Protein AF-A0A5N5QWX3-F1 (afdb_monomer_lite)

Organism: NCBI:txid1582974

Radius of gyration: 35.8 Å; chains: 1; bounding box: 84×80×119 Å

pLDDT: mean 72.08, std 24.98, range [20.62, 97.69]

Structure (mmCIF, N/CA/C/O backbone):
data_AF-A0A5N5QWX3-F1
#
_entry.id   AF-A0A5N5QWX3-F1
#
loop_
_atom_site.group_PDB
_atom_site.id
_atom_site.type_symbol
_atom_site.label_atom_id
_atom_site.label_alt_id
_atom_site.label_comp_id
_atom_site.label_asym_id
_atom_site.label_entity_id
_atom_site.label_seq_id
_atom_site.pdbx_PDB_ins_code
_atom_site.Cartn_x
_atom_site.Cartn_y
_atom_site.Cartn_z
_atom_site.occupancy
_atom_site.B_iso_or_equiv
_atom_site.auth_seq_id
_atom_site.auth_comp_id
_atom_site.auth_asym_id
_atom_site.auth_atom_id
_atom_site.pdbx_PDB_model_num
ATOM 1 N N . MET A 1 1 ? 25.249 -11.566 52.579 1.00 38.94 1 MET A N 1
ATOM 2 C CA . MET A 1 1 ? 25.791 -10.463 51.759 1.00 38.94 1 MET A CA 1
ATOM 3 C C . MET A 1 1 ? 24.764 -9.350 51.766 1.00 38.94 1 MET A C 1
ATOM 5 O O . MET A 1 1 ? 23.645 -9.576 51.330 1.00 38.94 1 MET A O 1
ATOM 9 N N . HIS A 1 2 ? 25.101 -8.220 52.378 1.00 37.81 2 HIS A N 1
ATOM 10 C CA . HIS A 1 2 ? 24.251 -7.034 52.426 1.00 37.81 2 HIS A CA 1
ATOM 11 C C . HIS A 1 2 ? 24.388 -6.347 51.060 1.00 37.81 2 HIS A C 1
ATOM 13 O O . HIS A 1 2 ? 25.479 -5.887 50.729 1.00 37.81 2 HIS A O 1
ATOM 19 N N . PHE A 1 3 ? 23.345 -6.367 50.229 1.00 43.00 3 PHE A N 1
ATOM 20 C CA . PHE A 1 3 ? 23.333 -5.530 49.032 1.00 43.00 3 PHE A CA 1
ATOM 21 C C . PHE A 1 3 ? 23.155 -4.084 49.508 1.00 43.00 3 PHE A C 1
ATOM 23 O O . PHE A 1 3 ? 22.203 -3.829 50.249 1.00 43.00 3 PHE A O 1
ATOM 30 N N . PRO A 1 4 ? 24.071 -3.159 49.174 1.00 54.59 4 PRO A N 1
ATOM 31 C CA . PRO A 1 4 ? 23.905 -1.766 49.557 1.00 54.59 4 PRO A CA 1
ATOM 32 C C . PRO A 1 4 ? 22.603 -1.243 48.943 1.00 54.59 4 PRO A C 1
ATOM 34 O O . PRO A 1 4 ? 22.285 -1.560 47.795 1.00 54.59 4 PRO A O 1
ATOM 37 N N . ALA A 1 5 ? 21.836 -0.488 49.731 1.00 53.78 5 ALA A N 1
ATOM 38 C CA . ALA A 1 5 ? 20.621 0.162 49.265 1.00 53.78 5 ALA A CA 1
ATOM 39 C C . ALA A 1 5 ? 20.978 1.061 48.073 1.00 53.78 5 ALA A C 1
ATOM 41 O O . ALA A 1 5 ? 21.768 1.994 48.212 1.00 53.78 5 ALA A O 1
ATOM 42 N N . VAL A 1 6 ? 20.454 0.727 46.893 1.00 61.69 6 VAL A N 1
ATOM 43 C CA . VAL A 1 6 ? 20.613 1.547 45.691 1.00 61.69 6 VAL A CA 1
ATOM 44 C C . VAL A 1 6 ? 19.745 2.781 45.891 1.00 61.69 6 VAL A C 1
ATOM 46 O O . VAL A 1 6 ? 18.519 2.691 45.858 1.00 61.69 6 VAL A O 1
ATOM 49 N N . ASP A 1 7 ? 20.392 3.909 46.155 1.00 65.06 7 ASP A N 1
ATOM 50 C CA . ASP A 1 7 ? 19.753 5.217 46.196 1.00 65.06 7 ASP A CA 1
ATOM 51 C C . ASP A 1 7 ? 19.325 5.605 44.773 1.00 65.06 7 ASP A C 1
ATOM 53 O O . ASP A 1 7 ? 20.169 5.878 43.913 1.00 65.06 7 ASP A O 1
ATOM 57 N N . LEU A 1 8 ? 18.014 5.567 44.514 1.00 64.56 8 LEU A N 1
ATOM 58 C CA . LEU A 1 8 ? 17.412 5.880 43.212 1.00 64.56 8 LEU A CA 1
ATOM 59 C C . LEU A 1 8 ? 17.582 7.357 42.823 1.00 64.56 8 LEU A C 1
ATOM 61 O O . LEU A 1 8 ? 17.431 7.679 41.645 1.00 64.56 8 LEU A O 1
ATOM 65 N N . ASP A 1 9 ? 17.931 8.217 43.784 1.00 66.06 9 ASP A N 1
ATOM 66 C CA . ASP A 1 9 ? 18.134 9.652 43.576 1.00 66.06 9 ASP A CA 1
ATOM 67 C C . ASP A 1 9 ? 19.612 10.014 43.326 1.00 66.06 9 ASP A C 1
ATOM 69 O O . ASP A 1 9 ? 19.944 11.170 43.047 1.00 66.06 9 ASP A O 1
ATOM 73 N N . SER A 1 10 ? 20.518 9.030 43.372 1.00 67.12 10 SER A N 1
ATOM 74 C CA . SER A 1 10 ? 21.937 9.233 43.078 1.00 67.12 10 SER A CA 1
ATOM 75 C C . SER A 1 10 ? 22.218 9.194 41.569 1.00 67.12 10 SER A C 1
ATOM 77 O O . SER A 1 10 ? 21.842 8.264 40.854 1.00 67.12 10 SER A O 1
ATOM 79 N N . GLU A 1 11 ? 22.898 10.223 41.051 1.00 61.19 11 GLU A N 1
ATOM 80 C CA . GLU A 1 11 ? 23.249 10.307 39.630 1.00 61.19 11 GLU A CA 1
ATOM 81 C C . GLU A 1 11 ? 24.239 9.189 39.256 1.00 61.19 11 GLU A C 1
ATOM 83 O O . GLU A 1 11 ? 25.400 9.180 39.679 1.00 61.19 11 GLU A O 1
ATOM 88 N N . ALA A 1 12 ? 23.789 8.236 38.436 1.00 66.44 12 ALA A N 1
ATOM 89 C CA . ALA A 1 12 ? 24.622 7.148 37.943 1.00 66.44 12 ALA A CA 1
ATOM 90 C C . ALA A 1 12 ? 25.689 7.679 36.968 1.00 66.44 12 ALA A C 1
ATOM 92 O O . ALA A 1 12 ? 25.439 7.881 35.778 1.00 66.44 12 ALA A O 1
ATOM 93 N N . ARG A 1 13 ? 26.911 7.894 37.464 1.00 64.69 13 ARG A N 1
ATOM 94 C CA . ARG A 1 13 ? 28.051 8.298 36.629 1.00 64.69 13 ARG A CA 1
ATOM 95 C C . ARG A 1 13 ? 28.596 7.100 35.851 1.00 64.69 13 ARG A C 1
ATOM 97 O O . ARG A 1 13 ? 29.170 6.185 36.430 1.00 64.69 13 ARG A O 1
ATOM 104 N N . LEU A 1 14 ? 28.436 7.132 34.527 1.00 67.06 14 LEU A N 1
ATOM 105 C CA . LEU A 1 14 ? 28.868 6.067 33.608 1.00 67.06 14 LEU A CA 1
ATOM 106 C C . LEU A 1 14 ? 30.391 6.007 33.385 1.00 67.06 14 LEU A C 1
ATOM 108 O O . LEU A 1 14 ? 30.894 5.012 32.871 1.00 67.06 14 LEU A O 1
ATOM 112 N N . TYR A 1 15 ? 31.121 7.067 33.732 1.00 78.31 15 TYR A N 1
ATOM 113 C CA . TYR A 1 15 ? 32.575 7.161 33.598 1.00 78.31 15 TYR A CA 1
ATOM 114 C C . TYR A 1 15 ? 33.148 8.101 34.661 1.00 78.31 15 TYR A C 1
ATOM 116 O O . TYR A 1 15 ? 32.463 9.000 35.157 1.00 78.31 15 TYR A O 1
ATOM 124 N N . THR A 1 16 ? 34.424 7.913 34.986 1.00 80.06 16 THR A N 1
ATOM 125 C CA . THR A 1 16 ? 35.146 8.715 35.988 1.00 80.06 16 THR A CA 1
ATOM 126 C C . THR A 1 16 ? 36.178 9.661 35.372 1.00 80.06 16 THR A C 1
ATOM 128 O O . THR A 1 16 ? 36.553 10.652 35.995 1.00 80.06 16 THR A O 1
ATOM 131 N N . SER A 1 17 ? 36.600 9.408 34.128 1.00 86.88 17 SER A N 1
ATOM 132 C CA . SER A 1 17 ? 37.571 10.229 33.395 1.00 86.88 17 SER A CA 1
ATOM 133 C C . SER A 1 17 ? 37.190 10.412 31.922 1.00 86.88 17 SER A C 1
ATOM 135 O O . SER A 1 17 ? 36.453 9.607 31.351 1.00 86.88 17 SER A O 1
ATOM 137 N N . ASN A 1 18 ? 37.731 11.452 31.279 1.00 83.69 18 ASN A N 1
ATOM 138 C CA . ASN A 1 18 ? 37.504 11.709 29.850 1.00 83.69 18 ASN A CA 1
ATOM 139 C C . ASN A 1 18 ? 38.056 10.587 28.953 1.00 83.69 18 ASN A C 1
ATOM 141 O O . ASN A 1 18 ? 37.417 10.228 27.969 1.00 83.69 18 ASN A O 1
ATOM 145 N N . ALA A 1 19 ? 39.193 9.988 29.321 1.00 82.06 19 ALA A N 1
ATOM 146 C CA . ALA A 1 19 ? 39.767 8.856 28.590 1.00 82.06 19 ALA A CA 1
ATOM 147 C C . ALA A 1 19 ? 38.876 7.604 28.679 1.00 82.06 19 ALA A C 1
ATOM 149 O O . ALA A 1 19 ? 38.705 6.871 27.706 1.00 82.06 19 ALA A O 1
ATOM 150 N N . GLU A 1 20 ? 38.264 7.367 29.842 1.00 81.25 20 GLU A N 1
ATOM 151 C CA . GLU A 1 20 ? 37.310 6.273 30.029 1.00 81.25 20 GLU A CA 1
ATOM 152 C C . GLU A 1 20 ? 36.024 6.502 29.218 1.00 81.25 20 GLU A C 1
ATOM 154 O O . GLU A 1 20 ? 35.514 5.573 28.590 1.00 81.25 20 GLU A O 1
ATOM 159 N N . ARG A 1 21 ? 35.542 7.748 29.154 1.00 83.44 21 ARG A N 1
ATOM 160 C CA . ARG A 1 21 ? 34.409 8.127 28.303 1.00 83.44 21 ARG A CA 1
ATOM 161 C C . ARG A 1 21 ? 34.681 7.837 26.825 1.00 83.44 21 ARG A C 1
ATOM 163 O O . ARG A 1 21 ? 33.867 7.180 26.183 1.00 83.44 21 ARG A O 1
ATOM 170 N N . GLU A 1 22 ? 35.820 8.280 26.298 1.00 84.31 22 GLU A N 1
ATOM 171 C CA . GLU A 1 22 ? 36.196 8.080 24.889 1.00 84.31 22 GLU A CA 1
ATOM 172 C C . GLU A 1 22 ? 36.347 6.589 24.539 1.00 84.31 22 GLU A C 1
ATOM 174 O O . GLU A 1 22 ? 35.936 6.129 23.467 1.00 84.31 22 GLU A O 1
ATOM 179 N N . LYS A 1 23 ? 36.856 5.797 25.489 1.00 84.38 23 LYS A N 1
ATOM 180 C CA . LYS A 1 23 ? 36.914 4.338 25.379 1.00 84.38 23 LYS A CA 1
ATOM 181 C C . LYS A 1 23 ? 35.520 3.717 25.269 1.00 84.38 23 LYS A C 1
ATOM 183 O O . LYS A 1 23 ? 35.302 2.885 24.385 1.00 84.38 23 LYS A O 1
ATOM 188 N N . TYR A 1 24 ? 34.571 4.116 26.119 1.00 85.44 24 TYR A N 1
ATOM 189 C CA . TYR A 1 24 ? 33.191 3.624 26.036 1.00 85.44 24 TYR A CA 1
ATOM 190 C C . TYR A 1 24 ? 32.478 4.089 24.763 1.00 85.44 24 TYR A C 1
ATOM 192 O O . TYR A 1 24 ? 31.756 3.299 24.159 1.00 85.44 24 TYR A O 1
ATOM 200 N N . GLU A 1 25 ? 32.714 5.317 24.298 1.00 87.38 25 GLU A N 1
ATOM 201 C CA . GLU A 1 25 ? 32.182 5.812 23.020 1.00 87.38 25 GLU A CA 1
ATOM 202 C C . GLU A 1 25 ? 32.726 4.998 21.828 1.00 87.38 25 GLU A C 1
ATOM 204 O O . GLU A 1 25 ? 31.975 4.604 20.927 1.00 87.38 25 GLU A O 1
ATOM 209 N N . SER A 1 26 ? 34.013 4.642 21.858 1.00 88.12 26 SER A N 1
ATOM 210 C CA . SER A 1 26 ? 34.646 3.784 20.849 1.00 88.12 26 SER A CA 1
ATOM 211 C C . SER A 1 26 ? 34.080 2.358 20.862 1.00 88.12 26 SER A C 1
ATOM 213 O O . SER A 1 26 ? 33.753 1.802 19.810 1.00 88.12 26 SER A O 1
ATOM 215 N N . GLN A 1 27 ? 33.883 1.770 22.046 1.00 89.06 27 GLN A N 1
ATOM 216 C CA . GLN A 1 27 ? 33.246 0.455 22.195 1.00 89.06 27 GLN A CA 1
ATOM 217 C C . GLN A 1 27 ? 31.772 0.476 21.762 1.00 89.06 27 GLN A C 1
ATOM 219 O O . GLN A 1 27 ? 31.323 -0.442 21.074 1.00 89.06 27 GLN A O 1
ATOM 224 N N . ALA A 1 28 ? 31.026 1.537 22.080 1.00 87.88 28 ALA A N 1
ATOM 225 C CA . ALA A 1 28 ? 29.648 1.723 21.628 1.00 87.88 28 ALA A CA 1
ATOM 226 C C . ALA A 1 28 ? 29.561 1.831 20.097 1.00 87.88 28 ALA A C 1
ATOM 228 O O . ALA A 1 28 ? 28.638 1.291 19.479 1.00 87.88 28 ALA A O 1
ATOM 229 N N . THR A 1 29 ? 30.555 2.463 19.471 1.00 91.31 29 THR A N 1
ATOM 230 C CA . THR A 1 29 ? 30.668 2.539 18.011 1.00 91.31 29 THR A CA 1
ATOM 231 C C . THR A 1 29 ? 30.940 1.162 17.403 1.00 91.31 29 THR A C 1
ATOM 233 O O . THR A 1 29 ? 30.239 0.768 16.467 1.00 91.31 29 THR A O 1
ATOM 236 N N . LEU A 1 30 ? 31.878 0.382 17.961 1.00 90.38 30 LEU A N 1
ATOM 237 C CA . LEU A 1 30 ? 32.124 -1.002 17.529 1.00 90.38 30 LEU A CA 1
ATOM 238 C C . LEU A 1 30 ? 30.855 -1.863 17.656 1.00 90.38 30 LEU A C 1
ATOM 240 O O . LEU A 1 30 ? 30.476 -2.555 16.710 1.00 90.38 30 LEU A O 1
ATOM 244 N N . PHE A 1 31 ? 30.152 -1.758 18.787 1.00 91.62 31 PHE A N 1
ATOM 245 C CA . PHE A 1 31 ? 28.872 -2.426 19.026 1.00 91.62 31 PHE A CA 1
ATOM 246 C C . PHE A 1 31 ? 27.821 -2.039 17.976 1.00 91.62 31 PHE A C 1
ATOM 248 O O . PHE A 1 31 ? 27.126 -2.896 17.430 1.00 91.62 31 PHE A O 1
ATOM 255 N N . GLY A 1 32 ? 27.726 -0.751 17.637 1.00 91.81 32 GLY A N 1
ATOM 256 C CA . GLY A 1 32 ? 26.853 -0.250 16.578 1.00 91.81 32 GLY A CA 1
ATOM 257 C C . GLY A 1 32 ? 27.170 -0.830 15.198 1.00 91.81 32 GLY A C 1
ATOM 258 O O . GLY A 1 32 ? 26.243 -1.197 14.475 1.00 91.81 32 GLY A O 1
ATOM 259 N N . ILE A 1 33 ? 28.454 -0.956 14.849 1.00 92.62 33 ILE A N 1
ATOM 260 C CA . ILE A 1 33 ? 28.898 -1.504 13.559 1.00 92.62 33 ILE A CA 1
ATOM 261 C C . ILE A 1 33 ? 28.549 -2.991 13.439 1.00 92.62 33 ILE A C 1
ATOM 263 O O . ILE A 1 33 ? 27.995 -3.387 12.415 1.00 92.62 33 ILE A O 1
ATOM 267 N N . ILE A 1 34 ? 28.813 -3.800 14.474 1.00 92.25 34 ILE A N 1
ATOM 268 C CA . ILE A 1 34 ? 28.500 -5.243 14.467 1.00 92.25 34 ILE A CA 1
ATOM 269 C C . ILE A 1 34 ? 26.989 -5.459 14.299 1.00 92.25 34 ILE A C 1
ATOM 271 O O . ILE A 1 34 ? 26.562 -6.233 13.445 1.00 92.25 34 ILE A O 1
ATOM 275 N N . VAL A 1 35 ? 26.170 -4.710 15.046 1.00 91.94 35 VAL A N 1
ATOM 276 C CA . VAL A 1 35 ? 24.703 -4.767 14.934 1.00 91.94 35 VAL A CA 1
ATOM 277 C C . VAL A 1 35 ? 24.233 -4.347 13.537 1.00 91.94 35 VAL A C 1
ATOM 279 O O . VAL A 1 35 ? 23.368 -4.995 12.951 1.00 91.94 35 VAL A O 1
ATOM 282 N N . ALA A 1 36 ? 24.799 -3.277 12.974 1.00 92.31 36 ALA A N 1
ATOM 283 C CA . ALA A 1 36 ? 24.447 -2.822 11.631 1.00 92.31 36 ALA A CA 1
ATOM 284 C C . ALA A 1 36 ? 24.815 -3.855 10.553 1.00 92.31 36 ALA A C 1
ATOM 286 O O . ALA A 1 36 ? 24.054 -4.036 9.602 1.00 92.31 36 ALA A O 1
ATOM 287 N N . LEU A 1 37 ? 25.953 -4.538 10.708 1.00 92.56 37 LEU A N 1
ATOM 288 C CA . LEU A 1 37 ? 26.393 -5.586 9.793 1.00 92.56 37 LEU A CA 1
ATOM 289 C C . LEU A 1 37 ? 25.467 -6.810 9.854 1.00 92.56 37 LEU A C 1
ATOM 291 O O . LEU A 1 37 ? 25.075 -7.306 8.804 1.00 92.56 37 LEU A O 1
ATOM 295 N N . GLU A 1 38 ? 25.026 -7.228 11.046 1.00 93.75 38 GLU A N 1
ATOM 296 C CA . GLU A 1 38 ? 24.055 -8.324 11.225 1.00 93.75 38 GLU A CA 1
ATOM 297 C C . GLU A 1 38 ? 22.754 -8.046 10.466 1.00 93.75 38 GLU A C 1
ATOM 299 O O . GLU A 1 38 ? 22.263 -8.879 9.701 1.00 93.75 38 GLU A O 1
ATOM 304 N N . TYR A 1 39 ? 22.184 -6.853 10.661 1.00 92.31 39 TYR A N 1
ATOM 305 C CA . TYR A 1 39 ? 20.947 -6.475 9.984 1.00 92.31 39 TYR A CA 1
ATOM 306 C C . TYR A 1 39 ? 21.133 -6.361 8.472 1.00 92.31 39 TYR A C 1
ATOM 308 O O . TYR A 1 39 ? 20.225 -6.738 7.731 1.00 92.31 39 TYR A O 1
ATOM 316 N N . LEU A 1 40 ? 22.292 -5.880 8.014 1.00 90.25 40 LEU A N 1
ATOM 317 C CA . LEU A 1 40 ? 22.608 -5.792 6.593 1.00 90.25 40 LEU A CA 1
ATOM 318 C C . LEU A 1 40 ? 22.685 -7.184 5.946 1.00 90.25 40 LEU A C 1
ATOM 320 O O . LEU A 1 40 ? 22.062 -7.396 4.906 1.00 90.25 40 LEU A O 1
ATOM 324 N N . GLU A 1 41 ? 23.378 -8.138 6.575 1.00 89.81 41 GLU A N 1
ATOM 325 C CA . GLU A 1 41 ? 23.448 -9.529 6.105 1.00 89.81 41 GLU A CA 1
ATOM 326 C C . GLU A 1 41 ? 22.057 -10.165 6.046 1.00 89.81 41 GLU A C 1
ATOM 328 O O . GLU A 1 41 ? 21.655 -10.710 5.019 1.00 89.81 41 GLU A O 1
ATOM 333 N N . ARG A 1 42 ? 21.265 -10.043 7.119 1.00 88.12 42 ARG A N 1
ATOM 334 C CA . ARG A 1 42 ? 19.914 -10.625 7.166 1.00 88.12 42 ARG A CA 1
ATOM 335 C C . ARG A 1 42 ? 18.959 -9.975 6.170 1.00 88.12 42 ARG A C 1
ATOM 337 O O . ARG A 1 42 ? 18.073 -10.659 5.662 1.00 88.12 42 ARG A O 1
ATOM 344 N N . ALA A 1 43 ? 19.101 -8.676 5.906 1.00 83.94 43 ALA A N 1
ATOM 345 C CA . ALA A 1 43 ? 18.307 -7.981 4.897 1.00 83.94 43 ALA A CA 1
ATOM 346 C C . ALA A 1 43 ? 18.641 -8.479 3.486 1.00 83.94 43 ALA A C 1
ATOM 348 O O . ALA A 1 43 ? 17.725 -8.713 2.701 1.00 83.94 43 ALA A O 1
ATOM 349 N N . TYR A 1 44 ? 19.925 -8.697 3.189 1.00 86.50 44 TYR A N 1
ATOM 350 C CA . TYR A 1 44 ? 20.358 -9.235 1.901 1.00 86.50 44 TYR A CA 1
ATOM 351 C C . TYR A 1 44 ? 19.893 -10.682 1.694 1.00 86.50 44 TYR A C 1
ATOM 353 O O . TYR A 1 44 ? 19.297 -10.993 0.669 1.00 86.50 44 TYR A O 1
ATOM 361 N N . VAL A 1 45 ? 20.043 -11.547 2.705 1.00 84.00 45 VAL A N 1
ATOM 362 C CA . VAL A 1 45 ? 19.567 -12.947 2.654 1.00 84.00 45 VAL A CA 1
ATOM 363 C C . VAL A 1 45 ? 18.048 -13.042 2.447 1.00 84.00 45 VAL A C 1
ATOM 365 O O . VAL A 1 45 ? 17.556 -14.005 1.865 1.00 84.00 45 VAL A O 1
ATOM 368 N N . ARG A 1 46 ? 17.288 -12.041 2.907 1.00 82.06 46 ARG A N 1
ATOM 369 C CA . ARG A 1 46 ? 15.826 -11.958 2.743 1.00 82.06 46 ARG A CA 1
ATOM 370 C C . ARG A 1 46 ? 15.389 -11.243 1.462 1.00 82.06 46 ARG A C 1
ATOM 372 O O . ARG A 1 46 ? 14.199 -10.975 1.325 1.00 82.06 46 ARG A O 1
ATOM 379 N N . ASP A 1 47 ? 16.328 -10.909 0.577 1.00 80.06 47 ASP A N 1
ATOM 380 C CA . ASP A 1 47 ? 16.090 -10.165 -0.668 1.00 80.06 47 ASP A CA 1
ATOM 381 C C . ASP A 1 47 ? 15.390 -8.806 -0.442 1.00 80.06 47 ASP A C 1
ATOM 383 O O . ASP A 1 47 ? 14.671 -8.284 -1.291 1.00 80.06 47 ASP A O 1
ATOM 387 N N . ALA A 1 48 ? 15.580 -8.217 0.746 1.00 78.12 48 ALA A N 1
ATOM 388 C CA . ALA A 1 48 ? 15.020 -6.911 1.096 1.00 78.12 48 ALA A CA 1
ATOM 389 C C . ALA A 1 48 ? 15.865 -5.748 0.547 1.00 78.12 48 ALA A C 1
ATOM 391 O O . ALA A 1 48 ? 15.370 -4.628 0.435 1.00 78.12 48 ALA A O 1
ATOM 392 N N . ILE A 1 49 ? 17.135 -6.014 0.228 1.00 82.69 49 ILE A N 1
ATOM 393 C CA . ILE A 1 49 ? 18.070 -5.086 -0.413 1.00 82.69 49 ILE A CA 1
ATOM 394 C C . ILE A 1 49 ? 18.756 -5.799 -1.575 1.00 82.69 49 ILE A C 1
ATOM 396 O O . ILE A 1 49 ? 19.132 -6.965 -1.464 1.00 82.69 49 ILE A O 1
ATOM 400 N N . ASN A 1 50 ? 18.937 -5.094 -2.689 1.00 80.06 50 ASN A N 1
ATOM 401 C CA . ASN A 1 50 ? 19.577 -5.666 -3.869 1.00 80.06 50 ASN A CA 1
ATOM 402 C C . ASN A 1 50 ? 21.115 -5.695 -3.722 1.00 80.06 50 ASN A C 1
ATOM 404 O O . ASN A 1 50 ? 21.707 -5.002 -2.890 1.00 80.06 50 ASN A O 1
ATOM 408 N N . ALA A 1 51 ? 21.788 -6.484 -4.565 1.00 79.31 51 ALA A N 1
ATOM 409 C CA . ALA A 1 51 ? 23.248 -6.632 -4.542 1.00 79.31 51 ALA A CA 1
ATOM 410 C C . ALA A 1 51 ? 24.011 -5.306 -4.754 1.00 79.31 51 ALA A C 1
ATOM 412 O O . ALA A 1 51 ? 25.096 -5.123 -4.191 1.00 79.31 51 ALA A O 1
ATOM 413 N N . ALA A 1 52 ? 23.450 -4.383 -5.541 1.00 78.06 52 ALA A N 1
ATOM 414 C CA . ALA A 1 52 ? 24.065 -3.093 -5.851 1.00 78.06 52 ALA A CA 1
ATOM 415 C C . ALA A 1 52 ? 24.087 -2.149 -4.636 1.00 78.06 52 ALA A C 1
ATOM 417 O O . ALA A 1 52 ? 25.026 -1.373 -4.481 1.00 78.06 52 ALA A O 1
ATOM 418 N N . GLU A 1 53 ? 23.101 -2.253 -3.746 1.00 82.31 53 GLU A N 1
ATOM 419 C CA . GLU A 1 53 ? 23.027 -1.493 -2.493 1.00 82.31 53 GLU A CA 1
ATOM 420 C C . GLU A 1 53 ? 23.782 -2.183 -1.351 1.00 82.31 53 GLU A C 1
ATOM 422 O O . GLU A 1 53 ? 24.456 -1.526 -0.551 1.00 82.31 53 GLU A O 1
ATOM 427 N N . TYR A 1 54 ? 23.707 -3.515 -1.286 1.00 91.25 54 TYR A N 1
ATOM 428 C CA . TYR A 1 54 ? 24.351 -4.316 -0.248 1.00 91.25 54 TYR A CA 1
ATOM 429 C C . TYR A 1 54 ? 25.883 -4.230 -0.308 1.00 91.25 54 TYR A C 1
ATOM 431 O O . TYR A 1 54 ? 26.526 -3.953 0.706 1.00 91.25 54 TYR A O 1
ATOM 439 N N . THR A 1 55 ? 26.476 -4.420 -1.491 1.00 87.62 55 THR A N 1
ATOM 440 C CA . THR A 1 55 ? 27.937 -4.495 -1.669 1.00 87.62 55 THR A CA 1
ATOM 441 C C . THR A 1 55 ? 28.678 -3.256 -1.141 1.00 87.62 55 THR A C 1
ATOM 443 O O . THR A 1 55 ? 29.555 -3.414 -0.288 1.00 87.62 55 THR A O 1
ATOM 446 N N . PRO A 1 56 ? 28.346 -2.015 -1.559 1.00 89.00 56 PRO A N 1
ATOM 447 C CA . PRO A 1 56 ? 29.034 -0.827 -1.053 1.00 89.00 56 PRO A CA 1
ATOM 448 C C . PRO A 1 56 ? 28.767 -0.586 0.439 1.00 89.00 56 PRO A C 1
ATOM 450 O O . PRO A 1 56 ? 29.650 -0.110 1.157 1.00 89.00 56 PRO A O 1
ATOM 453 N N . ALA A 1 57 ? 27.575 -0.935 0.940 1.00 90.81 57 ALA A N 1
ATOM 454 C CA . ALA A 1 57 ? 27.243 -0.793 2.354 1.00 90.81 57 ALA A CA 1
ATOM 455 C C . ALA A 1 57 ? 28.046 -1.762 3.237 1.00 90.81 57 ALA A C 1
ATOM 457 O O . ALA A 1 57 ? 28.587 -1.334 4.259 1.00 90.81 57 ALA A O 1
ATOM 458 N N . CYS A 1 58 ? 28.167 -3.026 2.824 1.00 93.62 58 CYS A N 1
ATOM 459 C CA . CYS A 1 58 ? 28.902 -4.063 3.543 1.00 93.62 58 CYS A CA 1
ATOM 460 C C . CYS A 1 58 ? 30.405 -3.761 3.548 1.00 93.62 58 CYS A C 1
ATOM 462 O O . CYS A 1 58 ? 31.022 -3.732 4.611 1.00 93.62 58 CYS A O 1
ATOM 464 N N . THR A 1 59 ? 30.978 -3.387 2.398 1.00 92.31 59 THR A N 1
ATOM 465 C CA . THR A 1 59 ? 32.388 -2.972 2.297 1.00 92.31 59 THR A CA 1
ATOM 466 C C . THR A 1 59 ? 32.707 -1.794 3.216 1.00 92.31 59 THR A C 1
ATOM 468 O O . THR A 1 59 ? 33.728 -1.797 3.905 1.00 92.31 59 THR A O 1
ATOM 471 N N . ARG A 1 60 ? 31.826 -0.787 3.282 1.00 94.06 60 ARG A N 1
ATOM 472 C CA . ARG A 1 60 ? 32.017 0.361 4.177 1.00 94.06 60 ARG A CA 1
ATOM 473 C C . ARG A 1 60 ? 31.982 -0.051 5.651 1.00 94.06 60 ARG A C 1
ATOM 475 O O . ARG A 1 60 ? 32.841 0.396 6.406 1.00 94.06 60 ARG A O 1
ATOM 482 N N . LEU A 1 61 ? 31.030 -0.895 6.054 1.00 94.12 61 LEU A N 1
ATOM 483 C CA . LEU A 1 61 ? 30.926 -1.376 7.438 1.00 94.12 61 LEU A CA 1
ATOM 484 C C . LEU A 1 61 ? 32.121 -2.249 7.834 1.00 94.12 61 LEU A C 1
ATOM 486 O O . LEU A 1 61 ? 32.648 -2.078 8.926 1.00 94.12 61 LEU A O 1
ATOM 490 N N . LEU A 1 62 ? 32.600 -3.118 6.942 1.00 92.62 62 LEU A N 1
ATOM 491 C CA . LEU A 1 62 ? 33.794 -3.936 7.169 1.00 92.62 62 LEU A CA 1
ATOM 492 C C . LEU A 1 62 ? 35.060 -3.083 7.333 1.00 92.62 62 LEU A C 1
ATOM 494 O O . LEU A 1 62 ? 35.886 -3.361 8.203 1.00 92.62 62 LEU A O 1
ATOM 498 N N . SER A 1 63 ? 35.204 -2.016 6.545 1.00 92.00 63 SER A N 1
ATOM 499 C CA . SER A 1 63 ? 36.304 -1.058 6.705 1.00 92.00 63 SER A CA 1
ATOM 500 C C . SER A 1 63 ? 36.213 -0.301 8.031 1.00 92.00 63 SER A C 1
ATOM 502 O O . SER A 1 63 ? 37.206 -0.200 8.748 1.00 92.00 63 SER A O 1
ATOM 504 N N . GLN A 1 64 ? 35.020 0.181 8.397 1.00 92.75 64 GLN A N 1
ATOM 505 C CA . GLN A 1 64 ? 34.784 0.853 9.680 1.00 92.75 64 GLN A CA 1
ATOM 506 C C . GLN A 1 64 ? 35.059 -0.080 10.864 1.00 92.75 64 GLN A C 1
ATOM 508 O O . GLN A 1 64 ? 35.713 0.326 11.821 1.00 92.75 64 GLN A O 1
ATOM 513 N N . TYR A 1 65 ? 34.628 -1.339 10.772 1.00 93.94 65 TYR A N 1
ATOM 514 C CA . TYR A 1 65 ? 34.900 -2.375 11.762 1.00 93.94 65 TYR A CA 1
ATOM 515 C C . TYR A 1 65 ? 36.407 -2.574 11.967 1.00 93.94 65 TYR A C 1
ATOM 517 O O . TYR A 1 65 ? 36.880 -2.515 13.098 1.00 93.94 65 TYR A O 1
ATOM 525 N N . LYS A 1 66 ? 37.182 -2.733 10.883 1.00 91.38 66 LYS A N 1
ATOM 526 C CA . LYS A 1 66 ? 38.644 -2.911 10.958 1.00 91.38 66 LYS A CA 1
ATOM 527 C C . LYS A 1 66 ? 39.338 -1.719 11.618 1.00 91.38 66 LYS A C 1
ATOM 529 O O . LYS A 1 66 ? 40.266 -1.917 12.397 1.00 91.38 66 LYS A O 1
ATOM 534 N N . THR A 1 67 ? 38.901 -0.496 11.320 1.00 91.31 67 THR A N 1
ATOM 535 C CA . THR A 1 67 ? 39.433 0.714 11.964 1.00 91.31 67 THR A CA 1
ATOM 536 C C . THR A 1 67 ? 39.076 0.752 13.446 1.00 91.31 67 THR A C 1
ATOM 538 O O . THR A 1 67 ? 39.955 0.969 14.275 1.00 91.31 67 THR A O 1
ATOM 541 N N . MET A 1 68 ? 37.817 0.480 13.796 1.00 90.19 68 MET A N 1
ATOM 542 C CA . MET A 1 68 ? 37.377 0.518 15.190 1.00 90.19 68 MET A CA 1
ATOM 543 C C . MET A 1 68 ? 38.017 -0.568 16.044 1.00 90.19 68 MET A C 1
ATOM 545 O O . MET A 1 68 ? 38.390 -0.286 17.177 1.00 90.19 68 MET A O 1
ATOM 549 N N . LEU A 1 69 ? 38.210 -1.773 15.503 1.00 88.31 69 LEU A N 1
ATOM 550 C CA . LEU A 1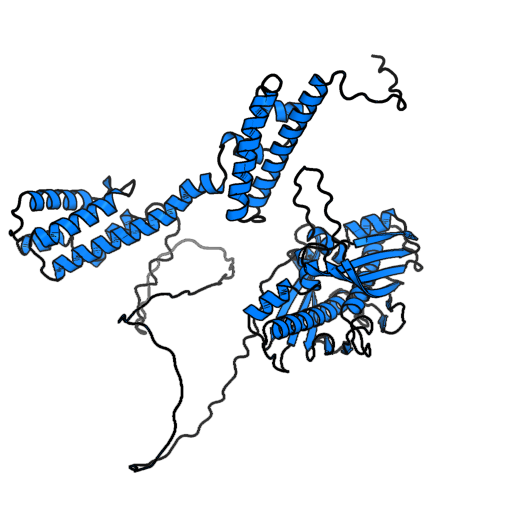 69 ? 38.874 -2.867 16.210 1.00 88.31 69 LEU A CA 1
ATOM 551 C C . LEU A 1 69 ? 40.318 -2.504 16.591 1.00 88.31 69 LEU A C 1
ATOM 553 O O . LEU A 1 69 ? 40.768 -2.862 17.673 1.00 88.31 69 LEU A O 1
ATOM 557 N N . LYS A 1 70 ? 41.025 -1.738 15.747 1.00 88.00 70 LYS A N 1
ATOM 558 C CA . LYS A 1 70 ? 42.367 -1.225 16.070 1.00 88.00 70 LYS A CA 1
ATOM 559 C C . LYS A 1 70 ? 42.343 -0.191 17.195 1.00 88.00 70 LYS A C 1
ATOM 561 O O . LYS A 1 70 ? 43.239 -0.198 18.025 1.00 88.00 70 LYS A O 1
ATOM 566 N N . LEU A 1 71 ? 41.327 0.673 17.225 1.00 85.44 71 LEU A N 1
ATOM 567 C CA . LEU A 1 71 ? 41.191 1.721 18.244 1.00 85.44 71 LEU A CA 1
ATOM 568 C C . LEU A 1 71 ? 40.835 1.161 19.628 1.00 85.44 71 LEU A C 1
ATOM 570 O O . LEU A 1 71 ? 41.224 1.733 20.638 1.00 85.44 71 LEU A O 1
ATOM 574 N N . VAL A 1 72 ? 40.112 0.040 19.685 1.00 85.50 72 VAL A N 1
ATOM 575 C CA . VAL A 1 72 ? 39.689 -0.594 20.950 1.00 85.50 72 VAL A CA 1
ATOM 576 C C . VAL A 1 72 ? 40.521 -1.819 21.340 1.00 85.50 72 VAL A C 1
ATOM 578 O O . VAL A 1 72 ? 40.222 -2.432 22.369 1.00 85.50 72 VAL A O 1
ATOM 581 N N . GLY A 1 73 ? 41.547 -2.163 20.553 1.00 73.62 73 GLY A N 1
ATOM 582 C CA . GLY A 1 73 ? 42.304 -3.420 20.638 1.00 73.62 73 GLY A CA 1
ATOM 583 C C . GLY A 1 73 ? 42.882 -3.730 22.021 1.00 73.62 73 GLY A C 1
ATOM 584 O O . GLY A 1 73 ? 42.828 -4.877 22.454 1.00 73.62 73 GLY A O 1
ATOM 585 N N . ASP A 1 74 ? 43.299 -2.710 22.777 1.00 75.38 74 ASP A N 1
ATOM 586 C CA . ASP A 1 74 ? 43.815 -2.869 24.150 1.00 75.38 74 ASP A CA 1
ATOM 587 C C . ASP A 1 74 ? 42.755 -3.371 25.147 1.00 75.38 74 ASP A C 1
ATOM 589 O O . ASP A 1 74 ? 43.067 -3.867 26.228 1.00 75.38 74 ASP A O 1
ATOM 593 N N . SER A 1 75 ? 41.473 -3.224 24.810 1.00 72.50 75 SER A N 1
ATOM 594 C CA . SER A 1 75 ? 40.333 -3.575 25.665 1.00 72.50 75 SER A CA 1
ATOM 595 C C . SER A 1 75 ? 39.468 -4.711 25.131 1.00 72.50 75 SER A C 1
ATOM 597 O O . SER A 1 75 ? 38.610 -5.218 25.859 1.00 72.50 75 SER A O 1
ATOM 599 N N . VAL A 1 76 ? 39.679 -5.086 23.868 1.00 78.69 76 VAL A N 1
ATOM 600 C CA . VAL A 1 76 ? 38.882 -6.059 23.125 1.00 78.69 76 VAL A CA 1
ATOM 601 C C . VAL A 1 76 ? 39.827 -6.904 22.262 1.00 78.69 76 VAL A C 1
ATOM 603 O O . VAL A 1 76 ? 40.120 -6.528 21.128 1.00 78.69 76 VAL A O 1
ATOM 606 N N . PRO A 1 77 ? 40.319 -8.042 22.781 1.00 75.75 77 PRO A N 1
ATOM 607 C CA . PRO A 1 77 ? 41.302 -8.864 22.074 1.00 75.75 77 PRO A CA 1
ATOM 608 C C . PRO A 1 77 ? 40.715 -9.607 20.863 1.00 75.75 77 PRO A C 1
ATOM 610 O O . PRO A 1 77 ? 41.432 -9.873 19.902 1.00 75.75 77 PRO A O 1
ATOM 613 N N . SER A 1 78 ? 39.419 -9.931 20.881 1.00 83.75 78 SER A N 1
ATOM 614 C CA . SER A 1 78 ? 38.714 -10.536 19.747 1.00 83.75 78 SER A CA 1
ATOM 615 C C . SER A 1 78 ? 37.253 -10.095 19.686 1.00 83.75 78 SER A C 1
ATOM 617 O O . SER A 1 78 ? 36.681 -9.615 20.671 1.00 83.75 78 SER A O 1
ATOM 619 N N . VAL A 1 79 ? 36.636 -10.269 18.517 1.00 86.56 79 VAL A N 1
ATOM 620 C CA . VAL A 1 79 ? 35.221 -9.938 18.314 1.00 86.56 79 VAL A CA 1
ATOM 621 C C . VAL A 1 79 ? 34.306 -10.912 19.044 1.00 86.56 79 VAL A C 1
ATOM 623 O O . VAL A 1 79 ? 33.281 -10.503 19.578 1.00 86.56 79 VAL A O 1
ATOM 626 N N . GLU A 1 80 ? 34.702 -12.178 19.148 1.00 88.38 80 GLU A N 1
ATOM 627 C CA . GLU A 1 80 ? 33.972 -13.211 19.875 1.00 88.38 80 GLU A CA 1
ATOM 628 C C . GLU A 1 80 ? 33.897 -12.875 21.370 1.00 88.38 80 GLU A C 1
ATOM 630 O O . GLU A 1 80 ? 32.829 -12.960 21.977 1.00 88.38 80 GLU A O 1
ATOM 635 N N . GLU A 1 81 ? 35.006 -12.415 21.955 1.00 86.69 81 GLU A N 1
ATOM 636 C CA . GLU A 1 81 ? 35.052 -12.011 23.361 1.00 86.69 81 GLU A CA 1
ATOM 637 C C . GLU A 1 81 ? 34.251 -10.725 23.605 1.00 86.69 81 GLU A C 1
ATOM 639 O O . GLU A 1 81 ? 33.551 -10.606 24.612 1.00 86.69 81 GLU A O 1
ATOM 644 N N . PHE A 1 82 ? 34.279 -9.787 22.653 1.00 88.81 82 PHE A N 1
ATOM 645 C CA . PHE A 1 82 ? 33.418 -8.604 22.683 1.00 88.81 82 PHE A CA 1
ATOM 646 C C . PHE A 1 82 ? 31.936 -8.984 22.700 1.00 88.81 82 PHE A C 1
ATOM 648 O O . PHE A 1 82 ? 31.176 -8.523 23.552 1.00 88.81 82 PHE A O 1
ATOM 655 N N . MET A 1 83 ? 31.529 -9.857 21.777 1.00 89.31 83 MET A N 1
ATOM 656 C CA . MET A 1 83 ? 30.147 -10.305 21.656 1.00 89.31 83 MET A CA 1
ATOM 657 C C . MET A 1 83 ? 29.692 -11.053 22.909 1.00 89.31 83 MET A C 1
ATOM 659 O O . MET A 1 83 ? 28.588 -10.808 23.391 1.00 89.31 83 MET A O 1
ATOM 663 N N . ARG A 1 84 ? 30.560 -11.880 23.503 1.00 88.19 84 ARG A N 1
ATOM 664 C CA . ARG A 1 84 ? 30.289 -12.556 24.777 1.00 88.19 84 ARG A CA 1
ATOM 665 C C . ARG A 1 84 ? 30.120 -11.563 25.929 1.00 88.19 84 ARG A C 1
ATOM 667 O O . ARG A 1 84 ? 29.171 -11.680 26.700 1.00 88.19 84 ARG A O 1
ATOM 674 N N . ARG A 1 85 ? 31.008 -10.568 26.038 1.00 86.62 85 ARG A N 1
ATOM 675 C CA . ARG A 1 85 ? 30.989 -9.555 27.108 1.00 86.62 85 ARG A CA 1
ATOM 676 C C . ARG A 1 85 ? 29.715 -8.708 27.104 1.00 86.62 85 ARG A C 1
ATOM 678 O O . ARG A 1 85 ? 29.228 -8.361 28.176 1.00 86.62 85 ARG A O 1
ATOM 685 N N . TYR A 1 86 ? 29.182 -8.393 25.925 1.00 86.50 86 TYR A N 1
ATOM 686 C CA . TYR A 1 86 ? 27.965 -7.587 25.764 1.00 86.50 86 TYR A CA 1
ATOM 687 C C . TYR A 1 86 ? 26.713 -8.413 25.430 1.00 86.50 86 TYR A C 1
ATOM 689 O O . TYR A 1 86 ? 25.692 -7.836 25.061 1.00 86.50 86 TYR A O 1
ATOM 697 N N . ASN A 1 87 ? 26.776 -9.743 25.570 1.00 87.69 87 ASN A N 1
ATOM 698 C CA . ASN A 1 87 ? 25.665 -10.666 25.323 1.00 87.69 87 ASN A CA 1
ATOM 699 C C . ASN A 1 87 ? 25.000 -10.473 23.939 1.00 87.69 87 ASN A C 1
ATOM 701 O O . ASN A 1 87 ? 23.781 -10.344 23.819 1.00 87.69 87 ASN A O 1
ATOM 705 N N . MET A 1 88 ? 25.824 -10.392 22.892 1.00 88.06 88 MET A N 1
ATOM 706 C CA . MET A 1 88 ? 25.404 -10.170 21.507 1.00 88.06 88 MET A CA 1
ATOM 707 C C . MET A 1 88 ? 25.176 -11.498 20.778 1.00 88.06 88 MET A C 1
ATOM 709 O O . MET A 1 88 ? 26.107 -12.287 20.634 1.00 88.06 88 MET A O 1
ATOM 713 N N . ASP A 1 89 ? 23.976 -11.695 20.229 1.00 88.69 89 ASP A N 1
ATOM 714 C CA . ASP A 1 89 ? 23.635 -12.842 19.373 1.00 88.69 89 ASP A CA 1
ATOM 715 C C . ASP A 1 89 ? 23.551 -12.416 17.896 1.00 88.69 89 ASP A C 1
ATOM 717 O O . ASP A 1 89 ? 22.481 -12.085 17.370 1.00 88.69 89 ASP A O 1
ATOM 721 N N . HIS A 1 90 ? 24.715 -12.328 17.242 1.00 91.69 90 HIS A N 1
ATOM 722 C CA . HIS A 1 90 ? 24.860 -11.835 15.861 1.00 91.69 90 HIS A CA 1
ATOM 723 C C . HIS A 1 90 ? 25.746 -12.752 14.993 1.00 91.69 90 HIS A C 1
ATOM 725 O O . HIS A 1 90 ? 26.864 -12.377 14.618 1.00 91.69 90 HIS A O 1
ATOM 731 N N . PRO A 1 91 ? 25.284 -13.979 14.686 1.00 91.06 91 PRO A N 1
ATOM 732 C CA . PRO A 1 91 ? 26.079 -14.972 13.964 1.00 91.06 91 PRO A CA 1
ATOM 733 C C . PRO A 1 91 ? 26.378 -14.582 12.507 1.00 91.06 91 PRO A C 1
ATOM 735 O O . PRO A 1 91 ? 27.426 -14.962 11.984 1.00 91.06 91 PRO A O 1
ATOM 738 N N . ALA A 1 92 ? 25.510 -13.808 11.844 1.00 87.12 92 ALA A N 1
ATOM 739 C CA . ALA A 1 92 ? 25.735 -13.397 10.458 1.00 87.12 92 ALA A CA 1
ATOM 740 C C . ALA A 1 92 ? 26.811 -12.302 10.360 1.00 87.12 92 ALA A C 1
ATOM 742 O O . ALA A 1 92 ? 27.667 -12.353 9.476 1.00 87.12 92 ALA A O 1
ATOM 743 N N . ALA A 1 93 ? 26.822 -11.354 11.300 1.00 90.88 93 ALA A N 1
ATOM 744 C CA . ALA A 1 93 ? 27.884 -10.363 11.432 1.00 90.88 93 ALA A CA 1
ATOM 745 C C . ALA A 1 93 ? 29.227 -11.022 11.746 1.00 90.88 93 ALA A C 1
ATOM 747 O O . ALA A 1 93 ? 30.227 -10.669 11.124 1.00 90.88 93 ALA A O 1
ATOM 748 N N . LEU A 1 94 ? 29.243 -11.991 12.669 1.00 90.88 94 LEU A N 1
ATOM 749 C CA . LEU A 1 94 ? 30.450 -12.733 13.024 1.00 90.88 94 LEU A CA 1
ATOM 750 C C . LEU A 1 94 ? 31.042 -13.440 11.798 1.00 90.88 94 LEU A C 1
ATOM 752 O O . LEU A 1 94 ? 32.208 -13.225 11.472 1.00 90.88 94 LEU A O 1
ATOM 756 N N . HIS A 1 95 ? 30.215 -14.193 11.065 1.00 89.88 95 HIS A N 1
ATOM 757 C CA . HIS A 1 95 ? 30.623 -14.843 9.820 1.00 89.88 95 HIS A CA 1
ATOM 758 C C . HIS A 1 95 ? 31.166 -13.829 8.803 1.00 89.88 95 HIS A C 1
ATOM 760 O O . HIS A 1 95 ? 32.259 -13.998 8.265 1.00 89.88 95 HIS A O 1
ATOM 766 N N . ARG A 1 96 ? 30.447 -12.722 8.572 1.00 91.88 96 ARG A N 1
ATOM 767 C CA . ARG A 1 96 ? 30.860 -11.705 7.595 1.00 91.88 96 ARG A CA 1
ATOM 768 C C . ARG A 1 96 ? 32.172 -11.020 7.973 1.00 91.88 96 ARG A C 1
ATOM 770 O O . ARG A 1 96 ? 32.980 -10.728 7.093 1.00 91.88 96 ARG A O 1
ATOM 777 N N . VAL A 1 97 ? 32.398 -10.761 9.257 1.00 91.12 97 VAL A N 1
ATOM 778 C CA . VAL A 1 97 ? 33.654 -10.198 9.768 1.00 91.12 97 VAL A CA 1
ATOM 779 C C . VAL A 1 97 ? 34.818 -11.165 9.564 1.00 91.12 97 VAL A C 1
ATOM 781 O O . VAL A 1 97 ? 35.887 -10.725 9.141 1.00 91.12 97 VAL A O 1
ATOM 784 N N . GLN A 1 98 ? 34.607 -12.459 9.823 1.00 88.44 98 GLN A N 1
ATOM 785 C CA . GLN A 1 98 ? 35.615 -13.502 9.621 1.00 88.44 98 GLN A CA 1
ATOM 786 C C . GLN A 1 98 ? 35.968 -13.672 8.135 1.00 88.44 98 GLN A C 1
ATOM 788 O O . GLN A 1 98 ? 37.145 -13.754 7.792 1.00 88.44 98 GLN A O 1
ATOM 793 N N . VAL A 1 99 ? 34.966 -13.647 7.247 1.00 87.00 99 VAL A N 1
ATOM 794 C CA . VAL A 1 99 ? 35.158 -13.708 5.785 1.00 87.00 99 VAL A CA 1
ATOM 795 C C . VAL A 1 99 ? 35.816 -12.432 5.244 1.00 87.00 99 VAL A C 1
ATOM 797 O O . VAL A 1 99 ? 36.648 -12.479 4.341 1.00 87.00 99 VAL A O 1
ATOM 800 N N . GLY A 1 100 ? 35.465 -11.264 5.787 1.00 84.81 100 GLY A N 1
ATOM 801 C CA . GLY A 1 100 ? 36.133 -9.992 5.497 1.00 84.81 100 GLY A CA 1
ATOM 802 C C . GLY A 1 100 ? 35.810 -9.355 4.138 1.00 84.81 100 GLY A C 1
ATOM 803 O O . GLY A 1 100 ? 36.354 -8.286 3.842 1.00 84.81 100 GLY A O 1
ATOM 804 N N . VAL A 1 101 ? 34.919 -9.960 3.345 1.00 84.19 101 VAL A N 1
ATOM 805 C CA . VAL A 1 101 ? 34.368 -9.442 2.078 1.00 84.19 101 VAL A CA 1
ATOM 806 C C . VAL A 1 101 ? 32.843 -9.634 2.036 1.00 84.19 101 VAL A C 1
ATOM 808 O O . VAL A 1 101 ? 32.359 -10.531 2.718 1.00 84.19 101 VAL A O 1
ATOM 811 N N . PRO A 1 102 ? 32.060 -8.835 1.282 1.00 86.31 102 PRO A N 1
ATOM 812 C CA . PRO A 1 102 ? 30.603 -9.001 1.146 1.00 86.31 102 PRO A CA 1
ATOM 813 C C . PRO A 1 102 ? 30.172 -10.334 0.511 1.00 86.31 102 PRO A C 1
ATOM 815 O O . PRO A 1 102 ? 30.897 -10.878 -0.319 1.00 86.31 102 PRO A O 1
ATOM 818 N N . ALA A 1 103 ? 28.951 -10.796 0.807 1.00 80.19 103 ALA A N 1
ATOM 819 C CA . ALA A 1 103 ? 28.360 -12.038 0.283 1.00 80.19 103 ALA A CA 1
ATOM 820 C C . ALA A 1 103 ? 28.289 -12.043 -1.243 1.00 80.19 103 ALA A C 1
ATOM 822 O O . ALA A 1 103 ? 28.496 -13.055 -1.896 1.00 80.19 103 ALA A O 1
ATOM 823 N N . THR A 1 104 ? 28.018 -10.880 -1.827 1.00 79.12 104 THR A N 1
ATOM 824 C CA . THR A 1 104 ? 28.023 -10.687 -3.270 1.00 79.12 104 THR A CA 1
ATOM 825 C C . THR A 1 104 ? 29.392 -10.928 -3.858 1.00 79.12 104 THR A C 1
ATOM 827 O O . THR A 1 104 ? 29.432 -11.387 -4.976 1.00 79.12 104 THR A O 1
ATOM 830 N N . ILE A 1 105 ? 30.495 -10.655 -3.160 1.00 73.25 105 ILE A N 1
ATOM 831 C CA . ILE A 1 105 ? 31.863 -10.882 -3.653 1.00 73.25 105 ILE A CA 1
ATOM 832 C C . ILE A 1 105 ? 32.303 -12.319 -3.355 1.00 73.25 105 ILE A C 1
ATOM 834 O O . ILE A 1 105 ? 32.884 -12.970 -4.219 1.00 73.25 105 ILE A O 1
ATOM 838 N N . GLU A 1 106 ? 31.937 -12.833 -2.181 1.00 63.53 106 GLU A N 1
ATOM 839 C CA . GLU A 1 106 ? 32.079 -14.241 -1.798 1.00 63.53 106 GLU A CA 1
ATOM 840 C C . GLU A 1 106 ? 31.408 -15.159 -2.833 1.00 63.53 106 GLU A C 1
ATOM 842 O O . GLU A 1 106 ? 32.073 -16.007 -3.417 1.00 63.53 106 GLU A O 1
ATOM 847 N N . HIS A 1 107 ? 30.146 -14.900 -3.186 1.00 55.69 107 HIS A N 1
ATOM 848 C CA . HIS A 1 107 ? 29.405 -15.637 -4.213 1.00 55.69 107 HIS A CA 1
ATOM 849 C C . HIS A 1 107 ? 29.603 -15.099 -5.635 1.00 55.69 107 HIS A C 1
ATOM 851 O O . HIS A 1 107 ? 29.300 -15.817 -6.579 1.00 55.69 107 HIS A O 1
ATOM 857 N N . SER A 1 108 ? 30.140 -13.890 -5.856 1.00 41.19 108 SER A N 1
ATOM 858 C CA . SER A 1 108 ? 30.626 -13.482 -7.193 1.00 41.19 108 SER A CA 1
ATOM 859 C C . SER A 1 108 ? 31.889 -14.226 -7.560 1.00 41.19 108 SER A C 1
ATOM 861 O O . SER A 1 108 ? 32.100 -14.451 -8.739 1.00 41.19 108 SER A O 1
ATOM 863 N N . SER A 1 109 ? 32.684 -14.702 -6.603 1.00 41.38 109 SER A N 1
ATOM 864 C CA . SER A 1 109 ? 33.743 -15.654 -6.935 1.00 41.38 109 SER A CA 1
ATOM 865 C C . SER A 1 109 ? 33.179 -16.964 -7.531 1.00 41.38 109 SER A C 1
ATOM 867 O O . SER A 1 109 ? 33.851 -17.619 -8.328 1.00 41.38 109 SER A O 1
ATOM 869 N N . GLU A 1 110 ? 31.899 -17.277 -7.275 1.00 39.88 110 GLU A N 1
ATOM 870 C CA . GLU A 1 110 ? 31.151 -18.389 -7.883 1.00 39.88 110 GLU A CA 1
ATOM 871 C C . GLU A 1 110 ? 30.303 -17.951 -9.110 1.00 39.88 110 GLU A C 1
ATOM 873 O O . GLU A 1 110 ? 30.228 -18.671 -10.109 1.00 39.88 110 GLU A O 1
ATOM 878 N N . GLN A 1 111 ? 29.714 -16.745 -9.109 1.00 35.94 111 GLN A N 1
ATOM 879 C CA . GLN A 1 111 ? 28.859 -16.205 -10.184 1.00 35.94 111 GLN A CA 1
ATOM 880 C C . GLN A 1 111 ? 29.619 -15.496 -11.319 1.00 35.94 111 GLN A C 1
ATOM 882 O O . GLN A 1 111 ? 29.187 -15.626 -12.468 1.00 35.94 111 GLN A O 1
ATOM 887 N N . GLN A 1 112 ? 30.749 -14.819 -11.067 1.00 37.00 112 GLN A N 1
ATOM 888 C CA . GLN A 1 112 ? 31.715 -14.448 -12.119 1.00 37.00 112 GLN A CA 1
ATOM 889 C C . GLN A 1 112 ? 32.261 -15.707 -12.773 1.00 37.00 112 GLN A C 1
ATOM 891 O O . GLN A 1 112 ? 32.368 -15.736 -13.992 1.00 37.00 112 GLN A O 1
ATOM 896 N N . GLY A 1 113 ? 32.449 -16.778 -11.991 1.00 39.94 113 GLY A N 1
ATOM 897 C CA . GLY A 1 113 ? 32.625 -18.123 -12.516 1.00 39.94 113 GLY A CA 1
ATOM 898 C C . GLY A 1 113 ? 31.562 -18.440 -13.565 1.00 39.94 113 GLY A C 1
ATOM 899 O O . GLY A 1 113 ? 31.918 -18.730 -14.692 1.00 39.94 113 GLY A O 1
ATOM 900 N N . SER A 1 114 ? 30.268 -18.296 -13.277 1.00 42.78 114 SER A N 1
ATOM 901 C CA . SER A 1 114 ? 29.212 -18.637 -14.249 1.00 42.78 114 SER A CA 1
ATOM 902 C C . SER A 1 114 ? 29.102 -17.698 -15.467 1.00 42.78 114 SER A C 1
ATOM 904 O O . SER A 1 114 ? 28.879 -18.185 -16.573 1.00 42.78 114 SER A O 1
ATOM 906 N N . SER A 1 115 ? 29.285 -16.381 -15.301 1.00 48.94 115 SER A N 1
ATOM 907 C CA . SER A 1 115 ? 29.129 -15.389 -16.382 1.00 48.94 115 SER A CA 1
ATOM 908 C C . SER A 1 115 ? 30.369 -15.306 -17.283 1.00 48.94 115 SER A C 1
ATOM 910 O O . SER A 1 115 ? 30.242 -15.318 -18.509 1.00 48.94 115 SER A O 1
ATOM 912 N N . GLU A 1 116 ? 31.580 -15.325 -16.707 1.00 55.38 116 GLU A N 1
ATOM 913 C CA . GLU A 1 116 ? 32.815 -15.460 -17.492 1.00 55.38 116 GLU A CA 1
ATOM 914 C C . GLU A 1 116 ? 32.947 -16.857 -18.088 1.00 55.38 116 GLU A C 1
ATOM 916 O O . GLU A 1 116 ? 33.337 -16.957 -19.244 1.00 55.38 116 GLU A O 1
ATOM 921 N N . THR A 1 117 ? 32.549 -17.927 -17.387 1.00 60.41 117 THR A N 1
ATOM 922 C CA . THR A 1 117 ? 32.521 -19.269 -17.995 1.00 60.41 117 THR A CA 1
ATOM 923 C C . THR A 1 117 ? 31.526 -19.307 -19.146 1.00 60.41 117 THR A C 1
ATOM 925 O O . THR A 1 117 ? 31.883 -19.806 -20.202 1.00 60.41 117 THR A O 1
ATOM 928 N N . ALA A 1 118 ? 30.323 -18.732 -19.027 1.00 60.50 118 ALA A N 1
ATOM 929 C CA . ALA A 1 118 ? 29.381 -18.657 -20.148 1.00 60.50 118 ALA A CA 1
ATOM 930 C C . ALA A 1 118 ? 29.965 -17.886 -21.346 1.00 60.50 118 ALA A C 1
ATOM 932 O O . ALA A 1 118 ? 29.829 -18.329 -22.489 1.00 60.50 118 ALA A O 1
ATOM 933 N N . LYS A 1 119 ? 30.682 -16.784 -21.089 1.00 71.31 119 LYS A N 1
ATOM 934 C CA . LYS A 1 119 ? 31.413 -16.031 -22.117 1.00 71.31 119 LYS A CA 1
ATOM 935 C C . LYS A 1 119 ? 32.546 -16.853 -22.742 1.00 71.31 119 LYS A C 1
ATOM 937 O O . LYS A 1 119 ? 32.627 -16.934 -23.962 1.00 71.31 119 LYS A O 1
ATOM 942 N N . TRP A 1 120 ? 33.389 -17.505 -21.942 1.00 74.69 120 TRP A N 1
ATOM 943 C CA . TRP A 1 120 ? 34.478 -18.359 -22.426 1.00 74.69 120 TRP A CA 1
ATOM 944 C C . TRP A 1 120 ? 33.949 -19.573 -23.189 1.00 74.69 120 TRP A C 1
ATOM 946 O O . TRP A 1 120 ? 34.561 -19.982 -24.173 1.00 74.69 120 TRP A O 1
ATOM 956 N N . VAL A 1 121 ? 32.810 -20.139 -22.776 1.00 72.81 121 VAL A N 1
ATOM 957 C CA . VAL A 1 121 ? 32.125 -21.231 -23.479 1.00 72.81 121 VAL A CA 1
ATOM 958 C C . VAL A 1 121 ? 31.635 -20.748 -24.837 1.00 72.81 121 VAL A C 1
ATOM 960 O O . VAL A 1 121 ? 31.869 -21.433 -25.831 1.00 72.81 121 VAL A O 1
ATOM 963 N N . ALA A 1 122 ? 31.015 -19.568 -24.909 1.00 72.81 122 ALA A N 1
ATOM 964 C CA . ALA A 1 122 ? 30.568 -18.980 -26.169 1.00 72.81 122 ALA A CA 1
ATOM 965 C C . ALA A 1 122 ? 31.746 -18.681 -27.115 1.00 72.81 122 ALA A C 1
ATOM 967 O O . ALA A 1 122 ? 31.726 -19.132 -28.259 1.00 72.81 122 ALA A O 1
ATOM 968 N N . GLU A 1 123 ? 32.799 -18.014 -26.627 1.00 78.31 123 GLU A N 1
ATOM 969 C CA . GLU A 1 123 ? 34.014 -17.707 -27.401 1.00 78.31 123 GLU A CA 1
ATOM 970 C C . GLU A 1 123 ? 34.691 -18.988 -27.913 1.00 78.31 123 GLU A C 1
ATOM 972 O O . GLU A 1 123 ? 34.956 -19.120 -29.105 1.00 78.31 123 GLU A O 1
ATOM 977 N N . THR A 1 124 ? 34.892 -19.985 -27.046 1.00 82.19 124 THR A N 1
ATOM 978 C CA . THR A 1 124 ? 35.543 -21.254 -27.422 1.00 82.19 124 THR A CA 1
ATOM 979 C C . THR A 1 124 ? 34.696 -22.054 -28.415 1.00 82.19 124 THR A C 1
ATOM 981 O O . THR A 1 124 ? 35.231 -22.643 -29.355 1.00 82.19 124 THR A O 1
ATOM 984 N N . THR A 1 125 ? 33.368 -22.049 -28.253 1.00 80.38 125 THR A N 1
ATOM 985 C CA . THR A 1 125 ? 32.441 -22.692 -29.199 1.00 80.38 125 THR A CA 1
ATOM 986 C C . THR A 1 125 ? 32.478 -21.993 -30.559 1.00 80.38 125 THR A C 1
ATOM 988 O O . THR A 1 125 ? 32.507 -22.659 -31.593 1.00 80.38 125 THR A O 1
ATOM 991 N N . GLN A 1 126 ? 32.547 -20.661 -30.580 1.00 79.56 126 GLN A N 1
ATOM 992 C CA . GLN A 1 126 ? 32.668 -19.880 -31.808 1.00 79.56 126 GLN A CA 1
ATOM 993 C C . GLN A 1 126 ? 33.999 -20.138 -32.527 1.00 79.56 126 GLN A C 1
ATOM 995 O O . GLN A 1 126 ? 33.989 -20.378 -33.737 1.00 79.56 126 GLN A O 1
ATOM 1000 N N . SER A 1 127 ? 35.133 -20.148 -31.817 1.00 82.06 127 SER A N 1
ATOM 1001 C CA . SER A 1 127 ? 36.441 -20.476 -32.406 1.00 82.06 127 SER A CA 1
ATOM 1002 C C . SER A 1 127 ? 36.465 -21.906 -32.958 1.00 82.06 127 SER A C 1
ATOM 1004 O O . SER A 1 127 ? 37.023 -22.144 -34.029 1.00 82.06 127 SER A O 1
ATOM 1006 N N . PHE A 1 128 ? 35.790 -22.851 -32.291 1.00 83.50 128 PHE A N 1
ATOM 1007 C CA . PHE A 1 128 ? 35.641 -24.225 -32.776 1.00 83.50 128 PHE A CA 1
ATOM 1008 C C . PHE A 1 128 ? 34.844 -24.287 -34.084 1.00 83.50 128 PHE A C 1
ATOM 1010 O O . PHE A 1 128 ? 35.308 -24.882 -35.056 1.00 83.50 128 PHE A O 1
ATOM 1017 N N . ILE A 1 129 ? 33.670 -23.647 -34.134 1.00 79.50 129 ILE A N 1
ATOM 1018 C CA . ILE A 1 129 ? 32.839 -23.576 -35.349 1.00 79.50 129 ILE A CA 1
ATOM 1019 C C . ILE A 1 129 ? 33.639 -22.948 -36.491 1.00 79.50 129 ILE A C 1
ATOM 1021 O O . ILE A 1 129 ? 33.707 -23.507 -37.581 1.00 79.50 129 ILE A O 1
ATOM 1025 N N . THR A 1 130 ? 34.325 -21.843 -36.207 1.00 85.62 130 THR A N 1
ATOM 1026 C CA . THR A 1 130 ? 35.136 -21.107 -37.180 1.00 85.62 130 THR A CA 1
ATOM 1027 C C . THR A 1 130 ? 36.277 -21.960 -37.749 1.00 85.62 130 THR A C 1
ATOM 1029 O O . THR A 1 130 ? 36.524 -21.942 -38.955 1.00 85.62 130 THR A O 1
ATOM 1032 N N . PHE A 1 131 ? 36.973 -22.732 -36.908 1.00 86.12 131 PHE A N 1
ATOM 1033 C CA . PHE A 1 131 ? 38.015 -23.661 -37.356 1.00 86.12 131 PHE A CA 1
ATOM 1034 C C . PHE A 1 131 ? 37.437 -24.799 -38.210 1.00 86.12 131 PHE A C 1
ATOM 1036 O O . PHE A 1 131 ? 37.975 -25.128 -39.268 1.00 86.12 131 PHE A O 1
ATOM 1043 N N . MET A 1 132 ? 36.304 -25.366 -37.793 1.00 81.62 132 MET A N 1
ATOM 1044 C CA . MET A 1 132 ? 35.637 -26.424 -38.549 1.00 81.62 132 MET A CA 1
ATOM 1045 C C . MET A 1 132 ? 35.147 -25.924 -39.907 1.00 81.62 132 MET A C 1
ATOM 1047 O O . MET A 1 132 ? 35.275 -26.642 -40.897 1.00 81.62 132 MET A O 1
ATOM 1051 N N . ASP A 1 133 ? 34.615 -24.706 -39.983 1.00 80.12 133 ASP A N 1
ATOM 1052 C CA . ASP A 1 133 ? 34.173 -24.090 -41.232 1.00 80.12 133 ASP A CA 1
ATOM 1053 C C . ASP A 1 133 ? 35.332 -23.777 -42.172 1.00 80.12 133 ASP A C 1
ATOM 1055 O O . ASP A 1 133 ? 35.215 -24.058 -43.363 1.00 80.12 133 ASP A O 1
ATOM 1059 N N . ALA A 1 134 ? 36.484 -23.347 -41.652 1.00 83.94 134 ALA A N 1
ATOM 1060 C CA . ALA A 1 134 ? 37.708 -23.225 -42.443 1.00 83.94 134 ALA A CA 1
ATOM 1061 C C . ALA A 1 134 ? 38.084 -24.555 -43.126 1.00 83.94 134 ALA A C 1
ATOM 1063 O O . ALA A 1 134 ? 38.338 -24.587 -44.332 1.00 83.94 134 ALA A O 1
ATOM 1064 N N . LEU A 1 135 ? 38.027 -25.675 -42.397 1.00 83.56 135 LEU A N 1
ATOM 1065 C CA . LEU A 1 135 ? 38.300 -26.998 -42.969 1.00 83.56 135 LEU A CA 1
ATOM 1066 C C . LEU A 1 135 ? 37.257 -27.428 -44.013 1.00 83.56 135 LEU A C 1
ATOM 1068 O O . LEU A 1 135 ? 37.626 -28.088 -44.990 1.00 83.56 135 LEU A O 1
ATOM 1072 N N . ASN A 1 136 ? 35.983 -27.047 -43.838 1.00 80.00 136 ASN A N 1
ATOM 1073 C CA . ASN A 1 136 ? 34.902 -27.336 -44.794 1.00 80.00 136 ASN A CA 1
ATOM 1074 C C . ASN A 1 136 ? 35.014 -26.515 -46.076 1.00 80.00 136 ASN A C 1
ATOM 1076 O O . ASN A 1 136 ? 34.714 -27.017 -47.156 1.00 80.00 136 ASN A O 1
ATOM 1080 N N . LEU A 1 137 ? 35.462 -25.267 -45.951 1.00 84.44 137 LEU A N 1
ATOM 1081 C CA . LEU A 1 137 ? 35.728 -24.360 -47.065 1.00 84.44 137 LEU A CA 1
ATOM 1082 C C . LEU A 1 137 ? 37.049 -24.684 -47.780 1.00 84.44 137 LEU A C 1
ATOM 1084 O O . LEU A 1 137 ? 37.470 -23.928 -48.649 1.00 84.44 137 LEU A O 1
ATOM 1088 N N . ARG A 1 138 ? 37.683 -25.818 -47.444 1.00 83.44 138 ARG A N 1
ATOM 1089 C CA . ARG A 1 138 ? 38.960 -26.282 -48.004 1.00 83.44 138 ARG A CA 1
ATOM 1090 C C . ARG A 1 138 ? 40.100 -25.280 -47.814 1.00 83.44 138 ARG A C 1
ATOM 1092 O O . ARG A 1 138 ? 41.004 -25.217 -48.638 1.00 83.44 138 ARG A O 1
ATOM 1099 N N . LEU A 1 139 ? 40.095 -24.543 -46.704 1.00 85.25 139 LEU A N 1
ATOM 1100 C CA . LEU A 1 139 ? 41.290 -23.833 -46.261 1.00 85.25 139 LEU A CA 1
ATOM 1101 C C . LEU A 1 139 ? 42.293 -24.886 -45.768 1.00 85.25 139 LEU A C 1
ATOM 1103 O O . LEU A 1 139 ? 41.973 -25.696 -44.890 1.00 85.25 139 LEU A O 1
ATOM 1107 N N . ARG A 1 140 ? 43.463 -24.945 -46.409 1.00 83.94 140 ARG A N 1
ATOM 1108 C CA . ARG A 1 140 ? 44.479 -25.996 -46.199 1.00 83.94 140 ARG A CA 1
ATOM 1109 C C . ARG A 1 140 ? 45.859 -25.441 -45.848 1.00 83.94 140 ARG A C 1
ATOM 1111 O O . ARG A 1 140 ? 46.675 -26.185 -45.312 1.00 83.94 140 ARG A O 1
ATOM 1118 N N . ALA A 1 141 ? 46.112 -24.160 -46.101 1.00 85.19 141 ALA A N 1
ATOM 1119 C CA . ALA A 1 141 ? 47.403 -23.537 -45.842 1.00 85.19 141 ALA A CA 1
ATOM 1120 C C . ALA A 1 141 ? 47.644 -23.297 -44.339 1.00 85.19 141 ALA A C 1
ATOM 1122 O O . ALA A 1 141 ? 46.715 -23.005 -43.571 1.00 85.19 141 ALA A O 1
ATOM 1123 N N . LYS A 1 142 ? 48.907 -23.430 -43.907 1.00 85.06 142 LYS A N 1
ATOM 1124 C CA . LYS A 1 142 ? 49.320 -23.228 -42.509 1.00 85.06 142 LYS A CA 1
ATOM 1125 C C . LYS A 1 142 ? 48.902 -21.858 -41.979 1.00 85.06 142 LYS A C 1
ATOM 1127 O O . LYS A 1 142 ? 48.371 -21.779 -40.873 1.00 85.06 142 LYS A O 1
ATOM 1132 N N . ASP A 1 143 ? 49.163 -20.793 -42.727 1.00 86.50 143 ASP A N 1
ATOM 1133 C CA . ASP A 1 143 ? 48.857 -19.406 -42.353 1.00 86.50 143 ASP A CA 1
ATOM 1134 C C . ASP A 1 143 ? 47.364 -19.173 -42.051 1.00 86.50 143 ASP A C 1
ATOM 1136 O O . ASP A 1 143 ? 47.022 -18.353 -41.201 1.00 86.50 143 ASP A O 1
ATOM 1140 N N . GLN A 1 144 ? 46.475 -19.948 -42.674 1.00 85.00 144 GLN A N 1
ATOM 1141 C CA . GLN A 1 144 ? 45.028 -19.882 -42.471 1.00 85.00 144 GLN A CA 1
ATOM 1142 C C . GLN A 1 144 ? 44.540 -20.743 -41.298 1.00 85.00 144 GLN A C 1
ATOM 1144 O O . GLN A 1 144 ? 43.594 -20.362 -40.600 1.00 85.00 144 GLN A O 1
ATOM 1149 N N . LEU A 1 145 ? 45.150 -21.914 -41.091 1.00 87.06 145 LEU A N 1
ATOM 1150 C CA . LEU A 1 145 ? 44.712 -22.892 -40.088 1.00 87.06 145 LEU A CA 1
ATOM 1151 C C . LEU A 1 145 ? 45.372 -22.689 -38.723 1.00 87.06 145 LEU A C 1
ATOM 1153 O O . LEU A 1 145 ? 44.712 -22.849 -37.695 1.00 87.06 145 LEU A O 1
ATOM 1157 N N . HIS A 1 146 ? 46.650 -22.312 -38.700 1.00 87.12 146 HIS A N 1
ATOM 1158 C CA . HIS A 1 146 ? 47.427 -22.175 -37.472 1.00 87.12 146 HIS A CA 1
ATOM 1159 C C . HIS A 1 146 ? 46.843 -21.122 -36.509 1.00 87.12 146 HIS A C 1
ATOM 1161 O O . HIS A 1 146 ? 46.617 -21.472 -35.348 1.00 87.12 146 HIS A O 1
ATOM 1167 N N . PRO A 1 147 ? 46.499 -19.885 -36.936 1.00 88.38 147 PRO A N 1
ATOM 1168 C CA . PRO A 1 147 ? 45.929 -18.885 -36.028 1.00 88.38 147 PRO A CA 1
ATOM 1169 C C . PRO A 1 147 ? 44.585 -19.319 -35.430 1.00 88.38 147 PRO A C 1
ATOM 1171 O O . PRO A 1 147 ? 44.336 -19.112 -34.246 1.00 88.38 147 PRO A O 1
ATOM 1174 N N . ARG A 1 148 ? 43.741 -19.993 -36.224 1.00 87.81 148 ARG A N 1
ATOM 1175 C CA . ARG A 1 148 ? 42.411 -20.464 -35.798 1.00 87.81 148 ARG A CA 1
ATOM 1176 C C . ARG A 1 148 ? 42.503 -21.615 -34.796 1.00 87.81 148 ARG A C 1
ATOM 1178 O O . ARG A 1 148 ? 41.756 -21.653 -33.821 1.00 87.81 148 ARG A O 1
ATOM 1185 N N . LEU A 1 149 ? 43.438 -22.544 -35.011 1.00 86.31 149 LEU A N 1
ATOM 1186 C CA . LEU A 1 149 ? 43.685 -23.648 -34.082 1.00 86.31 149 LEU A CA 1
ATOM 1187 C C . LEU A 1 149 ? 44.318 -23.152 -32.769 1.00 86.31 149 LEU A C 1
ATOM 1189 O O . LEU A 1 149 ? 43.987 -23.651 -31.692 1.00 86.31 149 LEU A O 1
ATOM 1193 N N . GLN A 1 150 ? 45.189 -22.143 -32.846 1.00 87.25 150 GLN A N 1
ATOM 1194 C CA . GLN A 1 150 ? 45.798 -21.500 -31.681 1.00 87.25 150 GLN A CA 1
ATOM 1195 C C . GLN A 1 150 ? 44.761 -20.736 -30.845 1.00 87.25 150 GLN A C 1
ATOM 1197 O O . GLN A 1 150 ? 44.780 -20.822 -29.616 1.00 87.25 150 GLN A O 1
ATOM 1202 N N . GLU A 1 151 ? 43.830 -20.035 -31.491 1.00 85.50 151 GLU A N 1
ATOM 1203 C CA . GLU A 1 151 ? 42.718 -19.343 -30.834 1.00 85.50 151 GLU A CA 1
ATOM 1204 C C . GLU A 1 151 ? 41.792 -20.331 -30.108 1.00 85.50 151 GLU A C 1
ATOM 1206 O O . GLU A 1 151 ? 41.502 -20.150 -28.924 1.00 85.50 151 GLU A O 1
ATOM 1211 N N . LEU A 1 152 ? 41.429 -21.440 -30.766 1.00 85.88 152 LEU A N 1
ATOM 1212 C CA . LEU A 1 152 ? 40.654 -22.527 -30.160 1.00 85.88 152 LEU A CA 1
ATOM 1213 C C . LEU A 1 152 ? 41.350 -23.109 -28.918 1.00 85.88 152 LEU A C 1
ATOM 1215 O O . LEU A 1 152 ? 40.715 -23.287 -27.877 1.00 85.88 152 LEU A O 1
ATOM 1219 N N . MET A 1 153 ? 42.656 -23.380 -29.000 1.00 84.38 153 MET A N 1
ATOM 1220 C CA . MET A 1 153 ? 43.424 -23.911 -27.870 1.00 84.38 153 MET A CA 1
ATOM 1221 C C . MET A 1 153 ? 43.532 -22.900 -26.722 1.00 84.38 153 MET A C 1
ATOM 1223 O O . MET A 1 153 ? 43.433 -23.275 -25.555 1.00 84.38 153 MET A O 1
ATOM 1227 N N . THR A 1 154 ? 43.696 -21.617 -27.046 1.00 85.19 154 THR A N 1
ATOM 1228 C CA . THR A 1 154 ? 43.776 -20.533 -26.058 1.00 85.19 154 THR A CA 1
ATOM 1229 C C . THR A 1 154 ? 42.446 -20.343 -25.332 1.00 85.19 154 THR A C 1
ATOM 1231 O O . THR A 1 154 ? 42.445 -20.163 -24.116 1.00 85.19 154 THR A O 1
ATOM 1234 N N . GLY A 1 155 ? 41.316 -20.427 -26.043 1.00 81.88 155 GLY A N 1
ATOM 1235 C CA . GLY A 1 155 ? 39.980 -20.412 -25.439 1.00 81.88 155 GLY A CA 1
ATOM 1236 C C . GLY A 1 155 ? 39.748 -21.625 -24.537 1.00 81.88 155 GLY A C 1
ATOM 1237 O O . GLY A 1 155 ? 39.344 -21.483 -23.384 1.00 81.88 155 GLY A O 1
ATOM 1238 N N . TYR A 1 156 ? 40.113 -22.815 -25.017 1.00 79.62 156 TYR A N 1
ATOM 1239 C CA . TYR A 1 156 ? 39.931 -24.062 -24.279 1.00 79.62 156 TYR A CA 1
ATOM 1240 C C . TYR A 1 156 ? 40.832 -24.191 -23.037 1.00 79.62 156 TYR A C 1
ATOM 1242 O O . TYR A 1 156 ? 40.433 -24.770 -22.028 1.00 79.62 156 TYR A O 1
ATOM 1250 N N . ALA A 1 157 ? 42.041 -23.626 -23.058 1.00 81.56 157 ALA A N 1
ATOM 1251 C CA . ALA A 1 157 ? 42.962 -23.663 -21.921 1.00 81.56 157 ALA A CA 1
ATOM 1252 C C . ALA A 1 157 ? 42.441 -22.916 -20.676 1.00 81.56 157 ALA A C 1
ATOM 1254 O O . ALA A 1 157 ? 42.957 -23.139 -19.582 1.00 81.56 157 ALA A O 1
ATOM 1255 N N . ARG A 1 158 ? 41.413 -22.067 -20.823 1.00 78.38 158 ARG A N 1
ATOM 1256 C CA . ARG A 1 158 ? 40.805 -21.287 -19.731 1.00 78.38 158 ARG A CA 1
ATOM 1257 C C . ARG A 1 158 ? 39.980 -22.139 -18.756 1.00 78.38 158 ARG A C 1
ATOM 1259 O O . ARG A 1 158 ? 39.712 -21.697 -17.642 1.00 78.38 158 ARG A O 1
ATOM 1266 N N . PHE A 1 159 ? 39.586 -23.359 -19.134 1.00 78.50 159 PHE A N 1
ATOM 1267 C CA . PHE A 1 159 ? 38.754 -24.228 -18.291 1.00 78.50 159 PHE A CA 1
ATOM 1268 C C . PHE A 1 159 ? 39.594 -25.100 -17.343 1.00 78.50 159 PHE A C 1
ATOM 1270 O O . PHE A 1 159 ? 40.563 -25.737 -17.765 1.00 78.50 159 PHE A O 1
ATOM 1277 N N . LYS A 1 160 ? 39.179 -25.187 -16.067 1.00 65.94 160 LYS A N 1
ATOM 1278 C CA . LYS A 1 160 ? 39.891 -25.914 -14.991 1.00 65.94 160 LYS A CA 1
ATOM 1279 C C . LYS A 1 160 ? 40.085 -27.416 -15.266 1.00 65.94 160 LYS A C 1
ATOM 1281 O O . LYS A 1 160 ? 41.089 -27.976 -14.846 1.00 65.94 160 LYS A O 1
ATOM 1286 N N . ASP A 1 161 ? 39.183 -28.039 -16.030 1.00 64.62 161 ASP A N 1
ATOM 1287 C CA . ASP A 1 161 ? 39.242 -29.460 -16.420 1.00 64.62 161 ASP A CA 1
ATOM 1288 C C . ASP A 1 161 ? 39.664 -29.690 -17.882 1.00 64.62 161 ASP A C 1
ATOM 1290 O O . ASP A 1 161 ? 39.586 -30.809 -18.392 1.00 64.62 161 ASP A O 1
ATOM 1294 N N . SER A 1 162 ? 40.169 -28.656 -18.563 1.00 67.94 162 SER A N 1
ATOM 1295 C CA . SER A 1 162 ? 40.586 -28.733 -19.972 1.00 67.94 162 SER A CA 1
ATOM 1296 C C . SER A 1 162 ? 41.640 -29.815 -20.247 1.00 67.94 162 SER A C 1
ATOM 1298 O O . SER A 1 162 ? 41.801 -30.254 -21.379 1.00 67.94 162 SER A O 1
ATOM 1300 N N . ALA A 1 163 ? 42.384 -30.277 -19.242 1.00 65.44 163 ALA A N 1
ATOM 1301 C CA . ALA A 1 163 ? 43.356 -31.358 -19.399 1.00 65.44 163 ALA A CA 1
ATOM 1302 C C . ALA A 1 163 ? 42.723 -32.759 -19.543 1.00 65.44 163 ALA A C 1
ATOM 1304 O O . ALA A 1 163 ? 43.389 -33.669 -20.028 1.00 65.44 163 ALA A O 1
ATOM 1305 N N . LYS A 1 164 ? 41.459 -32.946 -19.138 1.00 64.88 164 LYS A N 1
ATOM 1306 C CA . LYS A 1 164 ? 40.800 -34.265 -19.071 1.00 64.88 164 LYS A CA 1
ATOM 1307 C C . LYS A 1 164 ? 40.179 -34.723 -20.394 1.00 64.88 164 LYS A C 1
ATOM 1309 O O . LYS A 1 164 ? 39.818 -35.889 -20.524 1.00 64.88 164 LYS A O 1
ATOM 1314 N N . TRP A 1 165 ? 40.024 -33.830 -21.371 1.00 71.94 165 TRP A N 1
ATOM 1315 C CA . TRP A 1 165 ? 39.420 -34.170 -22.659 1.00 71.94 165 TRP A CA 1
ATOM 1316 C C . TRP A 1 165 ? 40.436 -34.772 -23.630 1.00 71.94 165 TRP A C 1
ATOM 1318 O O . TRP A 1 165 ? 41.458 -34.161 -23.946 1.00 71.94 165 TRP A O 1
ATOM 1328 N N . GLU A 1 166 ? 40.103 -35.939 -24.183 1.00 68.06 166 GLU A N 1
ATOM 1329 C CA . GLU A 1 166 ? 40.931 -36.677 -25.148 1.00 68.06 166 GLU A CA 1
ATOM 1330 C C . GLU A 1 166 ? 41.309 -35.836 -26.388 1.00 68.06 166 GLU A C 1
ATOM 1332 O O . GLU A 1 166 ? 42.388 -35.992 -26.962 1.00 68.06 166 GLU A O 1
ATOM 1337 N N . GLY A 1 167 ? 40.446 -34.900 -26.800 1.00 69.50 167 GLY A N 1
ATOM 1338 C CA . GLY A 1 167 ? 40.680 -34.054 -27.973 1.00 69.50 167 GLY A CA 1
ATOM 1339 C C . GLY A 1 167 ? 41.782 -33.005 -27.799 1.00 69.50 167 GLY A C 1
ATOM 1340 O O . GLY A 1 167 ? 42.374 -32.585 -28.794 1.00 69.50 167 GLY A O 1
ATOM 1341 N N . ARG A 1 168 ? 42.146 -32.635 -26.561 1.00 76.38 168 ARG A N 1
ATOM 1342 C CA . ARG A 1 168 ? 43.225 -31.667 -26.301 1.00 76.38 168 ARG A CA 1
ATOM 1343 C C . ARG A 1 168 ? 44.568 -32.165 -26.822 1.00 76.38 168 ARG A C 1
ATOM 1345 O O . ARG A 1 168 ? 45.292 -31.403 -27.457 1.00 76.38 168 ARG A O 1
ATOM 1352 N N . GLY A 1 169 ? 44.886 -33.440 -26.587 1.00 77.06 169 GLY A N 1
ATOM 1353 C CA . GLY A 1 169 ? 46.127 -34.047 -27.078 1.00 77.06 169 GLY A CA 1
ATOM 1354 C C . GLY A 1 169 ? 46.226 -33.988 -28.604 1.00 77.06 169 GLY A C 1
ATOM 1355 O O . GLY A 1 169 ? 47.288 -33.696 -29.148 1.00 77.06 169 GLY A O 1
ATOM 1356 N N . LYS A 1 170 ? 45.093 -34.157 -29.297 1.00 78.25 170 LYS A N 1
ATOM 1357 C CA . LYS A 1 170 ? 45.010 -34.058 -30.760 1.00 78.25 170 LYS A CA 1
ATOM 1358 C C . LYS A 1 170 ? 45.230 -32.617 -31.236 1.00 78.25 170 LYS A C 1
ATOM 1360 O O . LYS A 1 170 ? 46.029 -32.414 -32.142 1.00 78.25 170 LYS A O 1
ATOM 1365 N N . ILE A 1 171 ? 44.596 -31.619 -30.609 1.00 82.12 171 ILE A N 1
ATOM 1366 C CA . ILE A 1 171 ? 44.804 -30.190 -30.935 1.00 82.12 171 ILE A CA 1
ATOM 1367 C C . ILE A 1 171 ? 46.274 -29.793 -30.770 1.00 82.12 171 ILE A C 1
ATOM 1369 O O . ILE A 1 171 ? 46.854 -29.181 -31.664 1.00 82.12 171 ILE A O 1
ATOM 1373 N N . VAL A 1 172 ? 46.886 -30.170 -29.646 1.00 82.81 172 VAL A N 1
ATOM 1374 C CA . VAL A 1 172 ? 48.293 -29.860 -29.358 1.00 82.81 172 VAL A CA 1
ATOM 1375 C C . VAL A 1 172 ? 49.222 -30.552 -30.357 1.00 82.81 172 VAL A C 1
ATOM 1377 O O . VAL A 1 172 ? 50.119 -29.905 -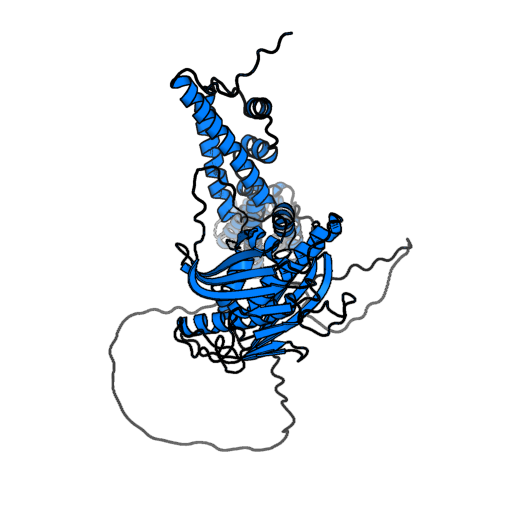30.891 1.00 82.81 172 VAL A O 1
ATOM 1380 N N . SER A 1 173 ? 48.978 -31.828 -30.675 1.00 83.62 173 SER A N 1
ATOM 1381 C CA . SER A 1 173 ? 49.744 -32.555 -31.695 1.00 83.62 173 SER A CA 1
ATOM 1382 C C . SER A 1 173 ? 49.697 -31.846 -33.050 1.00 83.62 173 SER A C 1
ATOM 1384 O O . SER A 1 173 ? 50.728 -31.686 -33.693 1.00 83.62 173 SER A O 1
ATOM 1386 N N . TRP A 1 174 ? 48.522 -31.376 -33.470 1.00 86.12 174 TRP A N 1
ATOM 1387 C CA . TRP A 1 174 ? 48.366 -30.673 -34.742 1.00 86.12 174 TRP A CA 1
ATOM 1388 C C . TRP A 1 174 ? 48.974 -29.273 -34.740 1.00 86.12 174 TRP A C 1
ATOM 1390 O O . TRP A 1 174 ? 49.539 -28.866 -35.751 1.00 86.12 174 TRP A O 1
ATOM 1400 N N . LEU A 1 175 ? 48.935 -28.551 -33.618 1.00 84.44 175 LEU A N 1
ATOM 1401 C CA . LEU A 1 175 ? 49.671 -27.292 -33.471 1.00 84.44 175 LEU A CA 1
ATOM 1402 C C . LEU A 1 175 ? 51.182 -27.501 -33.617 1.00 84.44 175 LEU A C 1
ATOM 1404 O O . LEU A 1 175 ? 51.847 -26.673 -34.234 1.00 84.44 175 LEU A O 1
ATOM 1408 N N . ILE A 1 176 ? 51.725 -28.603 -33.094 1.00 86.25 176 ILE A N 1
ATOM 1409 C CA . ILE A 1 176 ? 53.142 -28.960 -33.266 1.00 86.25 176 ILE A CA 1
ATOM 1410 C C . ILE A 1 176 ? 53.436 -29.271 -34.740 1.00 86.25 176 ILE A C 1
ATOM 1412 O O . ILE A 1 176 ? 54.385 -28.722 -35.299 1.00 86.25 176 ILE A O 1
ATOM 1416 N N . THR A 1 177 ? 52.595 -30.080 -35.395 1.00 85.00 177 THR A N 1
ATOM 1417 C CA . THR A 1 177 ? 52.734 -30.405 -36.825 1.00 85.00 177 THR A CA 1
ATOM 1418 C C . THR A 1 177 ? 52.677 -29.156 -37.705 1.00 85.00 177 THR A C 1
ATOM 1420 O O . THR A 1 177 ? 53.559 -28.956 -38.535 1.00 85.00 177 THR A O 1
ATOM 1423 N N . LEU A 1 178 ? 51.695 -28.274 -37.492 1.00 85.56 178 LEU A N 1
ATOM 1424 C CA . LEU A 1 178 ? 51.567 -27.023 -38.242 1.00 85.56 178 LEU A CA 1
ATOM 1425 C C . LEU A 1 178 ? 52.732 -26.069 -37.955 1.00 85.56 178 LEU A C 1
ATOM 1427 O O . LEU A 1 178 ? 53.191 -25.377 -38.858 1.00 85.56 178 LEU A O 1
ATOM 1431 N N . ASN A 1 179 ? 53.265 -26.033 -36.732 1.00 87.38 179 ASN A N 1
ATOM 1432 C CA . ASN A 1 179 ? 54.439 -25.212 -36.432 1.00 87.38 179 ASN A CA 1
ATOM 1433 C C . ASN A 1 179 ? 55.688 -25.656 -37.202 1.00 87.38 179 ASN A C 1
ATOM 1435 O O . ASN A 1 179 ? 56.435 -24.787 -37.648 1.00 87.38 179 ASN A O 1
ATOM 1439 N N . ALA A 1 180 ? 55.861 -26.958 -37.443 1.00 85.31 180 ALA A N 1
ATOM 1440 C CA . ALA A 1 180 ? 56.984 -27.509 -38.206 1.00 85.31 180 ALA A CA 1
ATOM 1441 C C . ALA A 1 180 ? 56.914 -27.251 -39.729 1.00 85.31 180 ALA A C 1
ATOM 1443 O O . ALA A 1 180 ? 57.919 -27.402 -40.420 1.00 85.31 180 ALA A O 1
ATOM 1444 N N . MET A 1 181 ? 55.753 -26.855 -40.257 1.00 86.38 181 MET A N 1
ATOM 1445 C CA . MET A 1 181 ? 55.542 -26.546 -41.679 1.00 86.38 181 MET A CA 1
ATOM 1446 C C . MET A 1 181 ? 55.952 -25.099 -42.028 1.00 86.38 181 MET A C 1
ATOM 1448 O O . MET A 1 181 ? 55.958 -24.219 -41.163 1.00 86.38 181 MET A O 1
ATOM 1452 N N . LYS A 1 182 ? 56.259 -24.792 -43.292 1.00 82.56 182 LYS A N 1
ATOM 1453 C CA . LYS A 1 182 ? 56.427 -23.400 -43.758 1.00 82.56 182 LYS A CA 1
ATOM 1454 C C . LYS A 1 182 ? 55.062 -22.725 -43.915 1.00 82.56 182 LYS A C 1
ATOM 1456 O O . LYS A 1 182 ? 54.039 -23.389 -44.030 1.00 82.56 182 LYS A O 1
ATOM 1461 N N . ALA A 1 183 ? 55.030 -21.390 -43.899 1.00 74.31 183 ALA A N 1
ATOM 1462 C CA . ALA A 1 183 ? 53.783 -20.613 -43.951 1.00 74.31 183 ALA A CA 1
ATOM 1463 C C . ALA A 1 183 ? 52.908 -20.924 -45.182 1.00 74.31 183 ALA A C 1
ATOM 1465 O O . ALA A 1 183 ? 51.688 -20.889 -45.075 1.00 74.31 183 ALA A O 1
ATOM 1466 N N . SER A 1 184 ? 53.536 -21.266 -46.310 1.00 79.44 184 SER A N 1
ATOM 1467 C CA . SER A 1 184 ? 52.891 -21.622 -47.578 1.00 79.44 184 SER A CA 1
ATOM 1468 C C . SER A 1 184 ? 52.517 -23.098 -47.711 1.00 79.44 184 SER A C 1
ATOM 1470 O O . SER A 1 184 ? 51.932 -23.478 -48.719 1.00 79.44 184 SER A O 1
ATOM 1472 N N . ASP A 1 185 ? 52.915 -23.947 -46.763 1.00 84.38 185 ASP A N 1
ATOM 1473 C CA . ASP A 1 185 ? 52.693 -25.383 -46.887 1.00 84.38 185 ASP A CA 1
ATOM 1474 C C . ASP A 1 185 ? 51.228 -25.712 -46.565 1.00 84.38 185 ASP A C 1
ATOM 1476 O O . ASP A 1 185 ? 50.640 -25.185 -45.611 1.00 84.38 185 ASP A O 1
ATOM 1480 N N . GLU A 1 186 ? 50.648 -26.610 -47.358 1.00 87.38 186 GLU A N 1
ATOM 1481 C CA . GLU A 1 186 ? 49.267 -27.066 -47.214 1.00 87.38 186 GLU A CA 1
ATOM 1482 C C . GLU A 1 186 ? 49.199 -28.457 -46.580 1.00 87.38 186 GLU A C 1
ATOM 1484 O O . GLU A 1 186 ? 50.033 -29.326 -46.843 1.00 87.38 186 GLU A O 1
ATOM 1489 N N . ILE A 1 187 ? 48.179 -28.685 -45.752 1.00 86.62 187 ILE A N 1
ATOM 1490 C CA . ILE A 1 187 ? 47.863 -30.026 -45.253 1.00 86.62 187 ILE A CA 1
ATOM 1491 C C . ILE A 1 187 ? 47.148 -30.848 -46.331 1.00 86.62 187 ILE A C 1
ATOM 1493 O O . ILE A 1 187 ? 46.348 -30.325 -47.109 1.00 86.62 187 ILE A O 1
ATOM 1497 N N . THR A 1 188 ? 47.380 -32.159 -46.352 1.00 86.62 188 THR A N 1
ATOM 1498 C CA . THR A 1 188 ? 46.707 -33.054 -47.303 1.00 86.62 188 THR A CA 1
ATOM 1499 C C . THR A 1 188 ? 45.229 -33.255 -46.949 1.00 86.62 188 THR A C 1
ATOM 1501 O O . THR A 1 188 ? 44.788 -33.026 -45.820 1.00 86.62 188 THR A O 1
ATOM 1504 N N . GLU A 1 189 ? 44.433 -33.729 -47.910 1.00 79.31 189 GLU A N 1
ATOM 1505 C CA . GLU A 1 189 ? 43.002 -33.991 -47.702 1.00 79.31 189 GLU A CA 1
ATOM 1506 C C . GLU A 1 189 ? 42.750 -35.025 -46.590 1.00 79.31 189 GLU A C 1
ATOM 1508 O O . GLU A 1 189 ? 41.804 -34.897 -45.810 1.00 79.31 189 GLU A O 1
ATOM 1513 N N . ASP A 1 190 ? 43.632 -36.015 -46.455 1.00 79.06 190 ASP A N 1
ATOM 1514 C CA . ASP A 1 190 ? 43.542 -37.013 -45.390 1.00 79.06 190 ASP A CA 1
ATOM 1515 C C . ASP A 1 190 ? 43.911 -36.429 -44.020 1.00 79.06 190 ASP A C 1
ATOM 1517 O O . ASP A 1 190 ? 43.248 -36.728 -43.024 1.00 79.06 190 ASP A O 1
ATOM 1521 N N . GLN A 1 191 ? 44.892 -35.524 -43.962 1.00 82.06 191 GLN A N 1
ATOM 1522 C CA . GLN A 1 191 ? 45.227 -34.776 -42.745 1.00 82.06 191 GLN A CA 1
ATOM 1523 C C . GLN A 1 191 ? 44.073 -33.856 -42.314 1.00 82.06 191 GLN A C 1
ATOM 1525 O O . GLN A 1 191 ? 43.722 -33.794 -41.134 1.00 82.06 191 GLN A O 1
ATOM 1530 N N . ALA A 1 192 ? 43.398 -33.208 -43.265 1.00 80.25 192 ALA A N 1
ATOM 1531 C CA . ALA A 1 192 ? 42.213 -32.406 -42.983 1.00 80.25 192 ALA A CA 1
ATOM 1532 C C . ALA A 1 192 ? 41.038 -33.241 -42.447 1.00 80.25 192 ALA A C 1
ATOM 1534 O O . ALA A 1 192 ? 40.339 -32.822 -41.522 1.00 80.25 192 ALA A O 1
ATOM 1535 N N . ARG A 1 193 ? 40.835 -34.456 -42.972 1.00 77.50 193 ARG A N 1
ATOM 1536 C CA . ARG A 1 193 ? 39.823 -35.391 -42.449 1.00 77.50 193 ARG A CA 1
ATOM 1537 C C . ARG A 1 193 ? 40.136 -35.832 -41.022 1.00 77.50 193 ARG A C 1
ATOM 1539 O O . ARG A 1 193 ? 39.220 -35.893 -40.202 1.00 77.50 193 ARG A O 1
ATOM 1546 N N . GLN A 1 194 ? 41.409 -36.071 -40.703 1.00 76.69 194 GLN A N 1
ATOM 1547 C CA . GLN A 1 194 ? 41.852 -36.378 -39.338 1.00 76.69 194 GLN A CA 1
ATOM 1548 C C . GLN A 1 194 ? 41.596 -35.212 -38.367 1.00 76.69 194 GLN A C 1
ATOM 1550 O O . GLN A 1 194 ? 41.187 -35.439 -37.227 1.00 76.69 194 GLN A O 1
ATOM 1555 N N . LEU A 1 195 ? 41.754 -33.970 -38.833 1.00 74.50 195 LEU A N 1
ATOM 1556 C CA . LEU A 1 195 ? 41.439 -32.749 -38.080 1.00 74.50 195 LEU A CA 1
ATOM 1557 C C . LEU A 1 195 ? 39.935 -32.518 -37.860 1.00 74.50 195 LEU A C 1
ATOM 1559 O O . LEU A 1 195 ? 39.556 -31.784 -36.954 1.00 74.50 195 LEU A O 1
ATOM 1563 N N . THR A 1 196 ? 39.066 -33.164 -38.642 1.00 67.50 196 THR A N 1
ATOM 1564 C CA . THR A 1 196 ? 37.606 -32.963 -38.581 1.00 67.50 196 THR A CA 1
ATOM 1565 C C . THR A 1 196 ? 36.935 -33.767 -37.442 1.00 67.50 196 THR A C 1
ATOM 1567 O O . THR A 1 196 ? 35.719 -33.730 -37.302 1.00 67.50 196 THR A O 1
ATOM 1570 N N . TRP A 1 197 ? 37.698 -34.497 -36.612 1.00 61.59 197 TRP A N 1
ATOM 1571 C CA . TRP A 1 197 ? 37.261 -35.213 -35.388 1.00 61.59 197 TRP A CA 1
ATOM 1572 C C . TRP A 1 197 ? 35.946 -36.015 -35.469 1.00 61.59 197 TRP A C 1
ATOM 1574 O O . TRP A 1 197 ? 35.161 -36.030 -34.516 1.00 61.59 197 TRP A O 1
ATOM 1584 N N . GLY A 1 198 ? 35.701 -36.720 -36.577 1.00 54.47 198 GLY A N 1
ATOM 1585 C CA . GLY A 1 198 ? 34.443 -37.448 -36.785 1.00 54.47 198 GLY A CA 1
ATOM 1586 C C . GLY A 1 198 ? 33.228 -36.512 -36.901 1.00 54.47 198 GLY A C 1
ATOM 1587 O O . GLY A 1 198 ? 33.313 -35.320 -36.657 1.00 54.47 198 GLY A O 1
ATOM 1588 N N . ARG A 1 199 ? 32.078 -37.028 -37.352 1.00 54.09 199 ARG A N 1
ATOM 1589 C CA . ARG A 1 199 ? 30.863 -36.257 -37.717 1.00 54.09 199 ARG A CA 1
ATOM 1590 C C . ARG A 1 199 ? 30.637 -35.009 -36.827 1.00 54.09 199 ARG A C 1
ATOM 1592 O O . ARG A 1 199 ? 30.319 -35.178 -35.656 1.00 54.09 199 ARG A O 1
ATOM 1599 N N . LYS A 1 200 ? 30.690 -33.789 -37.405 1.00 52.56 200 LYS A N 1
ATOM 1600 C CA . LYS A 1 200 ? 30.620 -32.453 -36.737 1.00 52.56 200 LYS A CA 1
ATOM 1601 C C . LYS A 1 200 ? 29.707 -32.361 -35.507 1.00 52.56 200 LYS A C 1
ATOM 1603 O O . LYS A 1 200 ? 30.026 -31.707 -34.521 1.00 52.56 200 LYS A O 1
ATOM 1608 N N . ARG A 1 201 ? 28.541 -33.008 -35.587 1.00 50.38 201 ARG A N 1
ATOM 1609 C CA . ARG A 1 201 ? 27.493 -33.004 -34.558 1.00 50.38 201 ARG A CA 1
ATOM 1610 C C . ARG A 1 201 ? 27.928 -33.709 -33.263 1.00 50.38 201 ARG A C 1
ATOM 1612 O O . ARG A 1 201 ? 27.508 -33.310 -32.189 1.00 50.38 201 ARG A O 1
ATOM 1619 N N . HIS A 1 202 ? 28.781 -34.724 -33.369 1.00 57.28 202 HIS A N 1
ATOM 1620 C CA . HIS A 1 202 ? 29.344 -35.452 -32.234 1.00 57.28 202 HIS A CA 1
ATOM 1621 C C . HIS A 1 202 ? 30.500 -34.683 -31.586 1.00 57.28 202 HIS A C 1
ATOM 1623 O O . HIS A 1 202 ? 30.596 -34.637 -30.367 1.00 57.28 202 HIS A O 1
ATOM 1629 N N . SER A 1 203 ? 31.336 -34.017 -32.385 1.00 58.00 203 SER A N 1
ATOM 1630 C CA . SER A 1 203 ? 32.491 -33.256 -31.895 1.00 58.00 203 SER A CA 1
ATOM 1631 C C . SER A 1 203 ? 32.066 -32.022 -31.088 1.00 58.00 203 SER A C 1
ATOM 1633 O O . SER A 1 203 ? 32.658 -31.748 -30.049 1.00 58.00 203 SER A O 1
ATOM 1635 N N . ILE A 1 204 ? 30.996 -31.331 -31.508 1.00 58.34 204 ILE A N 1
ATOM 1636 C CA . ILE A 1 204 ? 30.393 -30.217 -30.751 1.00 58.34 204 ILE A CA 1
ATOM 1637 C C . ILE A 1 204 ? 29.740 -30.717 -29.455 1.00 58.34 204 ILE A C 1
ATOM 1639 O O . ILE A 1 204 ? 29.934 -30.107 -28.411 1.00 58.34 204 ILE A O 1
ATOM 1643 N N . ASP A 1 205 ? 29.008 -31.836 -29.493 1.00 57.12 205 ASP A N 1
ATOM 1644 C CA . ASP A 1 205 ? 28.376 -32.419 -28.296 1.00 57.12 205 ASP A CA 1
ATOM 1645 C C . ASP A 1 205 ? 29.430 -32.866 -27.266 1.00 57.12 205 ASP A C 1
ATOM 1647 O O . ASP A 1 205 ? 29.308 -32.581 -26.078 1.00 57.12 205 ASP A O 1
ATOM 1651 N N . LEU A 1 206 ? 30.528 -33.483 -27.714 1.00 60.75 206 LEU A N 1
ATOM 1652 C CA . LEU A 1 206 ? 31.656 -33.841 -26.850 1.00 60.75 206 LEU A CA 1
ATOM 1653 C C . LEU A 1 206 ? 32.364 -32.610 -26.264 1.00 60.75 206 LEU A C 1
ATOM 1655 O O . LEU A 1 206 ? 32.692 -32.612 -25.075 1.00 60.75 206 LEU A O 1
ATOM 1659 N N . LEU A 1 207 ? 32.568 -31.558 -27.068 1.00 63.69 207 LEU A N 1
ATOM 1660 C CA . LEU A 1 207 ? 33.149 -30.295 -26.608 1.00 63.69 207 LEU A CA 1
ATOM 1661 C C . LEU A 1 207 ? 32.249 -29.657 -25.540 1.00 63.69 207 LEU A C 1
ATOM 1663 O O . LEU A 1 207 ? 32.712 -29.405 -24.432 1.00 63.69 207 LEU A O 1
ATOM 1667 N N . LEU A 1 208 ? 30.954 -29.486 -25.816 1.00 63.12 208 LEU A N 1
ATOM 1668 C CA . LEU A 1 208 ? 29.997 -28.880 -24.885 1.00 63.12 208 LEU A CA 1
ATOM 1669 C C . LEU A 1 208 ? 29.850 -29.697 -23.595 1.00 63.12 208 LEU A C 1
ATOM 1671 O O . LEU A 1 208 ? 29.858 -29.125 -22.508 1.00 63.12 208 LEU A O 1
ATOM 1675 N N . ARG A 1 209 ? 29.813 -31.032 -23.670 1.00 64.94 209 ARG A N 1
ATOM 1676 C CA . ARG A 1 209 ? 29.805 -31.889 -22.472 1.00 64.94 209 ARG A CA 1
ATOM 1677 C C . ARG A 1 209 ? 31.048 -31.702 -21.608 1.00 64.94 209 ARG A C 1
ATOM 1679 O O . ARG A 1 209 ? 30.924 -31.712 -20.389 1.00 64.94 209 ARG A O 1
ATOM 1686 N N . SER A 1 210 ? 32.220 -31.497 -22.215 1.00 62.00 210 SER A N 1
ATOM 1687 C CA . SER A 1 210 ? 33.457 -31.219 -21.471 1.00 62.00 210 SER A CA 1
ATOM 1688 C C . SER A 1 210 ? 33.470 -29.833 -20.813 1.00 62.00 210 SER A C 1
ATOM 1690 O O . SER A 1 210 ? 34.143 -29.640 -19.806 1.00 62.00 210 SER A O 1
ATOM 1692 N N . LEU A 1 211 ? 32.696 -28.884 -21.349 1.00 64.19 211 LEU A N 1
ATOM 1693 C CA . LEU A 1 211 ? 32.607 -27.510 -20.854 1.00 64.19 211 LEU A CA 1
ATOM 1694 C C . LEU A 1 211 ? 31.563 -27.325 -19.729 1.00 64.19 211 LEU A C 1
ATOM 1696 O O . LEU A 1 211 ? 31.680 -26.382 -18.952 1.00 64.19 211 LEU A O 1
ATOM 1700 N N . PHE A 1 212 ? 30.564 -28.215 -19.605 1.00 56.38 212 PHE A N 1
ATOM 1701 C CA . PHE A 1 212 ? 29.371 -28.030 -18.750 1.00 56.38 212 PHE A CA 1
ATOM 1702 C C . PHE A 1 212 ? 29.262 -28.944 -17.504 1.00 56.38 212 PHE A C 1
ATOM 1704 O O . PHE A 1 212 ? 28.183 -29.072 -16.927 1.00 56.38 212 PHE A O 1
ATOM 1711 N N . VAL A 1 213 ? 30.350 -29.558 -17.022 1.00 48.19 213 VAL A N 1
ATOM 1712 C CA . VAL A 1 213 ? 30.308 -30.555 -15.918 1.00 48.19 213 VAL A CA 1
ATOM 1713 C C . VAL A 1 213 ? 29.882 -29.996 -14.534 1.00 48.19 213 VAL A C 1
ATOM 1715 O O . VAL A 1 213 ? 29.631 -30.773 -13.620 1.00 48.19 213 VAL A O 1
ATOM 1718 N N . TYR A 1 214 ? 29.680 -28.684 -14.356 1.00 38.97 214 TYR A N 1
ATOM 1719 C CA . TYR A 1 214 ? 29.375 -28.079 -13.041 1.00 38.97 214 TYR A CA 1
ATOM 1720 C C . TYR A 1 214 ? 27.980 -27.448 -12.867 1.00 38.97 214 TYR A C 1
ATOM 1722 O O . TYR A 1 214 ? 27.774 -26.678 -11.933 1.00 38.97 214 TYR A O 1
ATOM 1730 N N . SER A 1 215 ? 26.981 -27.783 -13.692 1.00 32.34 215 SER A N 1
ATOM 1731 C CA . SER A 1 215 ? 25.598 -27.333 -13.448 1.00 32.34 215 SER A CA 1
ATOM 1732 C C . SER A 1 215 ? 24.635 -28.508 -13.298 1.00 32.34 215 SER A C 1
ATOM 1734 O O . SER A 1 215 ? 24.266 -29.180 -14.261 1.00 32.34 215 SER A O 1
ATOM 1736 N N . THR A 1 216 ? 24.193 -28.760 -12.068 1.00 30.69 216 THR A N 1
ATOM 1737 C CA . THR A 1 216 ? 23.077 -29.655 -11.756 1.00 30.69 216 THR A CA 1
ATOM 1738 C C . THR A 1 216 ? 21.765 -29.064 -12.286 1.00 30.69 216 THR A C 1
ATOM 1740 O O . THR A 1 216 ? 21.016 -28.447 -11.537 1.00 30.69 216 THR A O 1
ATOM 1743 N N . ARG A 1 217 ? 21.482 -29.247 -13.587 1.00 27.95 217 ARG A N 1
ATOM 1744 C CA . ARG A 1 217 ? 20.134 -29.288 -14.209 1.00 27.95 217 ARG A CA 1
ATOM 1745 C C . ARG A 1 217 ? 20.236 -29.579 -15.721 1.00 27.95 217 ARG A C 1
ATOM 1747 O O . ARG A 1 217 ? 20.400 -28.658 -16.519 1.00 27.95 217 ARG A O 1
ATOM 1754 N N . PRO A 1 218 ? 20.077 -30.840 -16.160 1.00 34.28 218 PRO A N 1
ATOM 1755 C CA . PRO A 1 218 ? 20.132 -31.200 -17.571 1.00 34.28 218 PRO A CA 1
ATOM 1756 C C . PRO A 1 218 ? 18.726 -31.162 -18.190 1.00 34.28 218 PRO A C 1
ATOM 1758 O O . PRO A 1 218 ? 18.148 -32.211 -18.432 1.00 34.28 218 PRO A O 1
ATOM 1761 N N . LEU A 1 219 ? 18.119 -29.986 -18.408 1.00 32.94 219 LEU A N 1
ATOM 1762 C CA . LEU A 1 219 ? 16.773 -29.931 -19.027 1.00 32.94 219 LEU A CA 1
ATOM 1763 C C . LEU A 1 219 ? 16.516 -28.797 -20.038 1.00 32.94 219 LEU A C 1
ATOM 1765 O O . LEU A 1 219 ? 15.394 -28.672 -20.510 1.00 32.94 219 LEU A O 1
ATOM 1769 N N . MET A 1 220 ? 17.520 -28.014 -20.448 1.00 28.98 220 MET A N 1
ATOM 1770 C CA . MET A 1 220 ? 17.295 -26.873 -21.364 1.00 28.98 220 MET A CA 1
ATOM 1771 C C . MET A 1 220 ? 18.068 -26.909 -22.691 1.00 28.98 220 MET A C 1
ATOM 1773 O O . MET A 1 220 ? 17.991 -25.954 -23.455 1.00 28.98 220 MET A O 1
ATOM 1777 N N . CYS A 1 221 ? 18.770 -27.997 -23.029 1.00 28.66 221 CYS A N 1
ATOM 1778 C CA . CYS A 1 221 ? 19.556 -28.043 -24.276 1.00 28.66 221 CYS A CA 1
ATOM 1779 C C . CYS A 1 221 ? 18.920 -28.852 -25.420 1.00 28.66 221 CYS A C 1
ATOM 1781 O O . CYS A 1 221 ? 19.440 -28.847 -26.530 1.00 28.66 221 CYS A O 1
ATOM 1783 N N . SER A 1 222 ? 17.777 -29.514 -25.203 1.00 29.69 222 SER A N 1
ATOM 1784 C CA . SER A 1 222 ? 17.177 -30.357 -26.251 1.00 29.69 222 SER A CA 1
ATOM 1785 C C . SER A 1 222 ? 16.138 -29.651 -27.133 1.00 29.69 222 SER A C 1
ATOM 1787 O O . SER A 1 222 ? 15.746 -30.208 -28.154 1.00 29.69 222 SER A O 1
ATOM 1789 N N . TYR A 1 223 ? 15.701 -28.435 -26.784 1.00 30.77 223 TYR A N 1
ATOM 1790 C CA . TYR A 1 223 ? 14.579 -27.764 -27.462 1.00 30.77 223 TYR A CA 1
ATOM 1791 C C . TYR A 1 223 ? 14.969 -26.764 -28.567 1.00 30.77 223 TYR A C 1
ATOM 1793 O O . TYR A 1 223 ? 14.089 -26.234 -29.236 1.00 30.77 223 TYR A O 1
ATOM 1801 N N . MET A 1 224 ? 16.265 -26.532 -28.813 1.00 28.67 224 MET A N 1
ATOM 1802 C CA . MET A 1 224 ? 16.733 -25.608 -29.865 1.00 28.67 224 MET A CA 1
ATOM 1803 C C . MET A 1 224 ? 17.050 -26.268 -31.224 1.00 28.67 224 MET A C 1
ATOM 1805 O O . MET A 1 224 ? 17.485 -25.570 -32.133 1.00 28.67 224 MET A O 1
ATOM 1809 N N . ILE A 1 225 ? 16.842 -27.584 -31.407 1.00 34.94 225 ILE A N 1
ATOM 1810 C CA . ILE A 1 225 ? 17.246 -28.292 -32.651 1.00 34.94 225 ILE A CA 1
ATOM 1811 C C . ILE A 1 225 ? 16.077 -28.954 -33.414 1.00 34.94 225 ILE A C 1
ATOM 1813 O O . ILE A 1 225 ? 16.258 -29.404 -34.544 1.00 34.94 225 ILE A O 1
ATOM 1817 N N . HIS A 1 226 ? 14.850 -28.958 -32.886 1.00 30.61 226 HIS A N 1
ATOM 1818 C CA . HIS A 1 226 ? 13.701 -29.524 -33.604 1.00 30.61 226 HIS A CA 1
ATOM 1819 C C . HIS A 1 226 ? 12.824 -28.436 -34.232 1.00 30.61 226 HIS A C 1
ATOM 1821 O O . HIS A 1 226 ? 11.868 -27.957 -33.630 1.00 30.61 226 HIS A O 1
ATOM 1827 N N . GLY A 1 227 ? 13.142 -28.083 -35.482 1.00 30.09 227 GLY A N 1
ATOM 1828 C CA . GLY A 1 227 ? 12.136 -27.582 -36.417 1.00 30.09 227 GLY A CA 1
ATOM 1829 C C . GLY A 1 227 ? 11.073 -28.664 -36.620 1.00 30.09 227 GLY A C 1
ATOM 1830 O O . GLY A 1 227 ? 11.409 -29.835 -36.800 1.00 30.09 227 GLY A O 1
ATOM 1831 N N . GLY A 1 228 ? 9.803 -28.286 -36.491 1.00 27.19 228 GLY A N 1
ATOM 1832 C CA . GLY A 1 228 ? 8.679 -29.211 -36.544 1.00 27.19 228 GLY A CA 1
ATOM 1833 C C . GLY A 1 228 ? 8.517 -29.884 -37.906 1.00 27.19 228 GLY A C 1
ATOM 1834 O O . GLY A 1 228 ? 8.577 -29.227 -38.940 1.00 27.19 228 GLY A O 1
ATOM 1835 N N . ASP A 1 229 ? 8.234 -31.183 -37.865 1.00 26.11 229 ASP A N 1
ATOM 1836 C CA . ASP A 1 229 ? 7.548 -31.921 -38.923 1.00 26.11 229 ASP A CA 1
ATOM 1837 C C . ASP A 1 229 ? 6.410 -32.719 -38.248 1.00 26.11 229 ASP A C 1
ATOM 1839 O O . ASP A 1 229 ? 6.683 -33.522 -37.344 1.00 26.11 229 ASP A O 1
ATOM 1843 N N . PRO A 1 230 ? 5.124 -32.455 -38.552 1.00 34.97 230 PRO A N 1
ATOM 1844 C CA . PRO A 1 230 ? 4.010 -33.088 -37.867 1.00 34.97 230 PRO A CA 1
ATOM 1845 C C . PRO A 1 230 ? 3.666 -34.413 -38.552 1.00 34.97 230 PRO A C 1
ATOM 1847 O O . PRO A 1 230 ? 2.816 -34.471 -39.435 1.00 34.97 230 PRO A O 1
ATOM 1850 N N . GLY A 1 231 ? 4.288 -35.508 -38.117 1.00 31.69 231 GLY A N 1
ATOM 1851 C CA . GLY A 1 231 ? 3.842 -36.831 -38.547 1.00 31.69 231 GLY A CA 1
ATOM 1852 C C . GLY A 1 231 ? 4.854 -37.943 -38.345 1.00 31.69 231 GLY A C 1
ATOM 1853 O O . GLY A 1 231 ? 5.529 -38.329 -39.290 1.00 31.69 231 GLY A O 1
ATOM 1854 N N . ARG A 1 232 ? 4.914 -38.508 -37.134 1.00 25.81 232 ARG A N 1
ATOM 1855 C CA . ARG A 1 232 ? 5.266 -39.923 -36.903 1.00 25.81 232 ARG A CA 1
ATOM 1856 C C . ARG A 1 232 ? 4.981 -40.304 -35.454 1.00 25.81 232 ARG A C 1
ATOM 1858 O O . ARG A 1 232 ? 5.732 -39.994 -34.536 1.00 25.81 232 ARG A O 1
ATOM 1865 N N . THR A 1 233 ? 3.864 -40.991 -35.269 1.00 32.50 233 THR A N 1
ATOM 1866 C CA . THR A 1 233 ? 3.593 -41.855 -34.123 1.00 32.50 233 THR A CA 1
ATOM 1867 C C . THR A 1 233 ? 4.613 -42.990 -34.098 1.00 32.50 233 THR A C 1
ATOM 1869 O O . THR A 1 233 ? 4.814 -43.655 -35.111 1.00 32.50 233 THR A O 1
ATOM 1872 N N . LEU A 1 234 ? 5.230 -43.255 -32.944 1.00 25.42 234 LEU A N 1
ATOM 1873 C CA . LEU A 1 234 ? 5.879 -44.540 -32.686 1.00 25.42 234 LEU A CA 1
ATOM 1874 C C . LEU A 1 234 ? 5.688 -44.940 -31.221 1.00 25.42 234 LEU A C 1
ATOM 1876 O O . LEU A 1 234 ? 6.166 -44.303 -30.286 1.00 25.42 234 LEU A O 1
ATOM 1880 N N . ASN A 1 235 ? 4.892 -45.996 -31.095 1.00 23.02 235 ASN A N 1
ATOM 1881 C CA . ASN A 1 235 ? 4.544 -46.761 -29.913 1.00 23.02 235 ASN A CA 1
ATOM 1882 C C . ASN A 1 235 ? 5.754 -47.477 -29.293 1.00 23.02 235 ASN A C 1
ATOM 1884 O O . ASN A 1 235 ? 6.617 -47.956 -30.024 1.00 23.02 235 ASN A O 1
ATOM 1888 N N . THR A 1 236 ? 5.650 -47.714 -27.974 1.00 25.20 236 THR A N 1
ATOM 1889 C CA . THR A 1 236 ? 6.219 -48.843 -27.188 1.00 25.20 236 THR A CA 1
ATOM 1890 C C . THR A 1 236 ? 7.756 -48.907 -27.085 1.00 25.20 236 THR A C 1
ATOM 1892 O O . THR A 1 236 ? 8.460 -48.747 -28.065 1.00 25.20 236 THR A O 1
ATOM 1895 N N . VAL A 1 237 ? 8.387 -49.108 -25.920 1.00 24.36 237 VAL A N 1
ATOM 1896 C CA . VAL A 1 237 ? 8.276 -50.257 -25.001 1.00 24.36 237 VAL A CA 1
ATOM 1897 C C . VAL A 1 237 ? 8.719 -49.847 -23.580 1.00 24.36 237 VAL A C 1
ATOM 1899 O O . VAL A 1 237 ? 9.790 -49.277 -23.396 1.00 24.36 237 VAL A O 1
ATOM 1902 N N . PHE A 1 238 ? 7.914 -50.195 -22.572 1.00 20.92 238 PHE A N 1
ATOM 1903 C CA . PHE A 1 238 ? 8.296 -50.270 -21.151 1.00 20.92 238 PHE A CA 1
ATOM 1904 C C . PHE A 1 238 ? 8.651 -51.725 -20.785 1.00 20.92 238 PHE A C 1
ATOM 1906 O O . PHE A 1 238 ? 8.000 -52.642 -21.288 1.00 20.92 238 PHE A O 1
ATOM 1913 N N . PRO A 1 239 ? 9.509 -51.936 -19.773 1.00 22.83 239 PRO A N 1
ATOM 1914 C CA . PRO A 1 239 ? 9.179 -52.861 -18.684 1.00 22.83 239 PRO A CA 1
ATOM 1915 C C . PRO A 1 239 ? 9.207 -52.110 -17.335 1.00 22.83 239 PRO A C 1
ATOM 1917 O O . PRO A 1 239 ? 10.147 -51.383 -17.035 1.00 22.83 239 PRO A O 1
ATOM 1920 N N . ARG A 1 240 ? 8.083 -52.057 -16.595 1.00 21.77 240 ARG A N 1
ATOM 1921 C CA . ARG A 1 240 ? 7.788 -52.870 -15.384 1.00 21.77 240 ARG A CA 1
ATOM 1922 C C . ARG A 1 240 ? 9.022 -52.979 -14.462 1.00 21.77 240 ARG A C 1
ATOM 1924 O O . ARG A 1 240 ? 9.958 -53.682 -14.801 1.00 21.77 240 ARG A O 1
ATOM 1931 N N . SER A 1 241 ? 9.087 -52.368 -13.275 1.00 22.19 241 SER A N 1
ATOM 1932 C CA . SER A 1 241 ? 8.142 -52.523 -12.158 1.00 22.19 241 SER A CA 1
ATOM 1933 C C . SER A 1 241 ? 8.444 -51.518 -11.030 1.00 22.19 241 SER A C 1
ATOM 1935 O O . SER A 1 241 ? 9.574 -51.496 -10.569 1.00 22.19 241 SER A O 1
ATOM 1937 N N . LEU A 1 242 ? 7.454 -50.743 -10.564 1.00 23.34 242 LEU A N 1
ATOM 1938 C CA . LEU A 1 242 ? 7.108 -50.522 -9.140 1.00 23.34 242 LEU A CA 1
ATOM 1939 C C . LEU A 1 242 ? 5.917 -49.538 -9.038 1.00 23.34 242 LEU A C 1
ATOM 1941 O O . LEU A 1 242 ? 6.013 -48.359 -9.363 1.00 23.34 242 LEU A O 1
ATOM 1945 N N . LYS A 1 243 ? 4.765 -50.081 -8.624 1.00 22.41 243 LYS A N 1
ATOM 1946 C CA . LYS A 1 243 ? 3.557 -49.393 -8.111 1.00 22.41 243 LYS A CA 1
ATOM 1947 C C . LYS A 1 243 ? 3.909 -48.734 -6.756 1.00 22.41 243 LYS A C 1
ATOM 1949 O O . LYS A 1 243 ? 4.744 -49.304 -6.070 1.00 22.41 243 LYS A O 1
ATOM 1954 N N . VAL A 1 244 ? 3.344 -47.650 -6.208 1.00 22.05 244 VAL A N 1
ATOM 1955 C CA . VAL A 1 244 ? 2.208 -46.709 -6.410 1.00 22.05 244 VAL A CA 1
ATOM 1956 C C . VAL A 1 244 ? 2.475 -45.580 -5.369 1.00 22.05 244 VAL A C 1
ATOM 1958 O O . VAL A 1 244 ? 2.998 -45.900 -4.309 1.00 22.05 244 VAL A O 1
ATOM 1961 N N . GLN A 1 245 ? 2.261 -44.275 -5.616 1.00 22.33 245 GLN A N 1
ATOM 1962 C CA . GLN A 1 245 ? 1.119 -43.495 -5.082 1.00 22.33 245 GLN A CA 1
ATOM 1963 C C . GLN A 1 245 ? 1.104 -42.062 -5.668 1.00 22.33 245 GLN A C 1
ATOM 1965 O O . GLN A 1 245 ? 2.114 -41.363 -5.677 1.00 22.33 245 GLN A O 1
ATOM 1970 N N . HIS A 1 246 ? -0.058 -41.630 -6.163 1.00 21.38 246 HIS A N 1
ATOM 1971 C CA . HIS A 1 246 ? -0.303 -40.336 -6.809 1.00 21.38 246 HIS A CA 1
ATOM 1972 C C . HIS A 1 246 ? -0.313 -39.140 -5.830 1.00 21.38 246 HIS A C 1
ATOM 1974 O O . HIS A 1 246 ? -1.060 -39.138 -4.856 1.00 21.38 246 HIS A O 1
ATOM 1980 N N . ARG A 1 247 ? 0.383 -38.053 -6.196 1.00 21.11 247 ARG A N 1
ATOM 1981 C CA . ARG A 1 247 ? -0.006 -36.651 -5.927 1.00 21.11 247 ARG A CA 1
ATOM 1982 C C . ARG A 1 247 ? 0.270 -35.822 -7.192 1.00 21.11 247 ARG A C 1
ATOM 1984 O O . ARG A 1 247 ? 1.412 -35.840 -7.647 1.00 21.11 247 ARG A O 1
ATOM 1991 N N . PRO A 1 248 ? -0.695 -35.091 -7.780 1.00 25.56 248 PRO A N 1
ATOM 1992 C CA . PRO A 1 248 ? -0.388 -34.154 -8.856 1.00 25.56 248 PRO A CA 1
ATOM 1993 C C . PRO A 1 248 ? -0.048 -32.772 -8.278 1.00 25.56 248 PRO A C 1
ATOM 1995 O O . PRO A 1 248 ? -0.913 -32.075 -7.749 1.00 25.56 248 PRO A O 1
ATOM 1998 N N . ALA A 1 249 ? 1.218 -32.365 -8.400 1.00 25.78 249 ALA A N 1
ATOM 1999 C CA . ALA A 1 249 ? 1.638 -30.975 -8.240 1.00 25.78 249 ALA A CA 1
ATOM 2000 C C . ALA A 1 249 ? 1.410 -30.222 -9.563 1.00 25.78 249 ALA A C 1
ATOM 2002 O O . ALA A 1 249 ? 1.824 -30.675 -10.632 1.00 25.78 249 ALA A O 1
ATOM 2003 N N . LYS A 1 250 ? 0.702 -29.091 -9.479 1.00 26.16 250 LYS A N 1
ATOM 2004 C CA . LYS A 1 250 ? 0.355 -28.212 -10.600 1.00 26.16 250 LYS A CA 1
ATOM 2005 C C . LYS A 1 250 ? 1.568 -27.398 -11.070 1.00 26.16 250 LYS A C 1
ATOM 2007 O O . LYS A 1 250 ? 2.371 -26.938 -10.263 1.00 26.16 250 LYS A O 1
ATOM 2012 N N . ARG A 1 251 ? 1.638 -27.239 -12.396 1.00 23.86 251 ARG A N 1
ATOM 2013 C CA . ARG A 1 251 ? 2.625 -26.487 -13.180 1.00 23.86 251 ARG A CA 1
ATOM 2014 C C . ARG A 1 251 ? 2.663 -25.001 -12.812 1.00 23.86 251 ARG A C 1
ATOM 2016 O O . ARG A 1 251 ? 1.623 -24.352 -12.743 1.00 23.86 251 ARG A O 1
ATOM 2023 N N . PHE A 1 252 ? 3.883 -24.499 -12.668 1.00 23.03 252 PHE A N 1
ATOM 2024 C CA . PHE A 1 252 ? 4.263 -23.099 -12.818 1.00 23.03 252 PHE A CA 1
ATOM 2025 C C . PHE A 1 252 ? 4.687 -22.882 -14.274 1.00 23.03 252 PHE A C 1
ATOM 2027 O O . PHE A 1 252 ? 5.491 -23.673 -14.750 1.00 23.03 252 PHE A O 1
ATOM 2034 N N . ASP A 1 253 ? 4.204 -21.829 -14.938 1.00 23.23 253 ASP A N 1
ATOM 2035 C CA . ASP A 1 253 ? 4.818 -21.293 -16.163 1.00 23.23 253 ASP A CA 1
ATOM 2036 C C . ASP A 1 253 ? 4.641 -19.764 -16.227 1.00 23.23 253 ASP A C 1
ATOM 2038 O O . ASP A 1 253 ? 3.529 -19.248 -16.319 1.00 23.23 253 ASP A O 1
ATOM 2042 N N . VAL A 1 254 ? 5.781 -19.076 -16.136 1.00 21.06 254 VAL A N 1
ATOM 2043 C CA . VAL A 1 254 ? 6.106 -17.634 -16.200 1.00 21.06 254 VAL A CA 1
ATOM 2044 C C . VAL A 1 254 ? 7.629 -17.674 -16.505 1.00 21.06 254 VAL A C 1
ATOM 2046 O O . VAL A 1 254 ? 8.320 -18.392 -15.794 1.00 21.06 254 VAL A O 1
ATOM 2049 N N . ILE A 1 255 ? 8.293 -17.037 -17.485 1.00 23.14 255 ILE A N 1
ATOM 2050 C CA . ILE A 1 255 ? 8.044 -15.864 -18.337 1.00 23.14 255 ILE A CA 1
ATOM 2051 C C . ILE A 1 255 ? 9.235 -15.689 -19.341 1.00 23.14 255 ILE A C 1
ATOM 2053 O O . ILE A 1 255 ? 10.317 -16.215 -19.100 1.00 23.14 255 ILE A O 1
ATOM 2057 N N . VAL A 1 256 ? 9.025 -14.839 -20.367 1.00 22.41 256 VAL A N 1
ATOM 2058 C CA . VAL A 1 256 ? 9.970 -14.040 -21.209 1.00 22.41 256 VAL A CA 1
ATOM 2059 C C . VAL A 1 256 ? 10.764 -14.687 -22.361 1.00 22.41 256 VAL A C 1
ATOM 2061 O O . VAL A 1 256 ? 11.680 -15.480 -22.183 1.00 22.41 256 VAL A O 1
ATOM 2064 N N . VAL A 1 257 ? 10.498 -14.130 -23.551 1.00 21.55 257 VAL A N 1
ATOM 2065 C CA . VAL A 1 257 ? 11.405 -14.001 -24.700 1.00 21.55 257 VAL A CA 1
ATOM 2066 C C . VAL A 1 257 ? 11.923 -12.556 -24.735 1.00 21.55 257 VAL A C 1
ATOM 2068 O O . VAL A 1 257 ? 11.124 -11.620 -24.746 1.00 21.55 257 VAL A O 1
ATOM 2071 N N . VAL A 1 258 ? 13.245 -12.379 -24.788 1.00 21.80 258 VAL A N 1
ATOM 2072 C CA . VAL A 1 258 ? 13.916 -11.179 -25.318 1.00 21.80 258 VAL A CA 1
ATOM 2073 C C . VAL A 1 258 ? 14.704 -11.629 -26.542 1.00 21.80 258 VAL A C 1
ATOM 2075 O O . VAL A 1 258 ? 15.480 -12.577 -26.454 1.00 21.80 258 VAL A O 1
ATOM 2078 N N . VAL A 1 259 ? 14.516 -10.941 -27.667 1.00 23.45 259 VAL A N 1
ATOM 2079 C CA . VAL A 1 259 ? 15.391 -11.028 -28.841 1.00 23.45 259 VAL A CA 1
ATOM 2080 C C . VAL A 1 259 ? 15.977 -9.642 -29.081 1.00 23.45 259 VAL A C 1
ATOM 2082 O O . VAL A 1 259 ? 15.244 -8.668 -29.236 1.00 23.45 259 VAL A O 1
ATOM 2085 N N . ILE A 1 260 ? 17.305 -9.583 -29.124 1.00 24.09 260 ILE A N 1
ATOM 2086 C CA . ILE A 1 260 ? 18.086 -8.538 -29.787 1.00 24.09 260 ILE A CA 1
ATOM 2087 C C . ILE A 1 260 ? 18.969 -9.245 -30.827 1.00 24.09 260 ILE A C 1
ATOM 2089 O O . ILE A 1 260 ? 19.411 -10.365 -30.570 1.00 24.09 260 ILE A O 1
ATOM 2093 N N . LEU A 1 261 ? 19.246 -8.515 -31.922 1.00 26.42 261 LEU A N 1
ATOM 2094 C CA . LEU A 1 261 ? 20.346 -8.591 -32.911 1.00 26.42 261 LEU A CA 1
ATOM 2095 C C . LEU A 1 261 ? 19.842 -8.863 -34.348 1.00 26.42 261 LEU A C 1
ATOM 2097 O O . LEU A 1 261 ? 19.055 -9.780 -34.531 1.00 26.42 261 LEU A O 1
ATOM 2101 N N . TYR A 1 262 ? 20.261 -8.196 -35.436 1.00 26.94 262 TYR A N 1
ATOM 2102 C CA . TYR A 1 262 ? 21.046 -6.978 -35.741 1.00 26.94 262 TYR A CA 1
ATOM 2103 C C . TYR A 1 262 ? 21.076 -6.815 -37.295 1.00 26.94 262 TYR A C 1
ATOM 2105 O O . TYR A 1 262 ? 20.545 -7.677 -37.993 1.00 26.94 262 TYR A O 1
ATOM 2113 N N . ASN A 1 263 ? 21.797 -5.791 -37.793 1.00 28.34 263 ASN A N 1
ATOM 2114 C CA . ASN A 1 263 ? 22.219 -5.454 -39.181 1.00 28.34 263 ASN A CA 1
ATOM 2115 C C . ASN A 1 263 ? 21.375 -4.351 -39.853 1.00 28.34 263 ASN A C 1
ATOM 2117 O O . ASN A 1 263 ? 20.176 -4.509 -40.016 1.00 28.34 263 ASN A O 1
ATOM 2121 N N . GLY A 1 264 ? 21.896 -3.206 -40.303 1.00 24.81 264 GLY A N 1
ATOM 2122 C CA . GLY A 1 264 ? 23.271 -2.743 -40.502 1.00 24.81 264 GLY A CA 1
ATOM 2123 C C . GLY A 1 264 ? 23.395 -2.160 -41.913 1.00 24.81 264 GLY A C 1
ATOM 2124 O O . GLY A 1 264 ? 23.254 -2.911 -42.868 1.00 24.81 264 GLY A O 1
ATOM 2125 N N . LEU A 1 265 ? 23.652 -0.853 -42.043 1.00 25.16 265 LEU A N 1
ATOM 2126 C CA . LEU A 1 265 ? 24.331 -0.242 -43.194 1.00 25.16 265 LEU A CA 1
ATOM 2127 C C . LEU A 1 265 ? 24.804 1.168 -42.808 1.00 25.16 265 LEU A C 1
ATOM 2129 O O . LEU A 1 265 ? 24.015 2.048 -42.474 1.00 25.16 265 LEU A O 1
ATOM 2133 N N . VAL A 1 266 ? 26.124 1.326 -42.814 1.00 25.64 266 VAL A N 1
ATOM 2134 C CA . VAL A 1 266 ? 26.870 2.575 -42.658 1.00 25.64 266 VAL A CA 1
ATOM 2135 C C . VAL A 1 266 ? 27.117 3.141 -44.052 1.00 25.64 266 VAL A C 1
ATOM 2137 O O . VAL A 1 266 ? 27.680 2.419 -44.866 1.00 25.64 266 VAL A O 1
ATOM 2140 N N . THR A 1 267 ? 26.814 4.421 -44.285 1.00 25.58 267 THR A N 1
ATOM 2141 C CA . THR A 1 267 ? 27.691 5.331 -45.048 1.00 25.58 267 THR A CA 1
ATOM 2142 C C . THR A 1 267 ? 27.508 6.774 -44.568 1.00 25.58 267 THR A C 1
ATOM 2144 O O . THR A 1 267 ? 26.397 7.248 -44.358 1.00 25.58 267 THR A O 1
ATOM 2147 N N . SER A 1 268 ? 28.653 7.421 -44.387 1.00 24.81 268 SER A N 1
ATOM 2148 C CA . SER A 1 268 ? 28.972 8.792 -43.974 1.00 24.81 268 SER A CA 1
ATOM 2149 C C . SER A 1 268 ? 28.311 9.925 -44.772 1.00 24.81 268 SER A C 1
ATOM 2151 O O . SER A 1 268 ? 28.268 9.831 -45.995 1.00 24.81 268 SER A O 1
ATOM 2153 N N . HIS A 1 269 ? 27.930 11.029 -44.114 1.00 25.73 269 HIS A N 1
ATOM 2154 C CA . HIS A 1 269 ? 28.633 12.338 -44.062 1.00 25.73 269 HIS A CA 1
ATOM 2155 C C . HIS A 1 269 ? 27.647 13.464 -43.654 1.00 25.73 269 HIS A C 1
ATOM 2157 O O . HIS A 1 269 ? 26.591 13.614 -44.257 1.00 25.73 269 HIS A O 1
ATOM 2163 N N . ASP A 1 270 ? 28.010 14.250 -42.637 1.00 23.38 270 ASP A N 1
ATOM 2164 C CA . ASP A 1 270 ? 27.402 15.543 -42.233 1.00 23.38 270 ASP A CA 1
ATOM 2165 C C . ASP A 1 270 ? 28.007 16.697 -43.085 1.00 23.38 270 ASP A C 1
ATOM 2167 O O . ASP A 1 270 ? 29.034 16.431 -43.732 1.00 23.38 270 ASP A O 1
ATOM 2171 N N . PRO A 1 271 ? 27.568 17.986 -43.028 1.00 39.62 271 PRO A N 1
ATOM 2172 C CA . PRO A 1 271 ? 26.369 18.601 -42.415 1.00 39.62 271 PRO A CA 1
ATOM 2173 C C . PRO A 1 271 ? 25.665 19.669 -43.313 1.00 39.62 271 PRO A C 1
ATOM 2175 O O . PRO A 1 271 ? 26.217 20.113 -44.318 1.00 39.62 271 PRO A O 1
ATOM 2178 N N . GLY A 1 272 ? 24.485 20.189 -42.926 1.00 23.34 272 GLY A N 1
ATOM 2179 C CA . GLY A 1 272 ? 23.987 21.457 -43.502 1.00 23.34 272 GLY A CA 1
ATOM 2180 C C . GLY A 1 272 ? 22.489 21.763 -43.385 1.00 23.34 272 GLY A C 1
ATOM 2181 O O . GLY A 1 272 ? 21.663 21.238 -44.121 1.00 23.34 272 GLY A O 1
ATOM 2182 N N . SER A 1 273 ? 22.158 22.698 -42.501 1.00 23.56 273 SER A N 1
ATOM 2183 C CA . SER A 1 273 ? 20.884 23.416 -42.358 1.00 23.56 273 SER A CA 1
ATOM 2184 C C . SER A 1 273 ? 20.651 24.482 -43.449 1.00 23.56 273 SER A C 1
ATOM 2186 O O . SER A 1 273 ? 21.582 25.228 -43.724 1.00 23.56 273 SER A O 1
ATOM 2188 N N . TYR A 1 274 ? 19.429 24.588 -44.009 1.00 24.45 274 TYR A N 1
ATOM 2189 C CA . TYR A 1 274 ? 18.552 25.789 -44.166 1.00 24.45 274 TYR A CA 1
ATOM 2190 C C . TYR A 1 274 ? 17.348 25.504 -45.130 1.00 24.45 274 TYR A C 1
ATOM 2192 O O . TYR A 1 274 ? 17.420 24.558 -45.912 1.00 24.45 274 TYR A O 1
ATOM 2200 N N . PRO A 1 275 ? 16.218 26.258 -45.055 1.00 39.38 275 PRO A N 1
ATOM 2201 C CA . PRO A 1 275 ? 14.889 25.869 -45.568 1.00 39.38 275 PRO A CA 1
ATOM 2202 C C . PRO A 1 275 ? 14.419 26.583 -46.866 1.00 39.38 275 PRO A C 1
ATOM 2204 O O . PRO A 1 275 ? 15.043 27.529 -47.332 1.00 39.38 275 PRO A O 1
ATOM 2207 N N . ASN A 1 276 ? 13.212 26.195 -47.321 1.00 24.34 276 ASN A N 1
ATOM 2208 C CA . ASN A 1 276 ? 12.271 26.855 -48.258 1.00 24.34 276 ASN A CA 1
ATOM 2209 C C . ASN A 1 276 ? 12.516 26.803 -49.781 1.00 24.34 276 ASN A C 1
ATOM 2211 O O . ASN A 1 276 ? 13.410 27.455 -50.304 1.00 24.34 276 ASN A O 1
ATOM 2215 N N . SER A 1 277 ? 11.568 26.187 -50.507 1.00 24.19 277 SER A N 1
ATOM 2216 C CA . SER A 1 277 ? 10.838 26.710 -51.698 1.00 24.19 277 SER A CA 1
ATOM 2217 C C . SER A 1 277 ? 10.059 25.553 -52.363 1.00 24.19 277 SER A C 1
ATOM 2219 O O . SER A 1 277 ? 10.601 24.483 -52.591 1.00 24.19 277 SER A O 1
ATOM 2221 N N . ARG A 1 278 ? 8.720 25.588 -52.357 1.00 22.56 278 ARG A N 1
ATOM 2222 C CA . ARG A 1 278 ? 7.800 26.098 -53.398 1.00 22.56 278 ARG A CA 1
ATOM 2223 C C . ARG A 1 278 ? 7.722 25.269 -54.697 1.00 22.56 278 ARG A C 1
ATOM 2225 O O . ARG A 1 278 ? 8.661 25.241 -55.474 1.00 22.56 278 ARG A O 1
ATOM 2232 N N . LEU A 1 279 ? 6.470 24.867 -54.956 1.00 22.45 279 LEU A N 1
ATOM 2233 C CA . LEU A 1 279 ? 5.725 24.906 -56.227 1.00 22.45 279 LEU A CA 1
ATOM 2234 C C . LEU A 1 279 ? 5.827 23.737 -57.222 1.00 22.45 279 LEU A C 1
ATOM 2236 O O . LEU A 1 279 ? 6.884 23.461 -57.767 1.00 22.45 279 LEU A O 1
ATOM 2240 N N . CYS A 1 280 ? 4.613 23.258 -57.554 1.00 20.62 280 CYS A N 1
ATOM 2241 C CA . CYS A 1 280 ? 4.129 22.802 -58.867 1.00 20.62 280 CYS A CA 1
ATOM 2242 C C . CYS A 1 280 ? 4.737 21.515 -59.449 1.00 20.62 280 CYS A C 1
ATOM 2244 O O . CYS A 1 280 ? 5.910 21.238 -59.295 1.00 20.62 280 CYS A O 1
ATOM 2246 N N . SER A 1 281 ? 4.033 20.673 -60.200 1.00 21.72 281 SER A N 1
ATOM 2247 C CA . SER A 1 281 ? 2.636 20.559 -60.637 1.00 21.72 281 SER A CA 1
ATOM 2248 C C . SER A 1 281 ? 2.557 19.288 -61.499 1.00 21.72 281 SER A C 1
ATOM 2250 O O . SER A 1 281 ? 3.579 18.841 -62.011 1.00 21.72 281 SER A O 1
ATOM 2252 N N . SER A 1 282 ? 1.330 18.817 -61.750 1.00 22.27 282 SER A N 1
ATOM 2253 C CA . SER A 1 282 ? 0.882 18.034 -62.924 1.00 22.27 282 SER A CA 1
ATOM 2254 C C . SER A 1 282 ? 1.423 16.598 -63.090 1.00 22.27 282 SER A C 1
ATOM 2256 O O . SER A 1 282 ? 2.617 16.393 -63.239 1.00 22.27 282 SER A O 1
ATOM 2258 N N . SER A 1 283 ? 0.558 15.575 -62.963 1.00 22.58 283 SER A N 1
ATOM 2259 C CA . SER A 1 283 ? -0.165 14.908 -64.084 1.00 22.58 283 SER A CA 1
ATOM 2260 C C . SER A 1 283 ? 0.766 13.915 -64.813 1.00 22.58 283 SER A C 1
ATOM 2262 O O . SER A 1 283 ? 1.865 14.286 -65.178 1.00 22.58 283 SER A O 1
ATOM 2264 N N . THR A 1 284 ? 0.466 12.646 -65.111 1.00 24.25 284 THR A N 1
ATOM 2265 C CA . THR A 1 284 ? -0.799 11.998 -65.492 1.00 24.25 284 THR A CA 1
ATOM 2266 C C . THR A 1 284 ? -0.515 10.492 -65.733 1.00 24.25 284 THR A C 1
ATOM 2268 O O . THR A 1 284 ? 0.506 10.165 -66.321 1.00 24.25 284 THR A O 1
ATOM 2271 N N . VAL A 1 285 ? -1.468 9.628 -65.346 1.00 23.05 285 VAL A N 1
ATOM 2272 C CA . VAL A 1 285 ? -2.021 8.479 -66.116 1.00 23.05 285 VAL A CA 1
ATOM 2273 C C . VAL A 1 285 ? -1.126 7.254 -66.408 1.00 23.05 285 VAL A C 1
ATOM 2275 O O . VAL A 1 285 ? -0.254 7.309 -67.260 1.00 23.05 285 VAL A O 1
ATOM 2278 N N . PHE A 1 286 ? -1.468 6.095 -65.820 1.00 22.70 286 PHE A N 1
ATOM 2279 C CA . PHE A 1 286 ? -2.034 4.938 -66.553 1.00 22.70 286 PHE A CA 1
ATOM 2280 C C . PHE A 1 286 ? -2.481 3.820 -65.581 1.00 22.70 286 PHE A C 1
ATOM 2282 O O . PHE A 1 286 ? -1.688 3.201 -64.881 1.00 22.70 286 PHE A O 1
ATOM 2289 N N . SER A 1 287 ? -3.784 3.556 -65.577 1.00 24.25 287 SER A N 1
ATOM 2290 C CA . SER A 1 287 ? -4.419 2.251 -65.322 1.00 24.25 287 SER A CA 1
ATOM 2291 C C . SER A 1 287 ? -5.181 1.929 -66.630 1.00 24.25 287 SER A C 1
ATOM 2293 O O . SER A 1 287 ? -5.482 2.899 -67.337 1.00 24.25 287 SER A O 1
ATOM 2295 N N . PRO A 1 288 ? -5.533 0.671 -66.995 1.00 34.38 288 PRO A N 1
ATOM 2296 C CA . PRO A 1 288 ? -6.477 -0.091 -66.174 1.00 34.38 288 PRO A CA 1
ATOM 2297 C C . PRO A 1 288 ? -6.433 -1.647 -66.256 1.00 34.38 288 PRO A C 1
ATOM 2299 O O . PRO A 1 288 ? -6.016 -2.259 -67.232 1.00 34.38 288 PRO A O 1
ATOM 2302 N N . SER A 1 289 ? -6.977 -2.248 -65.189 1.00 23.91 289 SER A N 1
ATOM 2303 C CA . SER A 1 289 ? -7.935 -3.376 -65.140 1.00 23.91 289 SER A CA 1
ATOM 2304 C C . SER A 1 289 ? -7.644 -4.744 -65.783 1.00 23.91 289 SER A C 1
ATOM 2306 O O . SER A 1 289 ? -7.693 -4.872 -67.000 1.00 23.91 289 SER A O 1
ATOM 2308 N N . ILE A 1 290 ? -7.674 -5.793 -64.940 1.00 27.27 290 ILE A N 1
ATOM 2309 C CA . ILE A 1 290 ? -8.621 -6.921 -65.080 1.00 27.27 290 ILE A CA 1
ATOM 2310 C C . ILE A 1 290 ? -9.249 -7.240 -63.706 1.00 27.27 290 ILE A C 1
ATOM 2312 O O . ILE A 1 290 ? -8.559 -7.413 -62.704 1.00 27.27 290 ILE A O 1
ATOM 2316 N N . ASN A 1 291 ? -10.583 -7.272 -63.702 1.00 25.91 291 ASN A N 1
ATOM 2317 C CA . ASN A 1 291 ? -11.510 -7.636 -62.626 1.00 25.91 291 ASN A CA 1
ATOM 2318 C C . ASN A 1 291 ? -11.487 -9.148 -62.315 1.00 25.91 291 ASN A C 1
ATOM 2320 O O . ASN A 1 291 ? -11.287 -9.941 -63.227 1.00 25.91 291 ASN A O 1
ATOM 2324 N N . MET A 1 292 ? -11.858 -9.565 -61.093 1.00 21.45 292 MET A N 1
ATOM 2325 C CA . MET A 1 292 ? -13.229 -10.044 -60.795 1.00 21.45 292 MET A CA 1
ATOM 2326 C C . MET A 1 292 ? -13.347 -10.690 -59.393 1.00 21.45 292 MET A C 1
ATOM 2328 O O . MET A 1 292 ? -12.735 -11.708 -59.103 1.00 21.45 292 MET A O 1
ATOM 2332 N N . PHE A 1 293 ? -14.159 -10.043 -58.548 1.00 23.52 293 PHE A N 1
ATOM 2333 C CA . PHE A 1 293 ? -15.047 -10.555 -57.489 1.00 23.52 293 PHE A CA 1
ATOM 2334 C C . PHE A 1 293 ? -14.843 -11.972 -56.908 1.00 23.52 293 PHE A C 1
ATOM 2336 O O . PHE A 1 293 ? -15.074 -12.961 -57.592 1.00 23.52 293 PHE A O 1
ATOM 2343 N N . ALA A 1 294 ? -14.654 -12.047 -55.581 1.00 22.11 294 ALA A N 1
ATOM 2344 C CA . ALA A 1 294 ? -15.670 -12.511 -54.609 1.00 22.11 294 ALA A CA 1
ATOM 2345 C C . ALA A 1 294 ? -15.026 -13.125 -53.347 1.00 22.11 294 ALA A C 1
ATOM 2347 O O . ALA A 1 294 ? -14.440 -14.197 -53.420 1.00 22.11 294 ALA A O 1
ATOM 2348 N N . ALA A 1 295 ? -15.192 -12.470 -52.189 1.00 23.91 295 ALA A N 1
ATOM 2349 C CA . ALA A 1 295 ? -15.518 -13.091 -50.891 1.00 23.91 295 ALA A CA 1
ATOM 2350 C C . ALA A 1 295 ? -15.408 -12.051 -49.761 1.00 23.91 295 ALA A C 1
ATOM 2352 O O . ALA A 1 295 ? -14.429 -11.979 -49.022 1.00 23.91 295 ALA A O 1
ATOM 2353 N N . VAL A 1 296 ? -16.467 -11.258 -49.600 1.00 27.14 296 VAL A N 1
ATOM 2354 C CA . VAL A 1 296 ? -16.800 -10.653 -48.309 1.00 27.14 296 VAL A CA 1
ATOM 2355 C C . VAL A 1 296 ? -17.270 -11.788 -47.401 1.00 27.14 296 VAL A C 1
ATOM 2357 O O . VAL A 1 296 ? -18.346 -12.341 -47.614 1.00 27.14 296 VAL A O 1
ATOM 2360 N N . ARG A 1 297 ? -16.469 -12.146 -46.394 1.00 24.39 297 ARG A N 1
ATOM 2361 C CA . ARG A 1 297 ? -16.933 -12.848 -45.190 1.00 24.39 297 ARG A CA 1
ATOM 2362 C C . ARG A 1 297 ? -16.038 -12.483 -44.002 1.00 24.39 297 ARG A C 1
ATOM 2364 O O . ARG A 1 297 ? -14.956 -13.022 -43.820 1.00 24.39 297 ARG A O 1
ATOM 2371 N N . SER A 1 298 ? -16.552 -11.553 -43.202 1.00 26.05 298 SER A N 1
ATOM 2372 C CA . SER A 1 298 ? -16.452 -11.575 -41.739 1.00 26.05 298 SER A CA 1
ATOM 2373 C C . SER A 1 298 ? -15.049 -11.526 -41.120 1.00 26.05 298 SER A C 1
ATOM 2375 O O . SER A 1 298 ? -14.639 -12.450 -40.422 1.00 26.05 298 SER A O 1
ATOM 2377 N N . ALA A 1 299 ? -14.362 -10.389 -41.243 1.00 25.19 299 ALA A N 1
ATOM 2378 C CA . ALA A 1 299 ? -13.351 -10.011 -40.258 1.00 25.19 299 ALA A CA 1
ATOM 2379 C C . ALA A 1 299 ? -14.056 -9.412 -39.028 1.00 25.19 299 ALA A C 1
ATOM 2381 O O . ALA A 1 299 ? -14.161 -8.197 -38.877 1.00 25.19 299 ALA A O 1
ATOM 2382 N N . ASN A 1 300 ? -14.558 -10.280 -38.144 1.00 25.20 300 ASN A N 1
ATOM 2383 C CA . ASN A 1 300 ? -14.755 -9.909 -36.746 1.00 25.20 300 ASN A CA 1
ATOM 2384 C C . ASN A 1 300 ? -13.366 -9.617 -36.172 1.00 25.20 300 ASN A C 1
ATOM 2386 O O . ASN A 1 300 ? -12.654 -10.527 -35.743 1.00 25.20 300 ASN A O 1
ATOM 2390 N N . LEU A 1 301 ? -12.966 -8.346 -36.199 1.00 25.02 301 LEU A N 1
ATOM 2391 C CA . LEU A 1 301 ? -11.838 -7.850 -35.427 1.00 25.02 301 LEU A CA 1
ATOM 2392 C C . LEU A 1 301 ? -12.250 -7.923 -33.948 1.00 25.02 301 LEU A C 1
ATOM 2394 O O . LEU A 1 301 ? -12.751 -6.966 -33.367 1.00 25.02 301 LEU A O 1
ATOM 2398 N N . MET A 1 302 ? -12.093 -9.100 -33.340 1.00 24.16 302 MET A N 1
ATOM 2399 C CA . MET A 1 302 ? -12.046 -9.214 -31.890 1.00 24.16 302 MET A CA 1
ATOM 2400 C C . MET A 1 302 ? -10.784 -8.490 -31.428 1.00 24.16 302 MET A C 1
ATOM 2402 O O . MET A 1 302 ? -9.685 -9.045 -31.417 1.00 24.16 302 MET A O 1
ATOM 2406 N N . THR A 1 303 ? -10.950 -7.226 -31.055 1.00 26.61 303 THR A N 1
ATOM 2407 C CA . THR A 1 303 ? -10.035 -6.488 -30.194 1.00 26.61 303 THR A CA 1
ATOM 2408 C C . THR A 1 303 ? -9.830 -7.329 -28.935 1.00 26.61 303 THR A C 1
ATOM 2410 O O . THR A 1 303 ? -10.672 -7.355 -28.039 1.00 26.61 303 THR A O 1
ATOM 2413 N N . ARG A 1 304 ? -8.719 -8.071 -28.863 1.00 27.11 304 ARG A N 1
ATOM 2414 C CA . ARG A 1 304 ? -8.253 -8.659 -27.606 1.00 27.11 304 ARG A CA 1
ATOM 2415 C C . ARG A 1 304 ? -7.896 -7.496 -26.682 1.00 27.11 304 ARG A C 1
ATOM 2417 O O . ARG A 1 304 ? -6.806 -6.939 -26.763 1.00 27.11 304 ARG A O 1
ATOM 2424 N N . GLN A 1 305 ? -8.849 -7.101 -25.840 1.00 29.94 305 GLN A N 1
ATOM 2425 C CA . GLN A 1 305 ? -8.617 -6.245 -24.684 1.00 29.94 305 GLN A CA 1
ATOM 2426 C C . GLN A 1 305 ? -7.700 -7.003 -23.723 1.00 29.94 305 GLN A C 1
ATOM 2428 O O . GLN A 1 305 ? -8.144 -7.810 -22.909 1.00 29.94 305 GLN A O 1
ATOM 2433 N N . SER A 1 306 ? -6.398 -6.790 -23.857 1.00 29.17 306 SER A N 1
ATOM 2434 C CA . SER A 1 306 ? -5.415 -7.309 -22.915 1.00 29.17 306 SER A CA 1
ATOM 2435 C C . SER A 1 306 ? -5.501 -6.473 -21.639 1.00 29.17 306 SER A C 1
ATOM 2437 O O . SER A 1 306 ? -4.899 -5.404 -21.550 1.00 29.17 306 SER A O 1
ATOM 2439 N N . ALA A 1 307 ? -6.293 -6.924 -20.666 1.00 29.06 307 ALA A N 1
ATOM 2440 C CA . ALA A 1 307 ? -6.234 -6.407 -19.305 1.00 29.06 307 ALA A CA 1
ATOM 2441 C C . ALA A 1 307 ? -4.826 -6.682 -18.756 1.00 29.06 307 ALA A C 1
ATOM 2443 O O . ALA A 1 307 ? -4.416 -7.837 -18.632 1.00 29.06 307 ALA A O 1
ATOM 2444 N N . PHE A 1 308 ? -4.063 -5.625 -18.487 1.00 30.52 308 PHE A N 1
ATOM 2445 C CA . PHE A 1 308 ? -2.724 -5.755 -17.926 1.00 30.52 308 PHE A CA 1
ATOM 2446 C C . PHE A 1 308 ? -2.795 -5.704 -16.404 1.00 30.52 308 PHE A C 1
ATOM 2448 O O . PHE A 1 308 ? -3.300 -4.754 -15.807 1.00 30.52 308 PHE A O 1
ATOM 2455 N N . HIS A 1 309 ? -2.259 -6.752 -15.790 1.00 34.88 309 HIS A N 1
ATOM 2456 C CA . HIS A 1 309 ? -2.125 -6.891 -14.351 1.00 34.88 309 HIS A CA 1
ATOM 2457 C C . HIS A 1 309 ? -0.817 -6.226 -13.910 1.00 34.88 309 HIS A C 1
ATOM 2459 O O . HIS A 1 309 ? 0.267 -6.668 -14.304 1.00 34.88 309 HIS A O 1
ATOM 2465 N N . LEU A 1 310 ? -0.889 -5.146 -13.128 1.00 31.30 310 LEU A N 1
ATOM 2466 C CA . LEU A 1 310 ? 0.302 -4.583 -12.485 1.00 31.30 310 LEU A CA 1
ATOM 2467 C C . LEU A 1 310 ? 0.819 -5.584 -11.436 1.00 31.30 310 LEU A C 1
ATOM 2469 O O . LEU A 1 310 ? 0.035 -6.268 -10.783 1.00 31.30 310 LEU A O 1
ATOM 2473 N N . GLN A 1 311 ? 2.145 -5.710 -11.309 1.00 33.09 311 GLN A N 1
ATOM 2474 C CA . GLN A 1 311 ? 2.792 -6.723 -10.466 1.00 33.09 311 GLN A CA 1
ATOM 2475 C C . GLN A 1 311 ? 2.211 -6.788 -9.043 1.00 33.09 311 GLN A C 1
ATOM 2477 O O . GLN A 1 311 ? 2.187 -5.794 -8.319 1.00 33.09 311 GLN A O 1
ATOM 2482 N N . ARG A 1 312 ? 1.842 -8.008 -8.635 1.00 34.19 312 ARG A N 1
ATOM 2483 C CA . ARG A 1 312 ? 1.437 -8.403 -7.279 1.00 34.19 312 ARG A CA 1
ATOM 2484 C C . ARG A 1 312 ? 2.510 -7.972 -6.271 1.00 34.19 312 ARG A C 1
ATOM 2486 O O . ARG A 1 312 ? 3.591 -8.556 -6.232 1.00 34.19 312 ARG A O 1
ATOM 2493 N N . ARG A 1 313 ? 2.226 -6.965 -5.447 1.00 36.16 313 ARG A N 1
ATOM 2494 C CA . ARG A 1 313 ? 3.035 -6.636 -4.265 1.00 36.16 313 ARG A CA 1
ATOM 2495 C C . ARG A 1 313 ? 2.147 -6.751 -3.036 1.00 36.16 313 ARG A C 1
ATOM 2497 O O . ARG A 1 313 ? 1.491 -5.803 -2.626 1.00 36.16 313 ARG A O 1
ATOM 2504 N N . THR A 1 314 ? 2.101 -7.956 -2.481 1.00 34.69 314 THR A N 1
ATOM 2505 C CA . THR A 1 314 ? 1.491 -8.227 -1.179 1.00 34.69 314 THR A CA 1
ATOM 2506 C C . THR A 1 314 ? 2.336 -7.580 -0.087 1.00 34.69 314 THR A C 1
ATOM 2508 O O . THR A 1 314 ? 3.470 -8.004 0.121 1.00 34.69 314 THR A 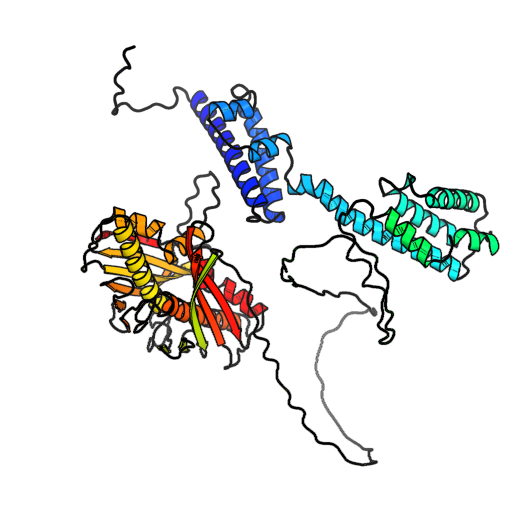O 1
ATOM 2511 N N . VAL A 1 315 ? 1.781 -6.594 0.625 1.00 49.81 315 VAL A N 1
ATOM 2512 C CA . VAL A 1 315 ? 2.360 -6.087 1.886 1.00 49.81 315 VAL A CA 1
ATOM 2513 C C . VAL A 1 315 ? 2.335 -7.192 2.957 1.00 49.81 315 VAL A C 1
ATOM 2515 O O . VAL A 1 315 ? 3.206 -7.242 3.818 1.00 49.81 315 VAL A O 1
ATOM 2518 N N . ILE A 1 316 ? 1.400 -8.148 2.835 1.00 56.66 316 ILE A N 1
ATOM 2519 C CA . ILE A 1 316 ? 1.327 -9.415 3.574 1.00 56.66 316 ILE A CA 1
ATOM 2520 C C . ILE A 1 316 ? 0.802 -10.489 2.610 1.00 56.66 316 ILE A C 1
ATOM 2522 O O . ILE A 1 316 ? -0.214 -10.278 1.947 1.00 56.66 316 ILE A O 1
ATOM 2526 N N . SER A 1 317 ? 1.469 -11.644 2.485 1.00 62.16 317 SER A N 1
ATOM 2527 C CA . SER A 1 317 ? 0.894 -12.747 1.702 1.00 62.16 317 SER A CA 1
ATOM 2528 C C . SER A 1 317 ? -0.195 -13.446 2.515 1.00 62.16 317 SER A C 1
ATOM 2530 O O . SER A 1 317 ? 0.085 -13.940 3.608 1.00 62.16 317 SER A O 1
ATOM 2532 N N . LEU A 1 318 ? -1.416 -13.492 1.982 1.00 78.50 318 LEU A N 1
ATOM 2533 C CA . LEU A 1 318 ? -2.540 -14.176 2.621 1.00 78.50 318 LEU A CA 1
ATOM 2534 C C . LEU A 1 318 ? -2.372 -15.696 2.516 1.00 78.50 318 LEU A C 1
ATOM 2536 O O . LEU A 1 318 ? -2.009 -16.217 1.459 1.00 78.50 318 LEU A O 1
ATOM 2540 N N . ALA A 1 319 ? -2.627 -16.397 3.618 1.00 82.75 319 ALA A N 1
ATOM 2541 C CA . ALA A 1 319 ? -2.730 -17.852 3.663 1.00 82.75 319 ALA A CA 1
ATOM 2542 C C . ALA A 1 319 ? -4.090 -18.315 3.126 1.00 82.75 319 ALA A C 1
ATOM 2544 O O . ALA A 1 319 ? -4.164 -19.269 2.351 1.00 82.75 319 ALA A O 1
ATOM 2545 N N . LYS A 1 320 ? -5.155 -17.600 3.503 1.00 86.56 320 LYS A N 1
ATOM 2546 C CA . LYS A 1 320 ? -6.533 -17.879 3.105 1.00 86.56 320 LYS A CA 1
ATOM 2547 C C . LYS A 1 320 ? -7.278 -16.569 2.884 1.00 86.56 320 LYS A C 1
ATOM 2549 O O . LYS A 1 320 ? -7.351 -15.747 3.791 1.00 86.56 320 LYS A O 1
ATOM 2554 N N . ILE A 1 321 ? -7.830 -16.390 1.688 1.00 89.81 321 ILE A N 1
ATOM 2555 C CA . ILE A 1 321 ? -8.730 -15.274 1.375 1.00 89.81 321 ILE A CA 1
ATOM 2556 C C . ILE A 1 321 ? -10.121 -15.633 1.903 1.00 89.81 321 ILE A C 1
ATOM 2558 O O . ILE A 1 321 ? -10.592 -16.741 1.651 1.00 89.81 321 ILE A O 1
ATOM 2562 N N . GLN A 1 322 ? -10.746 -14.712 2.635 1.00 89.44 322 GLN A N 1
ATOM 2563 C CA . GLN A 1 322 ? -12.110 -14.859 3.151 1.00 89.44 322 GLN A CA 1
ATOM 2564 C C . GLN A 1 322 ? -13.121 -14.169 2.232 1.00 89.44 322 GLN A C 1
ATOM 2566 O O . GLN A 1 322 ? -14.178 -14.722 1.956 1.00 89.44 322 GLN A O 1
ATOM 2571 N N . TYR A 1 323 ? -12.778 -12.982 1.734 1.00 92.06 323 TYR A N 1
ATOM 2572 C CA . TYR A 1 323 ? -13.635 -12.173 0.870 1.00 92.06 323 TYR A CA 1
ATOM 2573 C C . TYR A 1 323 ? -12.781 -11.214 0.024 1.00 92.06 323 TYR A C 1
ATOM 2575 O O . TYR A 1 323 ? -11.653 -10.888 0.408 1.00 92.06 323 TYR A O 1
ATOM 2583 N N . THR A 1 324 ? -13.313 -10.759 -1.115 1.00 93.69 324 THR A N 1
ATOM 2584 C CA . THR A 1 324 ? -12.681 -9.751 -1.973 1.00 93.69 324 THR A CA 1
ATOM 2585 C C . THR A 1 324 ? -13.684 -8.678 -2.396 1.00 93.69 324 THR A C 1
ATOM 2587 O O . THR A 1 324 ? -14.657 -8.972 -3.083 1.00 93.69 324 THR A O 1
ATOM 2590 N N . ALA A 1 325 ? -13.404 -7.422 -2.043 1.00 95.44 325 ALA A N 1
ATOM 2591 C CA . ALA A 1 325 ? -14.135 -6.258 -2.526 1.00 95.44 325 ALA A CA 1
ATOM 2592 C C . ALA A 1 325 ? -13.608 -5.819 -3.893 1.00 95.44 325 ALA A C 1
ATOM 2594 O O . ALA A 1 325 ? -12.397 -5.671 -4.071 1.00 95.44 325 ALA A O 1
ATOM 2595 N N . HIS A 1 326 ? -14.507 -5.564 -4.841 1.00 97.00 326 HIS A N 1
ATOM 2596 C CA . HIS A 1 326 ? -14.166 -5.131 -6.195 1.00 97.00 326 HIS A CA 1
ATOM 2597 C C . HIS A 1 326 ? -14.772 -3.761 -6.490 1.00 97.00 326 HIS A C 1
ATOM 2599 O O . HIS A 1 326 ? -15.983 -3.584 -6.376 1.00 97.00 326 HIS A O 1
ATOM 2605 N N . ALA A 1 327 ? -13.935 -2.812 -6.903 1.00 97.62 327 ALA A N 1
ATOM 2606 C CA . ALA A 1 327 ? -14.360 -1.482 -7.317 1.00 97.62 327 ALA A CA 1
ATOM 2607 C C . ALA A 1 327 ? -13.745 -1.086 -8.657 1.00 97.62 327 ALA A C 1
ATOM 2609 O O . ALA A 1 327 ? -12.587 -1.402 -8.942 1.00 97.62 327 ALA A O 1
ATOM 2610 N N . THR A 1 328 ? -14.489 -0.312 -9.439 1.00 97.38 328 THR A N 1
ATOM 2611 C CA . THR A 1 328 ? -14.050 0.271 -10.703 1.00 97.38 328 THR A CA 1
ATOM 2612 C C . THR A 1 328 ? -14.203 1.791 -10.661 1.00 97.38 328 THR A C 1
ATOM 2614 O O . THR A 1 328 ? -15.297 2.304 -10.441 1.00 97.38 328 THR A O 1
ATOM 2617 N N . ALA A 1 329 ? -13.118 2.513 -10.946 1.00 96.56 329 ALA A N 1
ATOM 2618 C CA . ALA A 1 329 ? -13.124 3.952 -11.186 1.00 96.56 329 ALA A CA 1
ATOM 2619 C C . ALA A 1 329 ? -12.985 4.266 -12.678 1.00 96.56 329 ALA A C 1
ATOM 2621 O O . ALA A 1 329 ? -12.217 3.613 -13.395 1.00 96.56 329 ALA A O 1
ATOM 2622 N N . SER A 1 330 ? -13.710 5.282 -13.143 1.00 94.12 330 SER A N 1
ATOM 2623 C CA . SER A 1 330 ? -13.716 5.716 -14.543 1.00 94.12 330 SER A CA 1
ATOM 2624 C C . SER A 1 330 ? -13.981 7.217 -14.693 1.00 94.12 330 SER A C 1
ATOM 2626 O O . SER A 1 330 ? -14.372 7.891 -13.739 1.00 94.12 330 SER A O 1
ATOM 2628 N N . GLY A 1 331 ? -13.756 7.754 -15.893 1.00 88.56 331 GLY A N 1
ATOM 2629 C CA . GLY A 1 331 ? -13.997 9.163 -16.208 1.00 88.56 331 GLY A CA 1
ATOM 2630 C C . GLY A 1 331 ? -12.845 10.084 -15.803 1.00 88.56 331 GLY A C 1
ATOM 2631 O O . GLY A 1 331 ? -11.673 9.705 -15.853 1.00 88.56 331 GLY A O 1
ATOM 2632 N N . ALA A 1 332 ? -13.173 11.318 -15.410 1.00 84.50 332 ALA A N 1
ATOM 2633 C CA . ALA A 1 332 ? -12.216 12.403 -15.186 1.00 84.50 332 ALA A CA 1
ATOM 2634 C C . ALA A 1 332 ? -11.430 12.302 -13.851 1.00 84.50 332 ALA A C 1
ATOM 2636 O O . ALA A 1 332 ? -11.228 13.304 -13.164 1.00 84.50 332 ALA A O 1
ATOM 2637 N N . GLY A 1 333 ? -10.974 11.099 -13.483 1.00 80.31 333 GLY A N 1
ATOM 2638 C CA . GLY A 1 333 ? -10.117 10.832 -12.323 1.00 80.31 333 GLY A CA 1
ATOM 2639 C C . GLY A 1 333 ? -10.710 11.338 -11.026 1.00 80.31 333 GLY A C 1
ATOM 2640 O O . GLY A 1 333 ? -11.742 10.829 -10.602 1.00 80.31 333 GLY A O 1
ATOM 2641 N N . ARG A 1 334 ? -10.088 12.345 -10.396 1.00 82.75 334 ARG A N 1
ATOM 2642 C CA . ARG A 1 334 ? -10.622 12.943 -9.154 1.00 82.75 334 ARG A CA 1
ATOM 2643 C C . ARG A 1 334 ? -11.968 13.659 -9.345 1.00 82.75 334 ARG A C 1
ATOM 2645 O O . ARG A 1 334 ? -12.582 14.021 -8.354 1.00 82.75 334 ARG A O 1
ATOM 2652 N N . ASN A 1 335 ? -12.426 13.826 -10.586 1.00 88.12 335 ASN A N 1
ATOM 2653 C CA . ASN A 1 335 ? -13.748 14.347 -10.944 1.00 88.12 335 ASN A CA 1
ATOM 2654 C C . ASN A 1 335 ? -14.592 13.322 -11.736 1.00 88.12 335 ASN A C 1
ATOM 2656 O O . ASN A 1 335 ? -15.491 13.697 -12.482 1.00 88.12 335 ASN A O 1
ATOM 2660 N N . GLY A 1 336 ? -14.218 12.039 -11.687 1.00 91.44 336 GLY A N 1
ATOM 2661 C CA . GLY A 1 336 ? -14.917 10.950 -12.366 1.00 91.44 336 GLY A CA 1
ATOM 2662 C C . GLY A 1 336 ? -15.971 10.280 -11.487 1.00 91.44 336 GLY A C 1
ATOM 2663 O O . GLY A 1 336 ? -16.623 10.912 -10.660 1.00 91.44 336 GLY A O 1
ATOM 2664 N N . THR A 1 337 ? -16.108 8.969 -11.641 1.00 94.94 337 THR A N 1
ATOM 2665 C CA . THR A 1 337 ? -16.963 8.128 -10.796 1.00 94.94 337 THR A CA 1
ATOM 2666 C C . THR A 1 337 ? -16.190 6.910 -10.310 1.00 94.94 337 THR A C 1
ATOM 2668 O O . THR A 1 337 ? -15.244 6.451 -10.957 1.00 94.94 337 THR A O 1
ATOM 2671 N N . THR A 1 338 ? -16.583 6.377 -9.158 1.00 96.75 338 THR A N 1
ATOM 2672 C CA . THR A 1 338 ? -16.095 5.096 -8.638 1.00 96.75 338 THR A CA 1
ATOM 2673 C C . THR A 1 338 ? -17.271 4.290 -8.112 1.00 96.75 338 THR A C 1
ATOM 2675 O O . THR A 1 338 ? -18.152 4.841 -7.459 1.00 96.75 338 THR A O 1
ATOM 2678 N N . GLN A 1 339 ? -17.323 3.005 -8.432 1.00 97.50 339 GLN A N 1
ATOM 2679 C CA . GLN A 1 339 ? -18.450 2.138 -8.097 1.00 97.50 339 GLN A CA 1
ATOM 2680 C C . GLN A 1 339 ? -17.976 0.735 -7.743 1.00 97.50 339 GLN A C 1
ATOM 2682 O O . GLN A 1 339 ? -16.931 0.296 -8.224 1.00 97.50 339 GLN A O 1
ATOM 2687 N N . LEU A 1 340 ? -18.749 0.029 -6.925 1.00 97.31 340 LEU A N 1
ATOM 2688 C CA . LEU A 1 340 ? -18.533 -1.387 -6.665 1.00 97.31 340 LEU A CA 1
ATOM 2689 C C . LEU A 1 340 ? -18.997 -2.213 -7.867 1.00 97.31 340 LEU A C 1
ATOM 2691 O O . LEU A 1 340 ? -19.989 -1.884 -8.524 1.00 97.31 340 LEU A O 1
ATOM 2695 N N . ASP A 1 341 ? -18.269 -3.288 -8.167 1.00 94.19 341 ASP A N 1
ATOM 2696 C CA . ASP A 1 341 ? -18.572 -4.155 -9.313 1.00 94.19 341 ASP A CA 1
ATOM 2697 C C . ASP A 1 341 ? -19.866 -4.971 -9.086 1.00 94.19 341 ASP A C 1
ATOM 2699 O O . ASP A 1 341 ? -20.474 -5.425 -10.052 1.00 94.19 341 ASP A O 1
ATOM 2703 N N . ASP A 1 342 ? -20.319 -5.107 -7.833 1.00 90.44 342 ASP A N 1
ATOM 2704 C CA . ASP A 1 342 ? -21.610 -5.709 -7.461 1.00 90.44 342 ASP A CA 1
ATOM 2705 C C . ASP A 1 342 ? -22.810 -4.751 -7.616 1.00 90.44 342 ASP A C 1
ATOM 2707 O O . ASP A 1 342 ? -23.958 -5.159 -7.451 1.00 90.44 342 ASP A O 1
ATOM 2711 N N . GLY A 1 343 ? -22.555 -3.480 -7.950 1.00 92.69 343 GLY A N 1
ATOM 2712 C CA . GLY A 1 343 ? -23.578 -2.451 -8.127 1.00 92.69 343 GLY A CA 1
ATOM 2713 C C . GLY A 1 343 ? -24.183 -1.904 -6.831 1.00 92.69 343 GLY A C 1
ATOM 2714 O O . GLY A 1 343 ? -25.087 -1.074 -6.909 1.00 92.69 343 GLY A O 1
ATOM 2715 N N . SER A 1 344 ? -23.698 -2.315 -5.656 1.00 91.50 344 SER A N 1
ATOM 2716 C CA . SER A 1 344 ? -24.265 -1.909 -4.361 1.00 91.50 344 SER A CA 1
ATOM 2717 C C . SER A 1 344 ? -23.969 -0.453 -3.984 1.00 91.50 344 SER A C 1
ATOM 2719 O O . SER A 1 344 ? -24.708 0.139 -3.199 1.00 91.50 344 SER A O 1
ATOM 2721 N N . LEU A 1 345 ? -22.920 0.152 -4.555 1.00 95.69 345 LEU A N 1
ATOM 2722 C CA . LEU A 1 345 ? -22.555 1.546 -4.306 1.00 95.69 345 LEU A CA 1
ATOM 2723 C C . LEU A 1 345 ? -21.888 2.190 -5.526 1.00 95.69 345 LEU A C 1
ATOM 2725 O O . LEU A 1 345 ? -21.004 1.605 -6.151 1.00 95.69 345 LEU A O 1
ATOM 2729 N N . SER A 1 346 ? -22.269 3.433 -5.821 1.00 96.31 346 SER A N 1
ATOM 2730 C CA . SER A 1 346 ? -21.629 4.296 -6.818 1.00 96.31 346 SER A CA 1
ATOM 2731 C C . SER A 1 346 ? -21.476 5.707 -6.262 1.00 96.31 346 SER A C 1
ATOM 2733 O O . SER A 1 346 ? -22.417 6.267 -5.704 1.00 96.31 346 SER A O 1
ATOM 2735 N N . ILE A 1 347 ? -20.291 6.289 -6.429 1.00 96.06 347 ILE A N 1
ATOM 2736 C CA . ILE A 1 347 ? -19.900 7.588 -5.887 1.00 96.06 347 ILE A CA 1
ATOM 2737 C C . ILE A 1 347 ? -19.395 8.485 -7.016 1.00 96.06 347 ILE A C 1
ATOM 2739 O O . ILE A 1 347 ? -18.471 8.131 -7.755 1.00 96.06 347 ILE A O 1
ATOM 2743 N N . ASN A 1 348 ? -19.976 9.681 -7.104 1.00 96.00 348 ASN A N 1
ATOM 2744 C CA . ASN A 1 348 ? -19.456 10.758 -7.939 1.00 96.00 348 ASN A CA 1
ATOM 2745 C C . ASN A 1 348 ? -18.280 11.425 -7.232 1.00 96.00 348 ASN A C 1
ATOM 2747 O O . ASN A 1 348 ? -18.377 11.788 -6.055 1.00 96.00 348 ASN A O 1
ATOM 2751 N N . LEU A 1 349 ? -17.179 11.577 -7.960 1.00 94.75 349 LEU A N 1
ATOM 2752 C CA . LEU A 1 349 ? -15.954 12.146 -7.436 1.00 94.75 349 LEU A CA 1
ATOM 2753 C C . LEU A 1 349 ? -15.871 13.635 -7.758 1.00 94.75 349 LEU A C 1
ATOM 2755 O O . LEU A 1 349 ? -16.248 14.062 -8.848 1.00 94.75 349 LEU A O 1
ATOM 2759 N N . ALA A 1 350 ? -15.329 14.414 -6.830 1.00 93.75 350 ALA A N 1
ATOM 2760 C CA . ALA A 1 350 ? -14.955 15.798 -7.064 1.00 93.75 350 ALA A CA 1
ATOM 2761 C C . ALA A 1 350 ? -13.698 16.156 -6.270 1.00 93.75 350 ALA A C 1
ATOM 2763 O O . ALA A 1 350 ? -13.557 15.808 -5.096 1.00 93.75 350 ALA A O 1
ATOM 2764 N N . SER A 1 351 ? -12.794 16.918 -6.888 1.00 90.75 351 SER A N 1
ATOM 2765 C CA . SER A 1 351 ? -11.706 17.542 -6.137 1.00 90.75 351 SER A CA 1
ATOM 2766 C C . SER A 1 351 ? -12.267 18.552 -5.115 1.00 90.75 351 SER A C 1
ATOM 2768 O O . SER A 1 351 ? -13.201 19.290 -5.452 1.00 90.75 351 SER A O 1
ATOM 2770 N N . PRO A 1 352 ? -11.695 18.629 -3.896 1.00 90.50 352 PRO A N 1
ATOM 2771 C CA . PRO A 1 352 ? -12.081 19.620 -2.890 1.00 90.50 352 PRO A CA 1
ATOM 2772 C C . PRO A 1 352 ? -11.904 21.062 -3.380 1.00 90.50 352 PRO A C 1
ATOM 2774 O O . PRO A 1 352 ? -11.048 21.336 -4.231 1.00 90.50 352 PRO A O 1
ATOM 2777 N N . LYS A 1 353 ? -12.675 21.998 -2.814 1.00 90.38 353 LYS A N 1
ATOM 2778 C CA . LYS A 1 353 ? -12.612 23.428 -3.176 1.00 90.38 353 LYS A CA 1
ATOM 2779 C C . LYS A 1 353 ? -11.258 24.041 -2.826 1.00 90.38 353 LYS A C 1
ATOM 2781 O O . LYS A 1 353 ? -10.727 24.848 -3.580 1.00 90.38 353 LYS A O 1
ATOM 2786 N N . GLU A 1 354 ? -10.672 23.592 -1.725 1.00 86.50 354 GLU A N 1
ATOM 2787 C CA . GLU A 1 354 ? -9.352 23.965 -1.215 1.00 86.50 354 GLU A CA 1
ATOM 2788 C C . GLU A 1 354 ? -8.233 23.609 -2.204 1.00 86.50 354 GLU A C 1
ATOM 2790 O O . GLU A 1 354 ? -7.188 24.250 -2.231 1.00 86.50 354 GLU A O 1
ATOM 2795 N N . MET A 1 355 ? -8.477 22.617 -3.066 1.00 85.06 355 MET A N 1
ATOM 2796 C CA . MET A 1 355 ? -7.574 22.196 -4.137 1.00 85.06 355 MET A CA 1
ATOM 2797 C C . MET A 1 355 ? -7.984 22.746 -5.516 1.00 85.06 355 MET A C 1
ATOM 2799 O O . MET A 1 355 ? -7.500 22.263 -6.540 1.00 85.06 355 MET A O 1
ATOM 2803 N N . GLY A 1 356 ? -8.897 23.722 -5.564 1.00 84.25 356 GLY A N 1
ATOM 2804 C CA . GLY A 1 356 ? -9.398 24.328 -6.802 1.00 84.25 356 GLY A CA 1
ATOM 2805 C C . GLY A 1 356 ? -10.420 23.478 -7.568 1.00 84.25 356 GLY A C 1
ATOM 2806 O O . GLY A 1 356 ? -10.630 23.706 -8.758 1.00 84.25 356 GLY A O 1
ATOM 2807 N N . GLY A 1 357 ? -11.029 22.478 -6.924 1.00 87.62 357 GLY A N 1
ATOM 2808 C CA . GLY A 1 357 ? -12.093 21.659 -7.506 1.00 87.62 357 GLY A CA 1
ATOM 2809 C C . GLY A 1 357 ? -13.502 22.207 -7.266 1.00 87.62 357 GLY A C 1
ATOM 2810 O O . GLY A 1 357 ? -13.697 23.218 -6.594 1.00 87.62 357 GLY A O 1
ATOM 2811 N N . SER A 1 358 ? -14.513 21.517 -7.806 1.00 89.56 358 SER A N 1
ATOM 2812 C CA . SER A 1 358 ? -15.920 21.910 -7.631 1.00 89.56 358 SER A CA 1
ATOM 2813 C C . SER A 1 358 ? -16.434 21.660 -6.208 1.00 89.56 358 SER A C 1
ATOM 2815 O O . SER A 1 358 ? -17.354 22.345 -5.754 1.00 89.56 358 SER A O 1
ATOM 2817 N N . GLY A 1 359 ? -15.875 20.660 -5.515 1.00 86.69 359 GLY A N 1
ATOM 2818 C CA . GLY A 1 359 ? -16.408 20.127 -4.261 1.00 86.69 359 GLY A CA 1
ATOM 2819 C C . GLY A 1 359 ? -17.815 19.524 -4.379 1.00 86.69 359 GLY A C 1
ATOM 2820 O O . GLY A 1 359 ? -18.447 19.284 -3.359 1.00 86.69 359 GLY A O 1
ATOM 2821 N N . GLN A 1 360 ? -18.333 19.318 -5.596 1.00 88.00 360 GLN A N 1
ATOM 2822 C CA . GLN A 1 360 ? -19.678 18.783 -5.853 1.00 88.00 360 GLN A CA 1
ATOM 2823 C C . GLN A 1 360 ? -19.624 17.262 -6.038 1.00 88.00 360 GLN A C 1
ATOM 2825 O O . GLN A 1 360 ? -19.858 16.741 -7.126 1.00 88.00 360 GLN A O 1
ATOM 2830 N N . GLY A 1 361 ? -19.234 16.561 -4.979 1.00 91.44 361 GLY A N 1
ATOM 2831 C CA . GLY A 1 361 ? -19.011 15.119 -4.966 1.00 91.44 361 GLY A CA 1
ATOM 2832 C C . GLY A 1 361 ? -18.143 14.724 -3.778 1.00 91.44 361 GLY A C 1
ATOM 2833 O O . GLY A 1 361 ? -17.814 15.561 -2.940 1.00 91.44 361 GLY A O 1
ATOM 2834 N N . ASN A 1 362 ? -17.754 13.455 -3.728 1.00 95.06 362 ASN A N 1
ATOM 2835 C CA . ASN A 1 362 ? -16.849 12.955 -2.699 1.00 95.06 362 ASN A CA 1
ATOM 2836 C C . ASN A 1 362 ? -15.433 12.784 -3.251 1.00 95.06 362 ASN A C 1
ATOM 2838 O O . ASN A 1 362 ? -15.204 12.827 -4.455 1.00 95.06 362 ASN A O 1
ATOM 2842 N N . ASN A 1 363 ? -14.455 12.569 -2.386 1.00 94.62 363 ASN A N 1
ATOM 2843 C CA . ASN A 1 363 ? -13.071 12.374 -2.796 1.00 94.62 363 ASN A CA 1
ATOM 2844 C C . ASN A 1 363 ? -12.466 11.097 -2.189 1.00 94.62 363 ASN A C 1
ATOM 2846 O O . ASN A 1 363 ? -13.018 10.528 -1.243 1.00 94.62 363 ASN A O 1
ATOM 2850 N N . PRO A 1 364 ? -11.332 10.615 -2.733 1.00 94.44 364 PRO A N 1
ATOM 2851 C CA . PRO A 1 364 ? -10.686 9.414 -2.221 1.00 94.44 364 PRO A CA 1
ATOM 2852 C C . PRO A 1 364 ? -10.326 9.512 -0.735 1.00 94.44 364 PRO A C 1
ATOM 2854 O O . PRO A 1 364 ? -10.400 8.520 -0.021 1.00 94.44 364 PRO A O 1
ATOM 2857 N N . GLU A 1 365 ? -9.934 10.679 -0.232 1.00 95.38 365 GLU A N 1
ATOM 2858 C CA . GLU A 1 365 ? -9.526 10.839 1.165 1.00 95.38 365 GLU A CA 1
ATOM 2859 C C . GLU A 1 365 ? -10.709 10.701 2.135 1.00 95.38 365 GLU A C 1
ATOM 2861 O O . GLU A 1 365 ? -10.546 10.099 3.193 1.00 95.38 365 GLU A O 1
ATOM 2866 N N . GLN A 1 366 ? -11.908 11.155 1.754 1.00 96.88 366 GLN A N 1
ATOM 2867 C CA . GLN A 1 366 ? -13.152 10.907 2.495 1.00 96.88 366 GLN A CA 1
ATOM 2868 C C . GLN A 1 366 ? -13.479 9.411 2.580 1.00 96.88 366 GLN A C 1
ATOM 2870 O O . GLN A 1 366 ? -13.754 8.902 3.666 1.00 96.88 366 GLN A O 1
ATOM 2875 N N . LEU A 1 367 ? -13.388 8.683 1.460 1.00 96.88 367 LEU A N 1
ATOM 2876 C CA . LEU A 1 367 ? -13.612 7.230 1.438 1.00 96.88 367 LEU A CA 1
ATOM 2877 C C . LEU A 1 367 ? -12.582 6.487 2.300 1.00 96.88 367 LEU A C 1
ATOM 2879 O O . LEU A 1 367 ? -12.936 5.561 3.031 1.00 96.88 367 LEU A O 1
ATOM 2883 N N . PHE A 1 368 ? -11.321 6.932 2.268 1.00 95.50 368 PHE A N 1
ATOM 2884 C CA . PHE A 1 368 ? -10.282 6.401 3.146 1.00 95.50 368 PHE A CA 1
ATOM 2885 C C . PHE A 1 368 ? -10.596 6.667 4.615 1.00 95.50 368 PHE A C 1
ATOM 2887 O O . PHE A 1 368 ? -10.470 5.755 5.420 1.00 95.50 368 PHE A O 1
ATOM 2894 N N . ALA A 1 369 ? -11.007 7.886 4.975 1.00 96.25 369 ALA A N 1
ATOM 2895 C CA . ALA A 1 369 ? -11.320 8.250 6.355 1.00 96.25 369 ALA A CA 1
ATOM 2896 C C . ALA A 1 369 ? -12.453 7.387 6.925 1.00 96.25 369 ALA A C 1
ATOM 2898 O O . ALA A 1 369 ? -12.302 6.826 8.011 1.00 96.25 369 ALA A O 1
ATOM 2899 N N . LEU A 1 370 ? -13.535 7.205 6.159 1.00 97.12 370 LEU A N 1
ATOM 2900 C CA . LEU A 1 370 ? -14.665 6.344 6.525 1.00 97.12 370 LEU A CA 1
ATOM 2901 C C . LEU A 1 370 ? -14.224 4.883 6.710 1.00 97.12 370 LEU A C 1
ATOM 2903 O O . LEU A 1 370 ? -14.489 4.264 7.745 1.00 97.12 370 LEU A O 1
ATOM 2907 N N . GLY A 1 371 ? -13.490 4.332 5.736 1.00 94.31 371 GLY A N 1
ATOM 2908 C CA . GLY A 1 371 ? -12.972 2.962 5.803 1.00 94.31 371 GLY A CA 1
ATOM 2909 C C . GLY A 1 371 ? -11.967 2.759 6.941 1.00 94.31 371 GLY A C 1
ATOM 2910 O O . GLY A 1 371 ? -11.971 1.730 7.613 1.00 94.31 371 GLY A O 1
ATOM 2911 N N . TYR A 1 372 ? -11.121 3.750 7.211 1.00 92.31 372 TYR A N 1
ATOM 2912 C CA . TYR A 1 372 ? -10.087 3.653 8.235 1.00 92.31 372 TYR A CA 1
ATOM 2913 C C . TYR A 1 372 ? -10.663 3.723 9.651 1.00 92.31 372 TYR A C 1
ATOM 2915 O O . TYR A 1 372 ? -10.320 2.886 10.489 1.00 92.31 372 TYR A O 1
ATOM 2923 N N . ALA A 1 373 ? -11.580 4.664 9.907 1.00 93.50 373 ALA A N 1
ATOM 2924 C CA . ALA A 1 373 ? -12.269 4.783 11.190 1.00 93.50 373 ALA A CA 1
ATOM 2925 C C . ALA A 1 373 ? -13.055 3.504 11.527 1.00 93.50 373 ALA A C 1
ATOM 2927 O O . ALA A 1 373 ? -12.924 2.958 12.626 1.00 93.50 373 ALA A O 1
ATOM 2928 N N . SER A 1 374 ? -13.822 2.988 10.561 1.00 93.38 374 SER A N 1
ATOM 2929 C CA . SER A 1 374 ? -14.624 1.767 10.721 1.00 93.38 374 SER A CA 1
ATOM 2930 C C . SER A 1 374 ? -13.767 0.511 10.904 1.00 93.38 374 SER A C 1
ATOM 2932 O O . SER A 1 374 ? -14.034 -0.298 11.797 1.00 93.38 374 SER A O 1
ATOM 2934 N N . CYS A 1 375 ? -12.681 0.370 10.134 1.00 90.69 375 CYS A N 1
ATOM 2935 C CA . CYS A 1 375 ? -11.727 -0.726 10.303 1.00 90.69 375 CYS A CA 1
ATOM 2936 C C . CYS A 1 375 ? -11.106 -0.724 11.708 1.00 90.69 375 CYS A C 1
ATOM 2938 O O . CYS A 1 375 ? -10.973 -1.785 12.323 1.00 90.69 375 CYS A O 1
ATOM 2940 N N . PHE A 1 376 ? -10.720 0.448 12.218 1.00 89.50 376 PHE A N 1
ATOM 2941 C CA . PHE A 1 376 ? -10.081 0.565 13.526 1.00 89.50 376 PHE A CA 1
ATOM 2942 C C . PHE A 1 376 ? -11.059 0.297 14.678 1.00 89.50 376 PHE A C 1
ATOM 2944 O O . PHE A 1 376 ? -10.700 -0.395 15.631 1.00 89.50 376 PHE A O 1
ATOM 2951 N N . LEU A 1 377 ? -12.312 0.755 14.570 1.00 90.44 377 LEU A N 1
ATOM 2952 C CA . LEU A 1 377 ? -13.358 0.417 15.541 1.00 90.44 377 LEU A CA 1
ATOM 2953 C C . LEU A 1 377 ? -13.605 -1.101 15.604 1.00 90.44 377 LEU A C 1
ATOM 2955 O O . LEU A 1 377 ? -13.718 -1.664 16.691 1.00 90.44 377 LEU A O 1
ATOM 2959 N N . GLY A 1 378 ? -13.620 -1.788 14.458 1.00 88.44 378 GLY A N 1
ATOM 2960 C CA . GLY A 1 378 ? -13.711 -3.251 14.429 1.00 88.44 378 GLY A CA 1
ATOM 2961 C C . GLY A 1 378 ? -12.502 -3.954 15.057 1.00 88.44 378 GLY A C 1
ATOM 2962 O O . GLY A 1 378 ? -12.664 -4.918 15.805 1.00 88.44 378 GLY A O 1
ATOM 2963 N N . ALA A 1 379 ? -11.287 -3.444 14.827 1.00 85.81 379 ALA A N 1
ATOM 2964 C CA . ALA A 1 379 ? -10.077 -3.971 15.463 1.00 85.81 379 ALA A CA 1
ATOM 2965 C C . ALA A 1 379 ? -10.120 -3.825 16.994 1.00 85.81 379 ALA A C 1
ATOM 2967 O O . ALA A 1 379 ? -9.780 -4.763 17.716 1.00 85.81 379 ALA A O 1
ATOM 2968 N N . LEU A 1 380 ? -10.601 -2.683 17.493 1.00 87.25 380 LEU A N 1
ATOM 2969 C CA . LEU A 1 380 ? -10.832 -2.453 18.921 1.00 87.25 380 LEU A CA 1
ATOM 2970 C C . LEU A 1 380 ? -11.796 -3.467 19.528 1.00 87.25 380 LEU A C 1
ATOM 2972 O O . LEU A 1 380 ? -11.526 -4.004 20.601 1.00 87.25 380 LEU A O 1
ATOM 2976 N N . GLN A 1 381 ? -12.893 -3.767 18.839 1.00 86.44 381 GLN A N 1
ATOM 2977 C CA . GLN A 1 381 ? -13.854 -4.764 19.303 1.00 86.44 381 GLN A CA 1
ATOM 2978 C C . GLN A 1 381 ? -13.277 -6.172 19.334 1.00 86.44 381 GLN A C 1
ATOM 2980 O O . GLN A 1 381 ? -13.527 -6.911 20.286 1.00 86.44 381 GLN A O 1
ATOM 2985 N N . LEU A 1 382 ? -12.481 -6.539 18.329 1.00 84.38 382 LEU A N 1
ATOM 2986 C CA . LEU A 1 382 ? -11.801 -7.828 18.305 1.00 84.38 382 LEU A CA 1
ATOM 2987 C C . LEU A 1 382 ? -10.838 -7.968 19.491 1.00 84.38 382 LEU A C 1
ATOM 2989 O O . LEU A 1 382 ? -10.857 -8.988 20.179 1.00 84.38 382 LEU A O 1
ATOM 2993 N N . VAL A 1 383 ? -10.035 -6.938 19.767 1.00 85.31 383 VAL A N 1
ATOM 2994 C CA . VAL A 1 383 ? -9.111 -6.925 20.912 1.00 85.31 383 VAL A CA 1
ATOM 2995 C C . VAL A 1 383 ? -9.869 -6.972 22.237 1.00 85.31 383 VAL A C 1
ATOM 2997 O O . VAL A 1 383 ? -9.527 -7.772 23.107 1.00 85.31 383 VAL A O 1
ATOM 3000 N N . ALA A 1 384 ? -10.931 -6.177 22.384 1.00 86.75 384 ALA A N 1
ATOM 3001 C CA . ALA A 1 384 ? -11.773 -6.189 23.576 1.00 86.75 384 ALA A CA 1
ATOM 3002 C C . ALA A 1 384 ? -12.381 -7.583 23.816 1.00 86.75 384 ALA A C 1
ATOM 3004 O O . ALA A 1 384 ? -12.277 -8.119 24.918 1.00 86.75 384 ALA A O 1
ATOM 3005 N N . LYS A 1 385 ? -12.907 -8.227 22.764 1.00 86.31 385 LYS A N 1
ATOM 3006 C CA . LYS A 1 385 ? -13.428 -9.600 22.817 1.00 86.31 385 LYS A CA 1
ATOM 3007 C C . LYS A 1 385 ? -12.352 -10.609 23.219 1.00 86.31 385 LYS A C 1
ATOM 3009 O O . LYS A 1 385 ? -12.604 -11.434 24.093 1.00 86.31 385 LYS A O 1
ATOM 3014 N N . ASN A 1 386 ? -11.161 -10.534 22.628 1.00 85.19 386 ASN A N 1
ATOM 3015 C CA . ASN A 1 386 ? -10.049 -11.437 22.945 1.00 85.19 386 ASN A CA 1
ATOM 3016 C C . ASN A 1 386 ? -9.571 -11.286 24.395 1.00 85.19 386 ASN A C 1
ATOM 3018 O O . ASN A 1 386 ? -9.196 -12.271 25.024 1.00 85.19 386 ASN A O 1
ATOM 3022 N N . LYS A 1 387 ? -9.633 -10.068 24.943 1.00 86.75 387 LYS A N 1
ATOM 3023 C CA . LYS A 1 387 ? -9.342 -9.780 26.354 1.00 86.75 387 LYS A CA 1
ATOM 3024 C C . LYS A 1 387 ? -10.516 -10.023 27.297 1.00 86.75 387 LYS A C 1
ATOM 3026 O O . LYS A 1 387 ? -10.369 -9.828 28.500 1.00 86.75 387 LYS A O 1
ATOM 3031 N N . ASN A 1 388 ? -11.670 -10.430 26.771 1.00 88.38 388 ASN A N 1
ATOM 3032 C CA . ASN A 1 388 ? -12.907 -10.577 27.529 1.00 88.38 388 ASN A CA 1
ATOM 3033 C C . ASN A 1 388 ? -13.311 -9.284 28.277 1.00 88.38 388 ASN A C 1
ATOM 3035 O O . ASN A 1 388 ? -13.842 -9.321 29.386 1.00 88.38 388 ASN A O 1
ATOM 3039 N N . VAL A 1 389 ? -13.039 -8.126 27.663 1.00 87.00 389 VAL A N 1
ATOM 3040 C CA . VAL A 1 389 ? -13.423 -6.793 28.143 1.00 87.00 389 VAL A CA 1
ATOM 3041 C C . VAL A 1 389 ? -14.619 -6.309 27.330 1.00 87.00 389 VAL A C 1
ATOM 3043 O O . VAL A 1 389 ? -14.630 -6.395 26.102 1.00 87.00 389 VAL A O 1
ATOM 3046 N N . LYS A 1 390 ? -15.641 -5.775 28.003 1.00 82.12 390 LYS A N 1
ATOM 3047 C CA . LYS A 1 390 ? -16.780 -5.156 27.318 1.00 82.12 390 LYS A CA 1
ATOM 3048 C C . LYS A 1 390 ? -16.379 -3.774 26.809 1.00 82.12 390 LYS A C 1
ATOM 3050 O O . LYS A 1 390 ? -16.058 -2.898 27.606 1.00 82.12 390 LYS A O 1
ATOM 3055 N N . LEU A 1 391 ? -16.425 -3.582 25.493 1.00 82.31 391 LEU A N 1
ATOM 3056 C CA . LEU A 1 391 ? -16.305 -2.258 24.889 1.00 82.31 391 LEU A CA 1
ATOM 3057 C C . LEU A 1 391 ? -17.646 -1.523 25.028 1.00 82.31 391 LEU A C 1
ATOM 3059 O O . LEU A 1 391 ? -18.693 -2.118 24.771 1.00 82.31 391 LEU A O 1
ATOM 3063 N N . SER A 1 392 ? -17.621 -0.254 25.444 1.00 81.56 392 SER A N 1
ATOM 3064 C CA . SER A 1 392 ? -18.838 0.566 25.492 1.00 81.56 392 SER A CA 1
ATOM 3065 C C . SER A 1 392 ? -19.406 0.783 24.083 1.00 81.56 392 SER A C 1
ATOM 3067 O O . SER A 1 392 ? -18.653 0.923 23.119 1.00 81.56 392 SER A O 1
ATOM 3069 N N . ASN A 1 393 ? -20.732 0.878 23.965 1.00 78.00 393 ASN A N 1
ATOM 3070 C CA . ASN A 1 393 ? -21.386 1.272 22.711 1.00 78.00 393 ASN A CA 1
ATOM 3071 C C . ASN A 1 393 ? -21.154 2.755 22.371 1.00 78.00 393 ASN A C 1
ATOM 3073 O O . ASN A 1 393 ? -21.364 3.161 21.230 1.00 78.00 393 ASN A O 1
ATOM 3077 N N . ASP A 1 394 ? -20.690 3.544 23.344 1.00 85.06 394 ASP A N 1
ATOM 3078 C CA . ASP A 1 394 ? -20.366 4.961 23.171 1.00 85.06 394 ASP A CA 1
ATOM 3079 C C . ASP A 1 394 ? -18.972 5.189 22.575 1.00 85.06 394 ASP A C 1
ATOM 3081 O O . ASP A 1 394 ? -18.594 6.337 22.335 1.00 85.06 394 ASP A O 1
ATOM 3085 N N . VAL A 1 395 ? -18.205 4.117 22.323 1.00 89.94 395 VAL A N 1
ATOM 3086 C CA . VAL A 1 395 ? -16.887 4.236 21.697 1.00 89.94 395 VAL A CA 1
ATOM 3087 C C . VAL A 1 395 ? -17.020 4.771 20.280 1.00 89.94 395 VAL A C 1
ATOM 3089 O O . VAL A 1 395 ? -17.770 4.245 19.453 1.00 89.94 395 VAL A O 1
ATOM 3092 N N . LYS A 1 396 ? -16.241 5.816 19.992 1.00 93.69 396 LYS A N 1
ATOM 3093 C CA . LYS A 1 396 ? -16.166 6.434 18.667 1.00 93.69 396 LYS A CA 1
ATOM 3094 C C . LYS A 1 396 ? -14.727 6.551 18.224 1.00 93.69 396 LYS A C 1
ATOM 3096 O O . LYS A 1 396 ? -13.858 6.909 19.015 1.00 93.69 396 LYS A O 1
ATOM 3101 N N . ILE A 1 397 ? -14.497 6.309 16.941 1.00 94.12 397 ILE A N 1
ATOM 3102 C CA . ILE A 1 397 ? -13.202 6.518 16.303 1.00 94.12 397 ILE A CA 1
ATOM 3103 C C . ILE A 1 397 ? -13.346 7.633 15.292 1.00 94.12 397 ILE A C 1
ATOM 3105 O O . ILE A 1 397 ? -14.062 7.481 14.307 1.00 94.12 397 ILE A O 1
ATOM 3109 N N . LYS A 1 398 ? -12.656 8.743 15.532 1.00 95.50 398 LYS A N 1
ATOM 3110 C CA . LYS A 1 398 ? -12.504 9.807 14.545 1.00 95.50 398 LYS A CA 1
ATOM 3111 C C . LYS A 1 398 ? -11.228 9.570 13.754 1.00 95.50 398 LYS A C 1
ATOM 3113 O O . LYS A 1 398 ? -10.183 9.326 14.350 1.00 95.50 398 LYS A O 1
ATOM 3118 N N . ALA A 1 399 ? -11.303 9.659 12.436 1.00 94.75 399 ALA A N 1
ATOM 3119 C CA . ALA A 1 399 ? -10.163 9.644 11.536 1.00 94.75 399 ALA A CA 1
ATOM 3120 C C . ALA A 1 399 ? -10.087 10.980 10.794 1.00 94.75 399 ALA A C 1
ATOM 3122 O O . ALA A 1 399 ? -11.021 11.354 10.087 1.00 94.75 399 ALA A O 1
ATOM 3123 N N . ALA A 1 400 ? -8.962 11.674 10.931 1.00 94.88 400 ALA A N 1
ATOM 3124 C CA . ALA A 1 400 ? -8.587 12.805 10.099 1.00 94.88 400 ALA A CA 1
ATOM 3125 C C . ALA A 1 400 ? -7.516 12.347 9.101 1.00 94.88 400 ALA A C 1
ATOM 3127 O O . ALA A 1 400 ? -6.427 11.921 9.488 1.00 94.88 400 ALA A O 1
ATOM 3128 N N . VAL A 1 401 ? -7.839 12.400 7.812 1.00 93.81 401 VAL A N 1
ATOM 3129 C CA . VAL A 1 401 ? -6.998 11.909 6.718 1.00 93.81 401 VAL A CA 1
ATOM 3130 C C . VAL A 1 401 ? -6.592 13.084 5.851 1.00 93.81 401 VAL A C 1
ATOM 3132 O O . VAL A 1 401 ? -7.406 13.651 5.126 1.00 93.81 401 VAL A O 1
ATOM 3135 N N . SER A 1 402 ? -5.322 13.457 5.934 1.00 92.25 402 SER A N 1
ATOM 3136 C CA . SER A 1 402 ? -4.751 14.588 5.210 1.00 92.25 402 SER A CA 1
ATOM 3137 C C . SER A 1 402 ? -4.113 14.137 3.906 1.00 92.25 402 SER A C 1
ATOM 3139 O O . SER A 1 402 ? -3.267 13.252 3.925 1.00 92.25 402 SER A O 1
ATOM 3141 N N . PHE A 1 403 ? -4.436 14.786 2.794 1.00 91.06 403 PHE A N 1
ATOM 3142 C CA . PHE A 1 403 ? -3.699 14.700 1.535 1.00 91.06 403 PHE A CA 1
ATOM 3143 C C . PHE A 1 403 ? -2.820 15.932 1.368 1.00 91.06 403 PHE A C 1
ATOM 3145 O O . PHE A 1 403 ? -3.265 17.060 1.583 1.00 91.06 403 PHE A O 1
ATOM 3152 N N . GLY A 1 404 ? -1.576 15.734 0.944 1.00 88.88 404 GLY A N 1
ATOM 3153 C CA . GLY A 1 404 ? -0.675 16.853 0.716 1.00 88.88 404 GLY A CA 1
ATOM 3154 C C . GLY A 1 404 ? 0.719 16.454 0.271 1.00 88.88 404 GLY A C 1
ATOM 3155 O O . GLY A 1 404 ? 0.973 15.298 -0.070 1.00 88.88 404 GLY A O 1
ATOM 3156 N N . GLU A 1 405 ? 1.629 17.419 0.255 1.00 87.50 405 GLU A N 1
ATOM 3157 C CA . GLU A 1 405 ? 3.008 17.196 -0.179 1.00 87.50 405 GLU A CA 1
ATOM 3158 C C . GLU A 1 405 ? 3.843 16.528 0.912 1.00 87.50 405 GLU A C 1
ATOM 3160 O O . GLU A 1 405 ? 3.731 16.849 2.098 1.00 87.50 405 GLU A O 1
ATOM 3165 N N . VAL A 1 406 ? 4.724 15.609 0.512 1.00 82.19 406 VAL A N 1
ATOM 3166 C CA . VAL A 1 406 ? 5.637 14.958 1.455 1.00 82.19 406 VAL A CA 1
ATOM 3167 C C . VAL A 1 406 ? 6.911 15.786 1.598 1.00 82.19 406 VAL A C 1
ATOM 3169 O O . VAL A 1 406 ? 7.729 15.868 0.673 1.00 82.19 406 VAL A O 1
ATOM 3172 N N . LYS A 1 407 ? 7.116 16.360 2.790 1.00 75.44 407 LYS A N 1
ATOM 3173 C CA . LYS A 1 407 ? 8.299 17.173 3.097 1.00 75.44 407 LYS A CA 1
ATOM 3174 C C . LYS A 1 407 ? 9.592 16.404 2.785 1.00 75.44 407 LYS A C 1
ATOM 3176 O O . LYS A 1 407 ? 9.814 15.305 3.289 1.00 75.44 407 LYS A O 1
ATOM 3181 N N . GLY A 1 408 ? 10.446 16.984 1.940 1.00 69.94 408 GLY A N 1
ATOM 3182 C CA . GLY A 1 408 ? 11.786 16.467 1.632 1.00 69.94 408 GLY A CA 1
ATOM 3183 C C . GLY A 1 408 ? 11.867 15.256 0.690 1.00 69.94 408 GLY A C 1
ATOM 3184 O O . GLY A 1 408 ? 12.972 14.782 0.452 1.00 69.94 408 GLY A O 1
ATOM 3185 N N . SER A 1 409 ? 10.753 14.748 0.145 1.00 65.44 409 SER A N 1
ATOM 3186 C CA . SER A 1 409 ? 10.772 13.588 -0.777 1.00 65.44 409 SER A CA 1
ATOM 3187 C C . SER A 1 409 ? 9.974 13.772 -2.072 1.00 65.44 409 SER A C 1
ATOM 3189 O O . SER A 1 409 ? 10.020 12.900 -2.940 1.00 65.44 409 SER A O 1
ATOM 3191 N N . GLY A 1 410 ? 9.300 14.917 -2.235 1.00 72.69 410 GLY A N 1
ATOM 3192 C CA . GLY A 1 410 ? 8.553 15.263 -3.443 1.00 72.69 410 GLY A CA 1
ATOM 3193 C C . GLY A 1 410 ? 7.293 14.412 -3.664 1.00 72.69 410 GLY A C 1
ATOM 3194 O O . GLY A 1 410 ? 7.163 13.268 -3.212 1.00 72.69 410 GLY A O 1
ATOM 3195 N N . GLY A 1 411 ? 6.332 14.976 -4.392 1.00 83.25 411 GLY A N 1
ATOM 3196 C CA . GLY A 1 411 ? 5.046 14.335 -4.673 1.00 83.25 411 GLY A CA 1
ATOM 3197 C C . GLY A 1 411 ? 4.105 14.271 -3.465 1.00 83.25 411 GLY A C 1
ATOM 3198 O O . GLY A 1 411 ? 4.395 14.791 -2.387 1.00 83.25 411 GLY A O 1
ATOM 3199 N N . PHE A 1 412 ? 2.970 13.602 -3.658 1.00 88.50 412 PHE A N 1
ATOM 3200 C CA . PHE A 1 412 ? 1.868 13.594 -2.698 1.00 88.50 412 PHE A CA 1
ATOM 3201 C C . PHE A 1 412 ? 1.907 12.391 -1.752 1.00 88.50 412 PHE A C 1
ATOM 3203 O O . PHE A 1 412 ? 2.429 11.326 -2.089 1.00 88.50 412 PHE A O 1
ATOM 3210 N N . GLY A 1 413 ? 1.348 12.554 -0.561 1.00 88.56 413 GLY A N 1
ATOM 3211 C CA . GLY A 1 413 ? 1.185 11.508 0.438 1.00 88.56 413 GLY A CA 1
ATOM 3212 C C . GLY A 1 413 ? -0.079 11.727 1.258 1.00 88.56 413 GLY A C 1
ATOM 3213 O O . GLY A 1 413 ? -0.746 12.754 1.129 1.00 88.56 413 GLY A O 1
ATOM 3214 N N . ILE A 1 414 ? -0.392 10.737 2.090 1.00 90.81 414 ILE A N 1
ATOM 3215 C CA . ILE A 1 414 ? -1.508 10.790 3.031 1.00 90.81 414 ILE A CA 1
ATOM 3216 C C . ILE A 1 414 ? -0.958 10.761 4.450 1.00 90.81 414 ILE A C 1
ATOM 3218 O O . ILE A 1 414 ? -0.105 9.927 4.735 1.00 90.81 414 ILE A O 1
ATOM 3222 N N . GLY A 1 415 ? -1.428 11.641 5.326 1.00 89.00 415 GLY A N 1
ATOM 3223 C CA . GLY A 1 415 ? -1.198 11.593 6.770 1.00 89.00 415 GLY A CA 1
ATOM 3224 C C . GLY A 1 415 ? -2.482 11.187 7.482 1.00 89.00 415 GLY A C 1
ATOM 3225 O O . GLY A 1 415 ? -3.566 11.531 7.012 1.00 89.00 415 GLY A O 1
ATOM 3226 N N . VAL A 1 416 ? -2.376 10.453 8.590 1.00 89.75 416 VAL A N 1
ATOM 3227 C CA . VAL A 1 416 ? -3.561 9.995 9.323 1.00 89.75 416 VAL A CA 1
ATOM 3228 C C . VAL A 1 416 ? -3.461 10.352 10.797 1.00 89.75 416 VAL A C 1
ATOM 3230 O O . VAL A 1 416 ? -2.436 10.140 11.444 1.00 89.75 416 VAL A O 1
ATOM 3233 N N . GLU A 1 417 ? -4.553 10.861 11.344 1.00 89.88 417 GLU A N 1
ATOM 3234 C CA . GLU A 1 417 ? -4.744 11.045 12.773 1.00 89.88 417 GLU A CA 1
ATOM 3235 C C . GLU A 1 417 ? -6.015 10.318 13.211 1.00 89.88 417 GLU A C 1
ATOM 3237 O O . GLU A 1 417 ? -7.077 10.495 12.621 1.00 89.88 417 GLU A O 1
ATOM 3242 N N . LEU A 1 418 ? -5.888 9.465 14.221 1.00 90.00 418 LEU A N 1
ATOM 3243 C CA . LEU A 1 418 ? -6.980 8.749 14.858 1.00 90.00 418 LEU A CA 1
ATOM 3244 C C . LEU A 1 418 ? -7.222 9.330 16.245 1.00 90.00 418 LEU A C 1
ATOM 3246 O O . LEU A 1 418 ? -6.282 9.457 17.022 1.00 90.00 418 LEU A O 1
ATOM 3250 N N . THR A 1 419 ? -8.474 9.592 16.587 1.00 90.19 419 THR A N 1
ATOM 3251 C CA . THR A 1 419 ? -8.885 9.890 17.961 1.00 90.19 419 THR A CA 1
ATOM 3252 C C . THR A 1 419 ? -9.865 8.823 18.413 1.00 90.19 419 THR A C 1
ATOM 3254 O O . THR A 1 419 ? -10.934 8.672 17.818 1.00 90.19 419 THR A O 1
ATOM 3257 N N . ALA A 1 420 ? -9.497 8.077 19.452 1.00 90.06 420 ALA A N 1
ATOM 3258 C CA . ALA A 1 420 ? -10.385 7.125 20.100 1.00 90.06 420 ALA A CA 1
ATOM 3259 C C . ALA A 1 420 ? -11.058 7.787 21.305 1.00 90.06 420 ALA A C 1
ATOM 3261 O O . ALA A 1 420 ? -10.373 8.194 22.239 1.00 90.06 420 ALA A O 1
ATOM 3262 N N . ILE A 1 421 ? -12.387 7.886 21.258 1.00 90.44 421 ILE A N 1
ATOM 3263 C CA . ILE A 1 421 ? -13.215 8.512 22.292 1.00 90.44 421 ILE A CA 1
ATOM 3264 C C . ILE A 1 421 ? -13.898 7.413 23.099 1.00 90.44 421 ILE A C 1
ATOM 3266 O O . ILE A 1 421 ? -14.547 6.537 22.516 1.00 90.44 421 ILE A O 1
ATOM 3270 N N . GLY A 1 422 ? -13.775 7.467 24.426 1.00 86.38 422 GLY A N 1
ATOM 3271 C CA . GLY A 1 422 ? -14.461 6.544 25.339 1.00 86.38 422 GLY A CA 1
ATOM 3272 C C . GLY A 1 422 ? -13.894 5.118 25.362 1.00 86.38 422 GLY A C 1
ATOM 3273 O O . GLY A 1 422 ? -14.544 4.207 25.877 1.00 86.38 422 GLY A O 1
ATOM 3274 N N . ALA A 1 423 ? -12.700 4.907 24.801 1.00 83.44 423 ALA A N 1
ATOM 3275 C CA . ALA A 1 423 ? -11.996 3.627 24.803 1.00 83.44 423 ALA A CA 1
ATOM 3276 C C . ALA A 1 423 ? -10.768 3.669 25.723 1.00 83.44 423 ALA A C 1
ATOM 3278 O O . ALA A 1 423 ? -10.040 4.657 25.762 1.00 83.44 423 ALA A O 1
ATOM 3279 N N . ASP A 1 424 ? -10.508 2.565 26.423 1.00 83.38 424 ASP A N 1
ATOM 3280 C CA . ASP A 1 424 ? -9.324 2.426 27.270 1.00 83.38 424 ASP A CA 1
ATOM 3281 C C . ASP A 1 424 ? -8.022 2.494 26.446 1.00 83.38 424 ASP A C 1
ATOM 3283 O O . ASP A 1 424 ? -7.883 1.838 25.409 1.00 83.38 424 ASP A O 1
ATOM 3287 N N . ALA A 1 425 ? -7.038 3.260 26.926 1.00 81.00 425 ALA A N 1
ATOM 3288 C CA . ALA A 1 425 ? -5.788 3.497 26.206 1.00 81.00 425 ALA A CA 1
ATOM 3289 C C . ALA A 1 425 ? -4.977 2.209 25.955 1.00 81.00 425 ALA A C 1
ATOM 3291 O O . ALA A 1 425 ? -4.315 2.102 24.919 1.00 81.00 425 ALA A O 1
ATOM 3292 N N . SER A 1 426 ? -5.048 1.208 26.846 1.00 80.81 426 SER A N 1
ATOM 3293 C CA . SER A 1 426 ? -4.392 -0.093 26.643 1.00 80.81 426 SER A CA 1
ATOM 3294 C C . SER A 1 426 ? -5.058 -0.877 25.513 1.00 80.81 426 SER A C 1
ATOM 3296 O O . SER A 1 426 ? -4.365 -1.432 24.656 1.00 80.81 426 SER A O 1
ATOM 3298 N N . LEU A 1 427 ? -6.395 -0.882 25.458 1.00 80.75 427 LEU A N 1
ATOM 3299 C CA . LEU A 1 427 ? -7.138 -1.494 24.351 1.00 80.75 427 LEU A CA 1
ATOM 3300 C C . LEU A 1 427 ? -6.818 -0.822 23.018 1.00 80.75 427 LEU A C 1
ATOM 3302 O O . LEU A 1 427 ? -6.595 -1.516 22.029 1.00 80.75 427 LEU A O 1
ATOM 3306 N N . VAL A 1 428 ? -6.751 0.510 22.989 1.00 80.31 428 VAL A N 1
ATOM 3307 C CA . VAL A 1 428 ? -6.425 1.257 21.768 1.00 80.31 428 VAL A CA 1
ATOM 3308 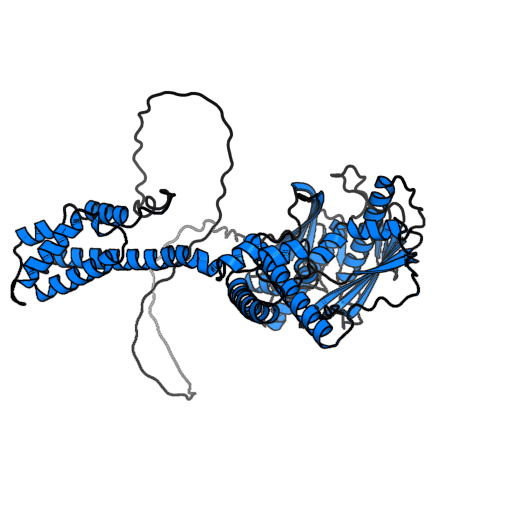C C . VAL A 1 428 ? -4.985 1.007 21.332 1.00 80.31 428 VAL A C 1
ATOM 3310 O O . VAL A 1 428 ? -4.755 0.775 20.149 1.00 80.31 428 VAL A O 1
ATOM 3313 N N . HIS A 1 429 ? -4.018 0.977 22.253 1.00 74.94 429 HIS A N 1
ATOM 3314 C CA . HIS A 1 429 ? -2.626 0.652 21.927 1.00 74.94 429 HIS A CA 1
ATOM 3315 C C . HIS A 1 429 ? -2.475 -0.759 21.336 1.00 74.94 429 HIS A C 1
ATOM 3317 O O . HIS A 1 429 ? -1.711 -0.982 20.392 1.00 74.94 429 HIS A O 1
ATOM 3323 N N . GLU A 1 430 ? -3.232 -1.720 21.855 1.00 74.75 430 GLU A N 1
ATOM 3324 C CA . GLU A 1 430 ? -3.217 -3.085 21.344 1.00 74.75 430 GLU A CA 1
ATOM 3325 C C . GLU A 1 430 ? -3.972 -3.216 20.019 1.00 74.75 430 GLU A C 1
ATOM 3327 O O . GLU A 1 430 ? -3.445 -3.803 19.078 1.00 74.75 430 GLU A O 1
ATOM 3332 N N . ALA A 1 431 ? -5.139 -2.590 19.867 1.00 74.38 431 ALA A N 1
ATOM 3333 C CA . ALA A 1 431 ? -5.846 -2.524 18.585 1.00 74.38 431 ALA A CA 1
ATOM 3334 C C . ALA A 1 431 ? -5.013 -1.834 17.503 1.00 74.38 431 ALA A C 1
ATOM 3336 O O . ALA A 1 431 ? -5.037 -2.227 16.344 1.00 74.38 431 ALA A O 1
ATOM 3337 N N . HIS A 1 432 ? -4.198 -0.863 17.887 1.00 67.75 432 HIS A N 1
ATOM 3338 C CA . HIS A 1 432 ? -3.198 -0.249 17.031 1.00 67.75 432 HIS A CA 1
ATOM 3339 C C . HIS A 1 432 ? -2.024 -1.191 16.714 1.00 67.75 432 HIS A C 1
ATOM 3341 O O . HIS A 1 432 ? -1.371 -1.039 15.697 1.00 67.75 432 HIS A O 1
ATOM 3347 N N . THR A 1 433 ? -1.754 -2.213 17.517 1.00 63.28 433 THR A N 1
ATOM 3348 C CA . THR A 1 433 ? -0.748 -3.240 17.194 1.00 63.28 433 THR A CA 1
ATOM 3349 C C . THR A 1 433 ? -1.327 -4.349 16.296 1.00 63.28 433 THR A C 1
ATOM 3351 O O . THR A 1 433 ? -0.622 -4.869 15.429 1.00 63.28 433 THR A O 1
ATOM 3354 N N . PHE A 1 434 ? -2.619 -4.665 16.455 1.00 61.00 434 PHE A N 1
ATOM 3355 C CA . PHE A 1 434 ? -3.332 -5.763 15.781 1.00 61.00 434 PHE A CA 1
ATOM 3356 C C . PHE A 1 434 ? -4.206 -5.359 14.578 1.00 61.00 434 PHE A C 1
ATOM 3358 O O . PHE A 1 434 ? -4.638 -6.225 13.817 1.00 61.00 434 PHE A O 1
ATOM 3365 N N . GLY A 1 435 ? -4.527 -4.077 14.409 1.00 58.19 435 GLY A N 1
ATOM 3366 C CA . GLY A 1 435 ? -5.463 -3.605 13.391 1.00 58.19 435 GLY A CA 1
ATOM 3367 C C . GLY A 1 435 ? -4.888 -3.730 11.984 1.00 58.19 435 GLY A C 1
ATOM 3368 O O . GLY A 1 435 ? -3.871 -3.117 11.688 1.00 58.19 435 GLY A O 1
ATOM 3369 N N . ILE A 1 436 ? -5.567 -4.460 11.093 1.00 58.44 436 ILE A N 1
ATOM 3370 C CA . ILE A 1 436 ? -5.056 -4.827 9.759 1.00 58.44 436 ILE A CA 1
ATOM 3371 C C . ILE A 1 436 ? -4.538 -3.629 8.967 1.00 58.44 436 ILE A C 1
ATOM 3373 O O . ILE A 1 436 ? -3.385 -3.620 8.538 1.00 58.44 436 ILE A O 1
ATOM 3377 N N . MET A 1 437 ? -5.379 -2.608 8.776 1.00 56.19 437 MET A N 1
ATOM 3378 C CA . MET A 1 437 ? -4.987 -1.449 7.978 1.00 56.19 437 MET A CA 1
ATOM 3379 C C . MET A 1 437 ? -3.829 -0.695 8.640 1.00 56.19 437 MET A C 1
ATOM 3381 O O . MET A 1 437 ? -2.926 -0.226 7.958 1.00 56.19 437 MET A O 1
ATOM 3385 N N . PHE A 1 438 ? -3.799 -0.649 9.972 1.00 56.41 438 PHE A N 1
ATOM 3386 C CA . PHE A 1 438 ? -2.734 -0.001 10.721 1.00 56.41 438 PHE A CA 1
ATOM 3387 C C . PHE A 1 438 ? -1.407 -0.764 10.623 1.00 56.41 438 PHE A C 1
ATOM 3389 O O . PHE A 1 438 ? -0.382 -0.179 10.270 1.00 56.41 438 PHE A O 1
ATOM 3396 N N . THR A 1 439 ? -1.413 -2.072 10.903 1.00 54.44 439 THR A N 1
ATOM 3397 C CA . THR A 1 439 ? -0.237 -2.939 10.789 1.00 54.44 439 THR A CA 1
ATOM 3398 C C . THR A 1 439 ? 0.326 -2.833 9.383 1.00 54.44 439 THR A C 1
ATOM 3400 O O . THR A 1 439 ? 1.532 -2.711 9.230 1.00 54.44 439 THR A O 1
ATOM 3403 N N . ILE A 1 440 ? -0.515 -2.790 8.351 1.00 56.28 440 ILE A N 1
ATOM 3404 C CA . ILE A 1 440 ? -0.082 -2.668 6.956 1.00 56.28 440 ILE A CA 1
ATOM 3405 C C . ILE A 1 440 ? 0.520 -1.292 6.665 1.00 56.28 440 ILE A C 1
ATOM 3407 O O . ILE A 1 440 ? 1.599 -1.241 6.087 1.00 56.28 440 ILE A O 1
ATOM 3411 N N . ILE A 1 441 ? -0.106 -0.199 7.113 1.00 57.19 441 ILE A N 1
ATOM 3412 C CA . ILE A 1 441 ? 0.389 1.175 6.913 1.00 57.19 441 ILE A CA 1
ATOM 3413 C C . ILE A 1 441 ? 1.680 1.448 7.697 1.00 57.19 441 ILE A C 1
ATOM 3415 O O . ILE A 1 441 ? 2.531 2.209 7.245 1.00 57.19 441 ILE A O 1
ATOM 3419 N N . ARG A 1 442 ? 1.859 0.844 8.874 1.00 50.47 442 ARG A N 1
ATOM 3420 C CA . ARG A 1 442 ? 3.053 1.053 9.701 1.00 50.47 442 ARG A CA 1
ATOM 3421 C C . ARG A 1 442 ? 4.164 0.038 9.418 1.00 50.47 442 ARG A C 1
ATOM 3423 O O . ARG A 1 442 ? 5.333 0.377 9.554 1.00 50.47 442 ARG A O 1
ATOM 3430 N N . SER A 1 443 ? 3.844 -1.192 9.008 1.00 43.62 443 SER A N 1
ATOM 3431 C CA . SER A 1 443 ? 4.847 -2.214 8.652 1.00 43.62 443 SER A CA 1
ATOM 3432 C C . SER A 1 443 ? 5.450 -2.017 7.259 1.00 43.62 443 SER A C 1
ATOM 3434 O O . SER A 1 443 ? 6.573 -2.467 7.033 1.00 43.62 443 SER A O 1
ATOM 3436 N N . SER A 1 444 ? 4.767 -1.311 6.350 1.00 42.22 444 SER A N 1
ATOM 3437 C CA . SER A 1 444 ? 5.370 -0.790 5.112 1.00 42.22 444 SER A CA 1
ATOM 3438 C C . SER A 1 444 ? 6.343 0.366 5.386 1.00 42.22 444 SER A C 1
ATOM 3440 O O . SER A 1 444 ? 7.298 0.549 4.635 1.00 42.22 444 SER A O 1
ATOM 3442 N N . ALA A 1 445 ? 6.197 1.051 6.527 1.00 35.91 445 ALA A N 1
ATOM 3443 C CA . ALA A 1 445 ? 7.216 1.905 7.136 1.00 35.91 445 ALA A CA 1
ATOM 3444 C C . ALA A 1 445 ? 8.151 1.100 8.065 1.00 35.91 445 ALA A C 1
ATOM 3446 O O . ALA A 1 445 ? 8.301 1.413 9.246 1.00 35.91 445 ALA A O 1
ATOM 3447 N N . ARG A 1 446 ? 8.808 0.037 7.576 1.00 31.41 446 ARG A N 1
ATOM 3448 C CA . ARG A 1 446 ? 9.895 -0.575 8.364 1.00 31.41 446 ARG A CA 1
ATOM 3449 C C . ARG A 1 446 ? 11.094 0.380 8.397 1.00 31.41 446 ARG A C 1
ATOM 3451 O O . ARG A 1 446 ? 11.643 0.686 7.337 1.00 31.41 446 ARG A O 1
ATOM 3458 N N . PRO A 1 447 ? 11.556 0.826 9.580 1.00 29.30 447 PRO A N 1
ATOM 3459 C CA . PRO A 1 447 ? 12.800 1.564 9.669 1.00 29.30 447 PRO A CA 1
ATOM 3460 C C . PRO A 1 447 ? 13.937 0.605 9.311 1.00 29.30 447 PRO A C 1
ATOM 3462 O O . PRO A 1 447 ? 14.128 -0.428 9.955 1.00 29.30 447 PRO A O 1
ATOM 3465 N N . ALA A 1 448 ? 14.720 0.949 8.293 1.00 29.38 448 ALA A N 1
ATOM 3466 C CA . ALA A 1 448 ? 16.074 0.434 8.200 1.00 29.38 448 ALA A CA 1
ATOM 3467 C C . ALA A 1 448 ? 16.820 0.956 9.437 1.00 29.38 448 ALA A C 1
ATOM 3469 O O . ALA A 1 448 ? 17.168 2.134 9.503 1.00 29.38 448 ALA A O 1
ATOM 3470 N N . ILE A 1 449 ? 16.992 0.112 10.457 1.00 29.55 449 ILE A N 1
ATOM 3471 C CA . ILE A 1 449 ? 17.707 0.466 11.686 1.00 29.55 449 ILE A CA 1
ATOM 3472 C C . ILE A 1 449 ? 19.173 0.719 11.312 1.00 29.55 449 ILE A C 1
ATOM 3474 O O . ILE A 1 449 ? 19.987 -0.198 11.247 1.00 29.55 449 ILE A O 1
ATOM 3478 N N . ARG A 1 450 ? 19.522 1.980 11.049 1.00 31.88 450 ARG A N 1
ATOM 3479 C CA . ARG A 1 450 ? 20.897 2.475 11.112 1.00 31.88 450 ARG A CA 1
ATOM 3480 C C . ARG A 1 450 ? 21.050 3.203 12.439 1.00 31.88 450 ARG A C 1
ATOM 3482 O O . ARG A 1 450 ? 20.410 4.224 12.661 1.00 31.88 450 ARG A O 1
ATOM 3489 N N . ARG A 1 451 ? 21.888 2.666 13.328 1.00 32.22 451 ARG A N 1
ATOM 3490 C CA . ARG A 1 451 ? 22.306 3.365 14.545 1.00 32.22 451 ARG A CA 1
ATOM 3491 C C . ARG A 1 451 ? 23.176 4.556 14.166 1.00 32.22 451 ARG A C 1
ATOM 3493 O O . ARG A 1 451 ? 24.314 4.416 13.738 1.00 32.22 451 ARG A O 1
ATOM 3500 N N . GLY A 1 452 ? 22.574 5.710 14.324 1.00 28.28 452 GLY A N 1
ATOM 3501 C CA . GLY A 1 452 ? 23.122 7.046 14.239 1.00 28.28 452 GLY A CA 1
ATOM 3502 C C . GLY A 1 452 ? 21.902 7.918 14.439 1.00 28.28 452 GLY A C 1
ATOM 3503 O O . GLY A 1 452 ? 20.886 7.659 13.798 1.00 28.28 452 GLY A O 1
ATOM 3504 N N . THR A 1 453 ? 21.949 8.840 15.390 1.00 29.94 453 THR A N 1
ATOM 3505 C CA . THR A 1 453 ? 20.864 9.754 15.753 1.00 29.94 453 THR A CA 1
ATOM 3506 C C . THR A 1 453 ? 20.498 10.615 14.543 1.00 29.94 453 THR A C 1
ATOM 3508 O O . THR A 1 453 ? 20.898 11.761 14.407 1.00 29.94 453 THR A O 1
ATOM 3511 N N . PHE A 1 454 ? 19.758 10.032 13.614 1.00 30.47 454 PHE A N 1
ATOM 3512 C CA . PHE A 1 454 ? 18.950 10.741 12.658 1.00 30.47 454 PHE A CA 1
ATOM 3513 C C . PHE A 1 454 ? 17.563 10.724 13.265 1.00 30.47 454 PHE A C 1
ATOM 3515 O O . PHE A 1 454 ? 17.000 9.652 13.503 1.00 30.47 454 PHE A O 1
ATOM 3522 N N . LEU A 1 455 ? 17.010 11.915 13.506 1.00 27.69 455 LEU A N 1
ATOM 3523 C CA . LEU A 1 455 ? 15.568 12.063 13.423 1.00 27.69 455 LEU A CA 1
ATOM 3524 C C . LEU A 1 455 ? 15.147 11.267 12.188 1.00 27.69 455 LEU A C 1
ATOM 3526 O O . LEU A 1 455 ? 15.575 11.595 11.079 1.00 27.69 455 LEU A O 1
ATOM 3530 N N . VAL A 1 456 ? 14.331 10.226 12.365 1.00 32.72 456 VAL A N 1
ATOM 3531 C CA . VAL A 1 456 ? 13.423 9.846 11.287 1.00 32.72 456 VAL A CA 1
ATOM 3532 C C . VAL A 1 456 ? 12.758 11.174 10.946 1.00 32.72 456 VAL A C 1
ATOM 3534 O O . VAL A 1 456 ? 12.158 11.755 11.857 1.00 32.72 456 VAL A O 1
ATOM 3537 N N . PRO A 1 457 ? 12.931 11.756 9.744 1.00 34.69 457 PRO A N 1
ATOM 3538 C CA . PRO A 1 457 ? 12.074 12.863 9.405 1.00 34.69 457 PRO A CA 1
ATOM 3539 C C . PRO A 1 457 ? 10.686 12.243 9.461 1.00 34.69 457 PRO A C 1
ATOM 3541 O O . PRO A 1 457 ? 10.339 11.427 8.606 1.00 34.69 457 PRO A O 1
ATOM 3544 N N . HIS A 1 458 ? 9.939 12.544 10.528 1.00 42.62 458 HIS A N 1
ATOM 3545 C CA . HIS A 1 458 ? 8.497 12.414 10.538 1.00 42.62 458 HIS A CA 1
ATOM 3546 C C . HIS A 1 458 ? 8.089 12.956 9.179 1.00 42.62 458 HIS A C 1
ATOM 3548 O O . HIS A 1 458 ? 8.409 14.108 8.860 1.00 42.62 458 HIS A O 1
ATOM 3554 N N . ARG A 1 459 ? 7.576 12.090 8.299 1.00 56.25 459 ARG A N 1
ATOM 3555 C CA . ARG A 1 459 ? 7.198 12.509 6.952 1.00 56.25 459 ARG A CA 1
ATOM 3556 C C . ARG A 1 459 ? 5.933 13.320 7.129 1.00 56.25 459 ARG A C 1
ATOM 3558 O O . ARG A 1 459 ? 4.828 12.820 6.971 1.00 56.25 459 ARG A O 1
ATOM 3565 N N . THR A 1 460 ? 6.116 14.565 7.547 1.00 62.31 460 THR A N 1
ATOM 3566 C CA . THR A 1 460 ? 5.036 15.499 7.766 1.00 62.31 460 THR A CA 1
ATOM 3567 C C . THR A 1 460 ? 4.452 15.778 6.398 1.00 62.31 460 THR A C 1
ATOM 3569 O O . THR A 1 460 ? 5.111 16.365 5.534 1.00 62.31 460 THR A O 1
ATOM 3572 N N . VAL A 1 461 ? 3.236 15.289 6.192 1.00 75.44 461 VAL A N 1
ATOM 3573 C CA . VAL A 1 461 ? 2.424 15.696 5.058 1.00 75.44 461 VAL A CA 1
ATOM 3574 C C . VAL A 1 461 ? 2.037 17.145 5.307 1.00 75.44 461 VAL A C 1
ATOM 3576 O O . VAL A 1 461 ? 1.404 17.465 6.314 1.00 75.44 461 VAL A O 1
ATOM 3579 N N . ILE A 1 462 ? 2.467 18.031 4.413 1.00 80.38 462 ILE A N 1
ATOM 3580 C CA . ILE A 1 462 ? 2.008 19.417 4.397 1.00 80.38 462 ILE A CA 1
ATOM 3581 C C . ILE A 1 462 ? 0.606 19.368 3.797 1.00 80.38 462 ILE A C 1
ATOM 3583 O O . ILE A 1 462 ? 0.460 19.250 2.581 1.00 80.38 462 ILE A O 1
ATOM 3587 N N . SER A 1 463 ? -0.405 19.335 4.671 1.00 85.00 463 SER A N 1
ATOM 3588 C CA . SER A 1 463 ? -1.794 19.097 4.275 1.00 85.00 463 SER A CA 1
ATOM 3589 C C . SER A 1 463 ? -2.298 20.193 3.338 1.00 85.00 463 SER A C 1
ATOM 3591 O O . SER A 1 463 ? -2.234 21.377 3.665 1.00 85.00 463 SER A O 1
ATOM 3593 N N . LEU A 1 464 ? -2.812 19.773 2.185 1.00 87.50 464 LEU A N 1
ATOM 3594 C CA . LEU A 1 464 ? -3.582 20.596 1.254 1.00 87.50 464 LEU A CA 1
ATOM 3595 C C . LEU A 1 464 ? -5.086 20.448 1.514 1.00 87.50 464 LEU A C 1
ATOM 3597 O O . LEU A 1 464 ? -5.856 21.368 1.262 1.00 87.50 464 LEU A O 1
ATOM 3601 N N . TYR A 1 465 ? -5.498 19.280 2.004 1.00 92.00 465 TYR A N 1
ATOM 3602 C CA . TYR A 1 465 ? -6.879 18.945 2.320 1.00 92.00 465 TYR A CA 1
ATOM 3603 C C . TYR A 1 465 ? -6.909 17.866 3.404 1.00 92.00 465 TYR A C 1
ATOM 3605 O O . TYR A 1 465 ? -6.107 16.935 3.355 1.00 92.00 465 TYR A O 1
ATOM 3613 N N . THR A 1 466 ? -7.853 17.950 4.342 1.00 93.44 466 THR A N 1
ATOM 3614 C CA . THR A 1 466 ? -8.077 16.914 5.359 1.00 93.44 466 THR A CA 1
ATOM 3615 C C . THR A 1 466 ? -9.545 16.502 5.370 1.00 93.44 466 THR A C 1
ATOM 3617 O O . THR A 1 466 ? -10.420 17.337 5.580 1.00 93.44 466 THR A O 1
ATOM 3620 N N . ALA A 1 467 ? -9.809 15.211 5.172 1.00 95.38 467 ALA A N 1
ATOM 3621 C CA . ALA A 1 467 ? -11.128 14.620 5.364 1.00 95.38 467 ALA A CA 1
ATOM 3622 C C . ALA A 1 467 ? -11.290 14.137 6.807 1.00 95.38 467 ALA A C 1
ATOM 3624 O O . ALA A 1 467 ? -10.363 13.553 7.367 1.00 95.38 467 ALA A O 1
ATOM 3625 N N . HIS A 1 468 ? -12.472 14.337 7.384 1.00 96.88 468 HIS A N 1
ATOM 3626 C CA . HIS A 1 468 ? -12.797 13.918 8.745 1.00 96.88 468 HIS A CA 1
ATOM 3627 C C . HIS A 1 468 ? -13.977 12.949 8.725 1.00 96.88 468 HIS A C 1
ATOM 3629 O O . HIS A 1 468 ? -15.015 13.258 8.140 1.00 96.88 468 HIS A O 1
ATOM 3635 N N . ALA A 1 469 ? -13.805 11.785 9.346 1.00 97.44 469 ALA A N 1
ATOM 3636 C CA . ALA A 1 469 ? -14.839 10.768 9.469 1.00 97.44 469 ALA A CA 1
ATOM 3637 C C . ALA A 1 469 ? -14.911 10.225 10.892 1.00 97.44 469 ALA A C 1
ATOM 3639 O O . ALA A 1 469 ? -13.886 10.046 11.547 1.00 97.44 469 ALA A O 1
ATOM 3640 N N . THR A 1 470 ? -16.110 9.873 11.330 1.00 96.88 470 THR A N 1
ATOM 3641 C CA . THR A 1 470 ? -16.373 9.239 12.616 1.00 96.88 470 THR A CA 1
ATOM 3642 C C . THR A 1 470 ? -17.009 7.867 12.393 1.00 96.88 470 THR A C 1
ATOM 3644 O O . THR A 1 470 ? -17.968 7.734 11.637 1.00 96.88 470 THR A O 1
ATOM 3647 N N . ALA A 1 471 ? -16.490 6.833 13.056 1.00 95.75 471 ALA A N 1
ATOM 3648 C CA . ALA A 1 471 ? -17.121 5.520 13.161 1.00 95.75 471 ALA A CA 1
ATOM 3649 C C . ALA A 1 471 ? -17.623 5.277 14.588 1.00 95.75 471 ALA A C 1
ATOM 3651 O O . ALA A 1 471 ? -16.936 5.611 15.556 1.00 95.75 471 ALA A O 1
ATOM 3652 N N . SER A 1 472 ? -18.810 4.689 14.717 1.00 93.94 472 SER A N 1
ATOM 3653 C CA . SER A 1 472 ? -19.475 4.447 16.002 1.00 93.94 472 SER A CA 1
ATOM 3654 C C . SER A 1 472 ? -20.343 3.190 15.978 1.00 93.94 472 SER A C 1
ATOM 3656 O O . SER A 1 472 ? -20.700 2.691 14.913 1.00 93.94 472 SER A O 1
ATOM 3658 N N . GLY A 1 473 ? -20.729 2.700 17.158 1.00 88.44 473 GLY A N 1
ATOM 3659 C CA . GLY A 1 473 ? -21.627 1.553 17.301 1.00 88.44 473 GLY A CA 1
ATOM 3660 C C . GLY A 1 473 ? -20.898 0.209 17.278 1.00 88.44 473 GLY A C 1
ATOM 3661 O O . GLY A 1 473 ? -19.751 0.097 17.712 1.00 88.44 473 GLY A O 1
ATOM 3662 N N . ALA A 1 474 ? -21.569 -0.834 16.782 1.00 83.94 474 ALA A N 1
ATOM 3663 C CA . ALA A 1 474 ? -21.111 -2.225 16.840 1.00 83.94 474 ALA A CA 1
ATOM 3664 C C . ALA A 1 474 ? -20.014 -2.573 15.803 1.00 83.94 474 ALA A C 1
ATOM 3666 O O . ALA A 1 474 ? -20.025 -3.643 15.204 1.00 83.94 474 ALA A O 1
ATOM 3667 N N . GLY A 1 475 ? -19.031 -1.682 15.618 1.00 80.75 475 GLY A N 1
ATOM 3668 C CA . GLY A 1 475 ? -17.827 -1.917 14.816 1.00 80.75 475 GLY A CA 1
ATOM 3669 C C . GLY A 1 475 ? -18.147 -2.255 13.377 1.00 80.75 475 GLY A C 1
ATOM 3670 O O . GLY A 1 475 ? -18.591 -1.376 12.648 1.00 80.75 475 GLY A O 1
ATOM 3671 N N . TRP A 1 476 ? -17.910 -3.500 12.957 1.00 81.94 476 TRP A N 1
ATOM 3672 C CA . TRP A 1 476 ? -18.229 -3.938 11.590 1.00 81.94 476 TRP A CA 1
ATOM 3673 C C . TRP A 1 476 ? -19.733 -4.045 11.306 1.00 81.94 476 TRP A C 1
ATOM 3675 O O . TRP A 1 476 ? -20.109 -4.171 10.151 1.00 81.94 476 TRP A O 1
ATOM 3685 N N . GLU A 1 477 ? -20.572 -3.935 12.334 1.00 88.00 477 GLU A N 1
ATOM 3686 C CA . GLU A 1 477 ? -22.036 -3.807 12.249 1.00 88.00 477 GLU A CA 1
ATOM 3687 C C . GLU A 1 477 ? -22.496 -2.426 12.778 1.00 88.00 477 GLU A C 1
ATOM 3689 O O . GLU A 1 477 ? -23.600 -2.257 13.294 1.00 88.00 477 GLU A O 1
ATOM 3694 N N . GLY A 1 478 ? -21.586 -1.444 12.792 1.00 91.25 478 GLY A N 1
ATOM 3695 C CA . GLY A 1 478 ? -21.832 -0.081 13.259 1.00 91.25 478 GLY A CA 1
ATOM 3696 C C . GLY A 1 478 ? -22.184 0.884 12.129 1.00 91.25 478 GLY A C 1
ATOM 3697 O O . GLY A 1 478 ? -22.793 0.524 11.128 1.00 91.25 478 GLY A O 1
ATOM 3698 N N . THR A 1 479 ? -21.767 2.137 12.280 1.00 95.06 479 THR A N 1
ATOM 3699 C CA . THR A 1 479 ? -21.945 3.186 11.269 1.00 95.06 479 THR A CA 1
ATOM 3700 C C . THR A 1 479 ? -20.655 3.969 11.086 1.00 95.06 479 THR A C 1
ATOM 3702 O O . THR A 1 479 ? -19.869 4.117 12.026 1.00 95.06 479 THR A O 1
ATOM 3705 N N . THR A 1 480 ? -20.453 4.537 9.902 1.00 96.69 480 THR A N 1
ATOM 3706 C CA . THR A 1 480 ? -19.393 5.516 9.650 1.00 96.69 480 THR A CA 1
ATOM 3707 C C . THR A 1 480 ? -19.923 6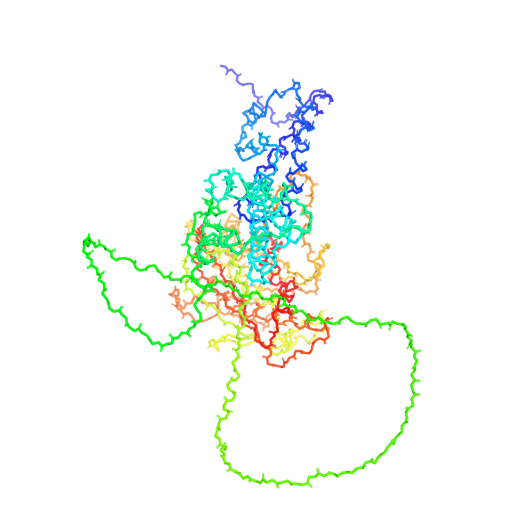.692 8.839 1.00 96.69 480 THR A C 1
ATOM 3709 O O . THR A 1 480 ? -20.699 6.510 7.907 1.00 96.69 480 THR A O 1
ATOM 3712 N N . GLU A 1 481 ? -19.550 7.909 9.218 1.00 97.56 481 GLU A N 1
ATOM 3713 C CA . GLU A 1 481 ? -20.074 9.149 8.644 1.00 97.56 481 GLU A CA 1
ATOM 3714 C C . GLU A 1 481 ? -18.978 10.215 8.572 1.00 97.56 481 GLU A C 1
ATOM 3716 O O . GLU A 1 481 ? -18.076 10.237 9.408 1.00 97.56 481 GLU A O 1
ATOM 3721 N N . LEU A 1 482 ? -19.035 11.087 7.564 1.00 97.31 482 LEU A N 1
ATOM 3722 C CA . LEU A 1 482 ? -18.174 12.263 7.472 1.00 97.31 482 LEU A CA 1
ATOM 3723 C C . LEU A 1 482 ? -18.630 13.336 8.461 1.00 97.31 482 LEU A C 1
ATOM 3725 O O . LEU A 1 482 ? -19.823 13.549 8.649 1.00 97.31 482 LEU A O 1
ATOM 3729 N N . ASP A 1 483 ? -17.696 14.079 9.049 1.00 94.00 483 ASP A N 1
ATOM 3730 C CA . ASP A 1 483 ? -18.039 15.099 10.051 1.00 94.00 483 ASP A CA 1
ATOM 3731 C C . ASP A 1 483 ? -18.870 16.259 9.455 1.00 94.00 483 ASP A C 1
ATOM 3733 O O . ASP A 1 483 ? -19.633 16.914 10.168 1.00 94.00 483 ASP A O 1
ATOM 3737 N N . ASP A 1 484 ? -18.776 16.479 8.138 1.00 91.06 484 ASP A N 1
ATOM 3738 C CA . ASP A 1 484 ? -19.615 17.419 7.379 1.00 91.06 484 ASP A CA 1
ATOM 3739 C C . ASP A 1 484 ? -21.012 16.866 7.030 1.00 91.06 484 ASP A C 1
ATOM 3741 O O . ASP A 1 484 ? -21.827 17.574 6.436 1.00 91.06 484 ASP A O 1
ATOM 3745 N N . ARG A 1 485 ? -21.295 15.613 7.415 1.00 92.56 485 ARG A N 1
ATOM 3746 C CA . ARG A 1 485 ? -22.540 14.864 7.172 1.00 92.56 485 ARG A CA 1
ATOM 3747 C C . ARG A 1 485 ? -22.891 14.676 5.697 1.00 92.56 485 ARG A C 1
ATOM 3749 O O . ARG A 1 485 ? -24.032 14.353 5.368 1.00 92.56 485 ARG A O 1
ATOM 3756 N N . SER A 1 486 ? -21.931 14.870 4.795 1.00 90.94 486 SER A N 1
ATOM 3757 C CA . SER A 1 486 ? -22.154 14.720 3.353 1.00 90.94 486 SER A CA 1
ATOM 3758 C C . SER A 1 486 ? -22.262 13.258 2.915 1.00 90.94 486 SER A C 1
ATOM 3760 O O . SER A 1 486 ? -22.861 12.971 1.877 1.00 90.94 486 SER A O 1
ATOM 3762 N N . LEU A 1 487 ? -21.720 12.327 3.707 1.00 94.81 487 LEU A N 1
ATOM 3763 C CA . LEU A 1 487 ? -21.767 10.898 3.423 1.00 94.81 487 LEU A CA 1
ATOM 3764 C C . LEU A 1 487 ? -21.798 10.077 4.713 1.00 94.81 487 LEU A C 1
ATOM 3766 O O . LEU A 1 487 ? -20.988 10.296 5.614 1.00 94.81 487 LEU A O 1
ATOM 3770 N N . ARG A 1 488 ? -22.701 9.096 4.765 1.00 96.38 488 ARG A N 1
ATOM 3771 C CA . ARG A 1 488 ? -22.849 8.136 5.862 1.00 96.38 488 ARG A CA 1
ATOM 3772 C C . ARG A 1 488 ? -23.134 6.745 5.309 1.00 96.38 488 ARG A C 1
ATOM 3774 O O . ARG A 1 488 ? -23.912 6.607 4.369 1.00 96.38 488 ARG A O 1
ATOM 3781 N N . PHE A 1 489 ? -22.551 5.734 5.942 1.00 96.38 489 PHE A N 1
ATOM 3782 C CA . PHE A 1 489 ? -22.796 4.327 5.659 1.00 96.38 489 PHE A CA 1
ATOM 3783 C C . PHE A 1 489 ? -23.098 3.555 6.936 1.00 96.38 489 PHE A C 1
ATOM 3785 O O . PHE A 1 489 ? -22.410 3.709 7.951 1.00 96.38 489 PHE A O 1
ATOM 3792 N N . ASP A 1 490 ? -24.098 2.686 6.848 1.00 96.06 490 ASP A N 1
ATOM 3793 C CA . ASP A 1 490 ? -24.257 1.590 7.791 1.00 96.06 490 ASP A CA 1
ATOM 3794 C C . ASP A 1 490 ? -23.288 0.473 7.391 1.00 96.06 490 ASP A C 1
ATOM 3796 O O . ASP A 1 490 ? -23.071 0.205 6.201 1.00 96.06 490 ASP A O 1
ATOM 3800 N N . LEU A 1 491 ? -22.640 -0.114 8.391 1.00 94.81 491 LEU A N 1
ATOM 3801 C CA . LEU A 1 491 ? -21.618 -1.128 8.206 1.00 94.81 491 LEU A CA 1
ATOM 3802 C C . LEU A 1 491 ? -22.222 -2.515 8.378 1.00 94.81 491 LEU A C 1
ATOM 3804 O O . LEU A 1 491 ? -23.060 -2.716 9.253 1.00 94.81 491 LEU A O 1
ATOM 3808 N N . ALA A 1 492 ? -21.765 -3.461 7.566 1.00 93.31 492 ALA A N 1
ATOM 3809 C CA . ALA A 1 492 ? -22.149 -4.858 7.695 1.00 93.31 492 ALA A CA 1
ATOM 3810 C C . ALA A 1 492 ? -20.967 -5.786 7.416 1.00 93.31 492 ALA A C 1
ATOM 3812 O O . ALA A 1 492 ? -20.155 -5.557 6.512 1.00 93.31 492 ALA A O 1
ATOM 3813 N N . ILE A 1 493 ? -20.907 -6.891 8.155 1.00 90.75 493 ILE A N 1
ATOM 3814 C CA . ILE A 1 493 ? -20.000 -7.995 7.863 1.00 90.75 493 ILE A CA 1
ATOM 3815 C C . ILE A 1 493 ? -20.449 -8.646 6.535 1.00 90.75 493 ILE A C 1
ATOM 3817 O O . ILE A 1 493 ? -21.646 -8.890 6.350 1.00 90.75 493 ILE A O 1
ATOM 3821 N N . PRO A 1 494 ? -19.525 -8.960 5.604 1.00 90.69 494 PRO A N 1
ATOM 3822 C CA . PRO A 1 494 ? -19.866 -9.621 4.344 1.00 90.69 494 PRO A CA 1
ATOM 3823 C C . PRO A 1 494 ? -20.579 -10.967 4.539 1.00 90.69 494 PRO A C 1
ATOM 3825 O O . PRO A 1 494 ? -20.304 -11.697 5.500 1.00 90.69 494 PRO A O 1
ATOM 3828 N N . LYS A 1 495 ? -21.437 -11.348 3.582 1.00 90.88 495 LYS A N 1
ATOM 3829 C CA . LYS A 1 495 ? -22.169 -12.633 3.602 1.00 90.88 495 LYS A CA 1
ATOM 3830 C C . LYS A 1 495 ? -21.207 -13.824 3.621 1.00 90.88 495 LYS A C 1
ATOM 3832 O O . LYS A 1 495 ? -21.432 -14.804 4.326 1.00 90.88 495 LYS A O 1
ATOM 3837 N N . GLU A 1 496 ? -20.084 -13.703 2.921 1.00 87.62 496 GLU A N 1
ATOM 3838 C CA . GLU A 1 496 ? -18.989 -14.676 2.858 1.00 87.62 496 GLU A CA 1
ATOM 3839 C C . GLU A 1 496 ? -18.334 -14.922 4.224 1.00 87.62 496 GLU A C 1
ATOM 3841 O O . GLU A 1 496 ? -17.760 -15.983 4.465 1.00 87.62 496 GLU A O 1
ATOM 3846 N N . MET A 1 497 ? -18.442 -13.950 5.130 1.00 85.88 497 MET A N 1
ATOM 3847 C CA . MET A 1 497 ? -17.918 -14.007 6.492 1.00 85.88 497 MET A CA 1
ATOM 3848 C C . MET A 1 497 ? -19.008 -14.307 7.532 1.00 85.88 497 MET A C 1
ATOM 3850 O O . MET A 1 497 ? -18.746 -14.231 8.732 1.00 85.88 497 MET A O 1
ATOM 3854 N N . GLY A 1 498 ? -20.214 -14.679 7.087 1.00 86.12 498 GLY A N 1
ATOM 3855 C CA . GLY A 1 498 ? -21.347 -15.018 7.950 1.00 86.12 498 GLY A CA 1
ATOM 3856 C C . GLY A 1 498 ? -22.124 -13.812 8.482 1.00 86.12 498 GLY A C 1
ATOM 3857 O O . GLY A 1 498 ? -22.873 -13.964 9.445 1.00 86.12 498 GLY A O 1
ATOM 3858 N N . GLY A 1 499 ? -21.932 -12.630 7.891 1.00 88.75 499 GLY A N 1
ATOM 3859 C CA . GLY A 1 499 ? -22.672 -11.417 8.227 1.00 88.75 499 GLY A CA 1
ATOM 3860 C C . GLY A 1 499 ? -23.949 -11.218 7.414 1.00 88.75 499 GLY A C 1
ATOM 3861 O O . GLY A 1 499 ? -24.293 -12.026 6.548 1.00 88.75 499 GLY A O 1
ATOM 3862 N N . SER A 1 500 ? -24.648 -10.113 7.688 1.00 90.69 500 SER A N 1
ATOM 3863 C CA . SER A 1 500 ? -25.863 -9.736 6.955 1.00 90.69 500 SER A CA 1
ATOM 3864 C C . SER A 1 500 ? -25.557 -9.329 5.511 1.00 90.69 500 SER A C 1
ATOM 3866 O O . SER A 1 500 ? -26.341 -9.622 4.611 1.00 90.69 500 SER A O 1
ATOM 3868 N N . GLY A 1 501 ? -24.413 -8.674 5.282 1.00 87.19 501 GLY A N 1
ATOM 3869 C CA . GLY A 1 501 ? -24.066 -7.996 4.032 1.00 87.19 501 GLY A CA 1
ATOM 3870 C C . GLY A 1 501 ? -25.008 -6.850 3.648 1.00 87.19 501 GLY A C 1
ATOM 3871 O O . GLY A 1 501 ? -24.924 -6.367 2.524 1.00 87.19 501 GLY A O 1
ATOM 3872 N N . GLU A 1 502 ? -25.904 -6.426 4.542 1.00 88.25 502 GLU A N 1
ATOM 3873 C CA . GLU A 1 502 ? -26.877 -5.352 4.307 1.00 88.25 502 GLU A CA 1
ATOM 3874 C C . GLU A 1 502 ? -26.277 -4.006 4.749 1.00 88.25 502 GLU A C 1
ATOM 3876 O O . GLU A 1 502 ? -26.733 -3.369 5.695 1.00 88.25 502 GLU A O 1
ATOM 3881 N N . GLY A 1 503 ? -25.183 -3.611 4.096 1.00 92.00 503 GLY A N 1
ATOM 3882 C CA . GLY A 1 503 ? -24.390 -2.432 4.434 1.00 92.00 503 GLY A CA 1
ATOM 3883 C C . GLY A 1 503 ? -23.079 -2.396 3.655 1.00 92.00 503 GLY A C 1
ATOM 3884 O O . GLY A 1 503 ? -22.834 -3.232 2.786 1.00 92.00 503 GLY A O 1
ATOM 3885 N N . GLN A 1 504 ? -22.233 -1.417 3.960 1.00 94.94 504 GLN A N 1
ATOM 3886 C CA . GLN A 1 504 ? -20.893 -1.318 3.380 1.00 94.94 504 GLN A CA 1
ATOM 3887 C C . GLN A 1 504 ? -19.843 -1.876 4.342 1.00 94.94 504 GLN A C 1
ATOM 3889 O O . GLN A 1 504 ? -20.064 -1.968 5.545 1.00 94.94 504 GLN A O 1
ATOM 3894 N N . ASN A 1 505 ? -18.668 -2.227 3.835 1.00 93.44 505 ASN A N 1
ATOM 3895 C CA . ASN A 1 505 ? -17.546 -2.648 4.672 1.00 93.44 505 ASN A CA 1
ATOM 3896 C C . ASN A 1 505 ? -16.278 -1.817 4.407 1.00 93.44 505 ASN A C 1
ATOM 3898 O O . ASN A 1 505 ? -16.160 -1.159 3.367 1.00 93.44 505 ASN A O 1
ATOM 3902 N N . PRO A 1 506 ? -15.306 -1.825 5.341 1.00 93.12 506 PRO A N 1
ATOM 3903 C CA . PRO A 1 506 ? -14.073 -1.057 5.186 1.00 93.12 506 PRO A CA 1
ATOM 3904 C C . PRO A 1 506 ? -13.292 -1.381 3.903 1.00 93.12 506 PRO A C 1
ATOM 3906 O O . PRO A 1 506 ? -12.711 -0.480 3.294 1.00 93.12 506 PRO A O 1
ATOM 3909 N N . ASP A 1 507 ? -13.294 -2.645 3.468 1.00 93.94 507 ASP A N 1
ATOM 3910 C CA . ASP A 1 507 ? -12.573 -3.097 2.275 1.00 93.94 507 ASP A CA 1
ATOM 3911 C C . ASP A 1 507 ? -13.192 -2.547 0.979 1.00 93.94 507 ASP A C 1
ATOM 3913 O O . ASP A 1 507 ? -12.461 -2.164 0.064 1.00 93.94 507 ASP A O 1
ATOM 3917 N N . GLN A 1 508 ? -14.525 -2.441 0.907 1.00 96.19 508 GLN A N 1
ATOM 3918 C CA . GLN A 1 508 ? -15.252 -1.786 -0.188 1.00 96.19 508 GLN A CA 1
ATOM 3919 C C . GLN A 1 508 ? -14.909 -0.297 -0.282 1.00 96.19 508 GLN A C 1
ATOM 3921 O O . GLN A 1 508 ? -14.588 0.196 -1.366 1.00 96.19 508 GLN A O 1
ATOM 3926 N N . LEU A 1 509 ? -14.908 0.416 0.849 1.00 96.62 509 LEU A N 1
ATOM 3927 C CA . LEU A 1 509 ? -14.545 1.837 0.890 1.00 96.62 509 LEU A CA 1
ATOM 3928 C C . LEU A 1 509 ? -13.086 2.056 0.469 1.00 96.62 509 LEU A C 1
ATOM 3930 O O . LEU A 1 509 ? -12.792 2.968 -0.311 1.00 96.62 509 LEU A O 1
ATOM 3934 N N . LEU A 1 510 ? -12.179 1.172 0.900 1.00 95.75 510 LEU A N 1
ATOM 3935 C CA . LEU A 1 510 ? -10.793 1.183 0.442 1.00 95.75 510 LEU A CA 1
ATOM 3936 C C . LEU A 1 510 ? -10.685 0.900 -1.061 1.00 95.75 510 LEU A C 1
ATOM 3938 O O . LEU A 1 510 ? -9.915 1.577 -1.741 1.00 95.75 510 LEU A O 1
ATOM 3942 N N . ALA A 1 511 ? -11.435 -0.068 -1.594 1.00 96.88 511 ALA A N 1
ATOM 3943 C CA . ALA A 1 511 ? -11.421 -0.398 -3.018 1.00 96.88 511 ALA A CA 1
ATOM 3944 C C . ALA A 1 511 ? -11.851 0.808 -3.869 1.00 96.88 511 ALA A C 1
ATOM 3946 O O . ALA A 1 511 ? -11.149 1.183 -4.813 1.00 96.88 511 ALA A O 1
ATOM 3947 N N . LEU A 1 512 ? -12.954 1.467 -3.491 1.00 97.69 512 LEU A N 1
ATOM 3948 C CA . LEU A 1 512 ? -13.466 2.669 -4.155 1.00 97.69 512 LEU A CA 1
ATOM 3949 C C . LEU A 1 512 ? -12.455 3.822 -4.104 1.00 97.69 512 LEU A C 1
ATOM 3951 O O . LEU A 1 512 ? -12.202 4.475 -5.125 1.00 97.69 512 LEU A O 1
ATOM 3955 N N . GLY A 1 513 ? -11.858 4.051 -2.930 1.00 96.06 513 GLY A N 1
ATOM 3956 C CA . GLY A 1 513 ? -10.835 5.071 -2.711 1.00 96.06 513 GLY A CA 1
ATOM 3957 C C . GLY A 1 513 ? -9.550 4.801 -3.498 1.00 96.06 513 GLY A C 1
ATOM 3958 O O . GLY A 1 513 ? -9.002 5.704 -4.128 1.00 96.06 513 GLY A O 1
ATOM 3959 N N . TYR A 1 514 ? -9.084 3.551 -3.549 1.00 96.00 514 TYR A N 1
ATOM 3960 C CA . TYR A 1 514 ? -7.849 3.212 -4.254 1.00 96.00 514 TYR A CA 1
ATOM 3961 C C . TYR A 1 514 ? -8.045 3.303 -5.771 1.00 96.00 514 TYR A C 1
ATOM 3963 O O . TYR A 1 514 ? -7.264 3.973 -6.449 1.00 96.00 514 TYR A O 1
ATOM 3971 N N . ALA A 1 515 ? -9.116 2.716 -6.314 1.00 96.81 515 ALA A N 1
ATOM 3972 C CA . ALA A 1 515 ? -9.406 2.804 -7.744 1.00 96.81 515 ALA A CA 1
ATOM 3973 C C . ALA A 1 515 ? -9.445 4.271 -8.221 1.00 96.81 515 ALA A C 1
ATOM 3975 O O . ALA A 1 515 ? -8.790 4.631 -9.203 1.00 96.81 515 ALA A O 1
ATOM 3976 N N . SER A 1 516 ? -10.139 5.135 -7.474 1.00 96.31 516 SER A N 1
ATOM 3977 C CA . SER A 1 516 ? -10.268 6.563 -7.788 1.00 96.31 516 SER A CA 1
ATOM 3978 C C . SER A 1 516 ? -8.964 7.349 -7.610 1.00 96.31 516 SER A C 1
ATOM 3980 O O . SER A 1 516 ? -8.590 8.133 -8.487 1.00 96.31 516 SER A O 1
ATOM 3982 N N . CYS A 1 517 ? -8.217 7.110 -6.527 1.00 95.31 517 CYS A N 1
ATOM 3983 C CA . CYS A 1 517 ? -6.920 7.745 -6.287 1.00 95.31 517 CYS A CA 1
ATOM 3984 C C . CYS A 1 517 ? -5.902 7.391 -7.383 1.00 95.31 517 CYS A C 1
ATOM 3986 O O . CYS A 1 517 ? -5.174 8.256 -7.880 1.00 95.31 517 CYS A O 1
ATOM 3988 N N . PHE A 1 518 ? -5.869 6.125 -7.802 1.00 95.94 518 PHE A N 1
ATOM 3989 C CA . PHE A 1 518 ? -4.954 5.654 -8.836 1.00 95.94 518 PHE A CA 1
ATOM 3990 C C . PHE A 1 518 ? -5.332 6.173 -10.228 1.00 95.94 518 PHE A C 1
ATOM 3992 O O . PHE A 1 518 ? -4.449 6.548 -11.000 1.00 95.94 518 PHE A O 1
ATOM 3999 N N . LEU A 1 519 ? -6.630 6.281 -10.537 1.00 95.06 519 LEU A N 1
ATOM 4000 C CA . LEU A 1 519 ? -7.085 6.940 -11.764 1.00 95.06 519 LEU A CA 1
ATOM 4001 C C . LEU A 1 519 ? -6.667 8.420 -11.793 1.00 95.06 519 LEU A C 1
ATOM 4003 O O . LEU A 1 519 ? -6.187 8.901 -12.816 1.00 95.06 519 LEU A O 1
ATOM 4007 N N . GLY A 1 520 ? -6.762 9.130 -10.666 1.00 93.44 520 GLY A N 1
ATOM 4008 C CA . GLY A 1 520 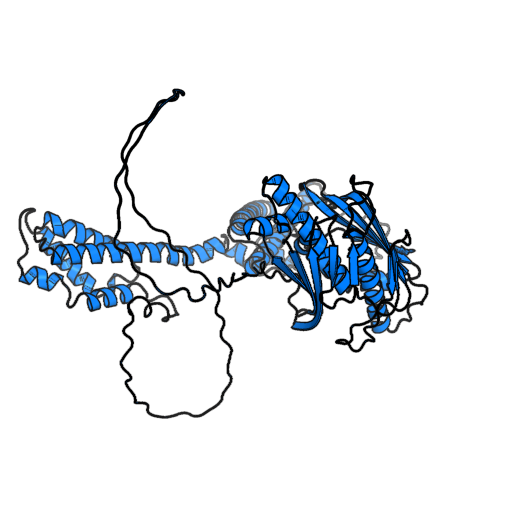? -6.236 10.495 -10.547 1.00 93.44 520 GLY A CA 1
ATOM 4009 C C . GLY A 1 520 ? -4.722 10.583 -10.791 1.00 93.44 520 GLY A C 1
ATOM 4010 O O . GLY A 1 520 ? -4.256 11.488 -11.483 1.00 93.44 520 GLY A O 1
ATOM 4011 N N . ALA A 1 521 ? -3.949 9.617 -10.287 1.00 93.81 521 ALA A N 1
ATOM 4012 C CA . ALA A 1 521 ? -2.507 9.544 -10.526 1.00 93.81 521 ALA A CA 1
ATOM 4013 C C . ALA A 1 521 ? -2.168 9.300 -12.007 1.00 93.81 521 ALA A C 1
ATOM 4015 O O . ALA A 1 521 ? -1.267 9.944 -12.543 1.00 93.81 521 ALA A O 1
ATOM 4016 N N . LEU A 1 522 ? -2.916 8.423 -12.685 1.00 94.50 522 LEU A N 1
ATOM 4017 C CA . LEU A 1 522 ? -2.790 8.200 -14.128 1.00 94.50 522 LEU A CA 1
ATOM 4018 C C . LEU A 1 522 ? -2.987 9.492 -14.921 1.00 94.50 522 LEU A C 1
ATOM 4020 O O . LEU A 1 522 ? -2.189 9.793 -15.805 1.00 94.50 522 LEU A O 1
ATOM 4024 N N . GLN A 1 523 ? -4.005 10.278 -14.579 1.00 91.81 523 GLN A N 1
ATOM 4025 C CA . GLN A 1 523 ? -4.266 11.556 -15.239 1.00 91.81 523 GLN A CA 1
ATOM 4026 C C . GLN A 1 523 ? -3.170 12.587 -15.001 1.00 91.81 523 GLN A C 1
ATOM 4028 O O . GLN A 1 523 ? -2.786 13.293 -15.931 1.00 91.81 523 GLN A O 1
ATOM 4033 N N . LEU A 1 524 ? -2.646 12.663 -13.775 1.00 91.19 524 LEU A N 1
ATOM 4034 C CA . LEU A 1 524 ? -1.539 13.558 -13.453 1.00 91.19 524 LEU A CA 1
ATOM 4035 C C . LEU A 1 524 ? -0.298 13.218 -14.287 1.00 91.19 524 LEU A C 1
ATOM 4037 O O . LEU A 1 524 ? 0.293 14.102 -14.901 1.00 91.19 524 LEU A O 1
ATOM 4041 N N . VAL A 1 525 ? 0.076 11.939 -14.342 1.00 93.06 525 VAL A N 1
ATOM 4042 C CA . VAL A 1 525 ? 1.238 11.491 -15.121 1.00 93.06 525 VAL A CA 1
ATOM 4043 C C . VAL A 1 525 ? 1.009 11.701 -16.615 1.00 93.06 525 VAL A C 1
ATOM 4045 O O . VAL A 1 525 ? 1.900 12.196 -17.302 1.00 93.06 525 VAL A O 1
ATOM 4048 N N . ALA A 1 526 ? -0.184 11.383 -17.119 1.00 92.38 526 ALA A N 1
ATOM 4049 C CA . ALA A 1 526 ? -0.534 11.617 -18.514 1.00 92.38 526 ALA A CA 1
ATOM 4050 C C . ALA A 1 526 ? -0.414 13.100 -18.880 1.00 92.38 526 ALA A C 1
ATOM 4052 O O . ALA A 1 526 ? 0.250 13.434 -19.858 1.00 92.38 526 ALA A O 1
ATOM 4053 N N . LYS A 1 527 ? -0.953 13.994 -18.040 1.00 91.75 527 LYS A N 1
ATOM 4054 C CA . LYS A 1 527 ? -0.822 15.447 -18.200 1.00 91.75 527 LYS A CA 1
ATOM 4055 C C . LYS A 1 527 ? 0.644 15.881 -18.213 1.00 91.75 527 LYS A C 1
ATOM 4057 O O . LYS A 1 527 ? 1.049 16.595 -19.121 1.00 91.75 527 LYS A O 1
ATOM 4062 N N . ASN A 1 528 ? 1.448 15.420 -17.256 1.00 92.44 528 ASN A N 1
ATOM 4063 C CA . ASN A 1 528 ? 2.869 15.772 -17.169 1.00 92.44 528 ASN A CA 1
ATOM 4064 C C . ASN A 1 528 ? 3.674 15.295 -18.387 1.00 92.44 528 ASN A C 1
ATOM 4066 O O . ASN A 1 528 ? 4.655 15.927 -18.769 1.00 92.44 528 ASN A O 1
ATOM 4070 N N . LYS A 1 529 ? 3.252 14.189 -19.005 1.00 93.56 529 LYS A N 1
ATOM 4071 C CA . LYS A 1 529 ? 3.866 13.623 -20.210 1.00 93.56 529 LYS A CA 1
ATOM 4072 C C . LYS A 1 529 ? 3.227 14.091 -21.515 1.00 93.56 529 LYS A C 1
ATOM 4074 O O . LYS A 1 529 ? 3.644 13.631 -22.573 1.00 93.56 529 LYS A O 1
ATOM 4079 N N . ASN A 1 530 ? 2.235 14.981 -21.455 1.00 93.31 530 ASN A N 1
ATOM 4080 C CA . ASN A 1 530 ? 1.434 15.404 -22.605 1.00 93.31 530 ASN A CA 1
ATOM 4081 C C . ASN A 1 530 ? 0.823 14.218 -23.384 1.00 93.31 530 ASN A C 1
ATOM 4083 O O . ASN A 1 530 ? 0.724 14.244 -24.609 1.00 93.31 530 ASN A O 1
ATOM 4087 N N . VAL A 1 531 ? 0.421 13.165 -22.668 1.00 91.38 531 VAL A N 1
ATOM 4088 C CA . VAL A 1 531 ? -0.288 12.001 -23.210 1.00 91.38 531 VAL A CA 1
ATOM 4089 C C . VAL A 1 531 ? -1.788 12.217 -23.045 1.00 91.38 531 VAL A C 1
ATOM 4091 O O . VAL A 1 531 ? -2.268 12.515 -21.952 1.00 91.38 531 VAL A O 1
ATOM 4094 N N . ILE A 1 532 ? -2.541 12.027 -24.126 1.00 87.56 532 ILE A N 1
ATOM 4095 C CA . ILE A 1 532 ? -4.003 12.082 -24.099 1.00 87.56 532 ILE A CA 1
ATOM 4096 C C . ILE A 1 532 ? -4.524 10.712 -23.662 1.00 87.56 532 ILE A C 1
ATOM 4098 O O . ILE A 1 532 ? -4.307 9.710 -24.342 1.00 87.56 532 ILE A O 1
ATOM 4102 N N . LEU A 1 533 ? -5.209 10.667 -22.520 1.00 86.62 533 LEU A N 1
ATOM 4103 C CA . LEU A 1 533 ? -5.921 9.470 -22.080 1.00 86.62 533 LEU A CA 1
ATOM 4104 C C . LEU A 1 533 ? -7.253 9.359 -22.819 1.00 86.62 533 LEU A C 1
ATOM 4106 O O . LEU A 1 533 ? -7.958 10.350 -22.976 1.00 86.62 533 LEU A O 1
ATOM 4110 N N . SER A 1 534 ? -7.614 8.146 -23.237 1.00 84.12 534 SER A N 1
ATOM 4111 C CA . SER A 1 534 ? -8.951 7.890 -23.776 1.00 84.12 534 SER A CA 1
ATOM 4112 C C . SER A 1 534 ? -10.012 7.965 -22.674 1.00 84.12 534 SER A C 1
ATOM 4114 O O . SER A 1 534 ? -9.748 7.550 -21.546 1.00 84.12 534 SER A O 1
ATOM 4116 N N . ASP A 1 535 ? -11.246 8.318 -23.023 1.00 80.69 535 ASP A N 1
ATOM 4117 C CA . ASP A 1 535 ? -12.380 8.322 -22.079 1.00 80.69 535 ASP A CA 1
ATOM 4118 C C . ASP A 1 535 ? -12.719 6.925 -21.525 1.00 80.69 535 ASP A C 1
ATOM 4120 O O . ASP A 1 535 ? -13.381 6.780 -20.500 1.00 80.69 535 ASP A O 1
ATOM 4124 N N . ASN A 1 536 ? -12.211 5.874 -22.175 1.00 85.69 536 ASN A N 1
ATOM 4125 C CA . ASN A 1 536 ? -12.386 4.479 -21.777 1.00 85.69 536 ASN A CA 1
ATOM 4126 C C . ASN A 1 536 ? -11.371 4.002 -20.727 1.00 85.69 536 ASN A C 1
ATOM 4128 O O . ASN A 1 536 ? -11.343 2.807 -20.417 1.00 85.69 536 ASN A O 1
ATOM 4132 N N . VAL A 1 537 ? -10.525 4.893 -20.195 1.00 92.56 537 VAL A N 1
ATOM 4133 C CA . VAL A 1 537 ? -9.593 4.525 -19.129 1.00 92.56 537 VAL A CA 1
ATOM 4134 C C . VAL A 1 537 ? -10.369 4.163 -17.868 1.00 92.56 537 VAL A C 1
ATOM 4136 O O . VAL A 1 537 ? -11.188 4.935 -17.367 1.00 92.56 537 VAL A O 1
ATOM 4139 N N . LYS A 1 538 ? -10.083 2.972 -17.340 1.00 95.25 538 LYS A N 1
ATOM 4140 C CA . LYS A 1 538 ? -10.658 2.484 -16.085 1.00 95.25 538 LYS A CA 1
ATOM 4141 C C . LYS A 1 538 ? -9.571 1.920 -15.194 1.00 95.25 538 LYS A C 1
ATOM 4143 O O . LYS A 1 538 ? -8.608 1.320 -15.675 1.00 95.25 538 LYS A O 1
ATOM 4148 N N . VAL A 1 539 ? -9.766 2.059 -13.892 1.00 96.50 539 VAL A N 1
ATOM 4149 C CA . VAL A 1 539 ? -8.949 1.385 -12.886 1.00 96.50 539 VAL A CA 1
ATOM 4150 C C . VAL A 1 539 ? -9.854 0.497 -12.063 1.00 96.50 539 VAL A C 1
ATOM 4152 O O . VAL A 1 539 ? -10.828 0.974 -11.493 1.00 96.50 539 VAL A O 1
ATOM 4155 N N . LYS A 1 540 ? -9.518 -0.785 -11.991 1.00 97.25 540 LYS A N 1
ATOM 4156 C CA . LYS A 1 540 ? -10.151 -1.736 -11.088 1.00 97.25 540 LYS A CA 1
ATOM 4157 C C . LYS A 1 540 ? -9.256 -1.973 -9.885 1.00 97.25 540 LYS A C 1
ATOM 4159 O O . LYS A 1 540 ? -8.068 -2.240 -10.068 1.00 97.25 540 LYS A O 1
ATOM 4164 N N . ALA A 1 541 ? -9.825 -1.909 -8.691 1.00 96.69 541 ALA A N 1
ATOM 4165 C CA . ALA A 1 541 ? -9.181 -2.315 -7.453 1.00 96.69 541 ALA A CA 1
ATOM 4166 C C . ALA A 1 541 ? -9.902 -3.542 -6.890 1.00 96.69 541 ALA A C 1
ATOM 4168 O O . ALA A 1 541 ? -11.120 -3.518 -6.717 1.00 96.69 541 ALA A O 1
ATOM 4169 N N . ALA A 1 542 ? -9.147 -4.599 -6.604 1.00 96.31 542 ALA A N 1
ATOM 4170 C CA . ALA A 1 542 ? -9.624 -5.752 -5.856 1.00 96.31 542 ALA A CA 1
ATOM 4171 C C . ALA A 1 542 ? -8.883 -5.823 -4.516 1.00 96.31 542 ALA A C 1
ATOM 4173 O O . ALA A 1 542 ? -7.658 -5.969 -4.477 1.00 96.31 542 ALA A O 1
ATOM 4174 N N . ILE A 1 543 ? -9.630 -5.693 -3.421 1.00 93.94 543 ILE A N 1
ATOM 4175 C CA . ILE A 1 543 ? -9.124 -5.718 -2.048 1.00 93.94 543 ILE A CA 1
ATOM 4176 C C . ILE A 1 543 ? -9.577 -7.024 -1.418 1.00 93.94 543 ILE A C 1
ATOM 4178 O O . ILE A 1 543 ? -10.752 -7.208 -1.125 1.00 93.94 543 ILE A O 1
ATOM 4182 N N . SER A 1 544 ? -8.650 -7.960 -1.254 1.00 91.81 544 SER A N 1
ATOM 4183 C CA . SER A 1 544 ? -8.934 -9.246 -0.619 1.00 91.81 544 SER A CA 1
ATOM 4184 C C . SER A 1 544 ? -8.597 -9.182 0.857 1.00 91.81 544 SER A C 1
ATOM 4186 O O . SER A 1 544 ? -7.453 -8.887 1.189 1.00 91.81 544 SER A O 1
ATOM 4188 N N . PHE A 1 545 ? -9.549 -9.527 1.712 1.00 89.06 545 PHE A N 1
ATOM 4189 C CA . PHE A 1 545 ? -9.365 -9.682 3.148 1.00 89.06 545 PHE A CA 1
ATOM 4190 C C . PHE A 1 545 ? -9.162 -11.161 3.495 1.00 89.06 545 PHE A C 1
ATOM 4192 O O . PHE A 1 545 ? -9.820 -12.044 2.932 1.00 89.06 545 PHE A O 1
ATOM 4199 N N . GLY A 1 546 ? -8.252 -11.464 4.421 1.00 86.62 546 GLY A N 1
ATOM 4200 C CA . GLY A 1 546 ? -8.030 -12.847 4.825 1.00 86.62 546 GLY A CA 1
ATOM 4201 C C . GLY A 1 546 ? -7.028 -13.062 5.949 1.00 86.62 546 GLY A C 1
ATOM 4202 O O . GLY A 1 546 ? -6.500 -12.122 6.535 1.00 86.62 546 GLY A O 1
ATOM 4203 N N . GLU A 1 547 ? -6.754 -14.331 6.237 1.00 83.31 547 GLU A N 1
ATOM 4204 C CA . GLU A 1 547 ? -5.756 -14.747 7.224 1.00 83.31 547 GLU A CA 1
ATOM 4205 C C . GLU A 1 547 ? -4.344 -14.525 6.667 1.00 83.31 547 GLU A C 1
ATOM 4207 O O . GLU A 1 547 ? -4.021 -14.949 5.550 1.00 83.31 547 GLU A O 1
ATOM 4212 N N . ALA A 1 548 ? -3.491 -13.865 7.446 1.00 79.12 548 ALA A N 1
ATOM 4213 C CA . ALA A 1 548 ? -2.088 -13.657 7.111 1.00 79.12 548 ALA A CA 1
ATOM 4214 C C . ALA A 1 548 ? -1.262 -14.926 7.384 1.00 79.12 548 ALA A C 1
ATOM 4216 O O . ALA A 1 548 ? -1.538 -15.662 8.330 1.00 79.12 548 ALA A O 1
ATOM 4217 N N . LYS A 1 549 ? -0.208 -15.178 6.591 1.00 74.12 549 LYS A N 1
ATOM 4218 C CA . LYS A 1 549 ? 0.688 -16.333 6.825 1.00 74.12 549 LYS A CA 1
ATOM 4219 C C . LYS A 1 549 ? 1.426 -16.286 8.164 1.00 74.12 549 LYS A C 1
ATOM 4221 O O . LYS A 1 549 ? 1.664 -17.336 8.749 1.00 74.12 549 LYS A O 1
ATOM 4226 N N . ASP A 1 550 ? 1.756 -15.089 8.640 1.00 63.41 550 ASP A N 1
ATOM 4227 C CA . ASP A 1 550 ? 2.636 -14.882 9.796 1.00 63.41 550 ASP A CA 1
ATOM 4228 C C . ASP A 1 550 ? 1.857 -14.557 11.088 1.00 63.41 550 ASP A C 1
ATOM 4230 O O . ASP A 1 550 ? 2.450 -14.053 12.038 1.00 63.41 550 ASP A O 1
ATOM 4234 N N . SER A 1 551 ? 0.552 -14.889 11.125 1.00 67.19 551 SER A N 1
ATOM 4235 C CA . SER A 1 551 ? -0.480 -14.591 12.146 1.00 67.19 551 SER A CA 1
ATOM 4236 C C . SER A 1 551 ? -1.307 -13.315 11.923 1.00 67.19 551 SER A C 1
ATOM 4238 O O . SER A 1 551 ? -0.858 -12.350 11.307 1.00 67.19 551 SER A O 1
ATOM 4240 N N . GLY A 1 552 ? -2.548 -13.329 12.426 1.00 74.62 552 GLY A N 1
ATOM 4241 C CA . GLY A 1 552 ? -3.510 -12.234 12.294 1.00 74.62 552 GLY A CA 1
ATOM 4242 C C . GLY A 1 552 ? -4.223 -12.195 10.940 1.00 74.62 552 GLY A C 1
ATOM 4243 O O . GLY A 1 552 ? -4.322 -13.193 10.222 1.00 74.62 552 GLY A O 1
ATOM 4244 N N . PHE A 1 553 ? -4.734 -11.018 10.596 1.00 78.38 553 PHE A N 1
ATOM 4245 C CA . PHE A 1 553 ? -5.426 -10.758 9.339 1.00 78.38 553 PHE A CA 1
ATOM 4246 C C . PHE A 1 553 ? -4.588 -9.833 8.451 1.00 78.38 553 PHE A C 1
ATOM 4248 O O . PHE A 1 553 ? -3.787 -9.035 8.936 1.00 78.38 553 PHE A O 1
ATOM 4255 N N . GLY A 1 554 ? -4.782 -9.925 7.141 1.00 81.44 554 GLY A N 1
ATOM 4256 C CA . GLY A 1 554 ? -4.119 -9.080 6.158 1.00 81.44 554 GLY A CA 1
ATOM 4257 C C . GLY A 1 554 ? -5.068 -8.678 5.039 1.00 81.44 554 GLY A C 1
ATOM 4258 O O . GLY A 1 554 ? -6.141 -9.265 4.880 1.00 81.44 554 GLY A O 1
ATOM 4259 N N . ILE A 1 555 ? -4.614 -7.736 4.212 1.00 86.25 555 ILE A N 1
ATOM 4260 C CA . ILE A 1 555 ? -5.226 -7.476 2.909 1.00 86.25 555 ILE A CA 1
ATOM 4261 C C . ILE A 1 555 ? -4.230 -7.739 1.782 1.00 86.25 555 ILE A C 1
ATOM 4263 O O . ILE A 1 555 ? -3.024 -7.514 1.914 1.00 86.25 555 ILE A O 1
ATOM 4267 N N . ASN A 1 556 ? -4.752 -8.191 0.650 1.00 88.12 556 ASN A N 1
ATOM 4268 C CA . ASN A 1 556 ? -4.052 -8.211 -0.623 1.00 88.12 556 ASN A CA 1
ATOM 4269 C C . ASN A 1 556 ? -4.734 -7.220 -1.565 1.00 88.12 556 ASN A C 1
ATOM 4271 O O . ASN A 1 556 ? -5.958 -7.213 -1.674 1.00 88.12 556 ASN A O 1
ATOM 4275 N N . ILE A 1 557 ? -3.932 -6.405 -2.242 1.00 90.50 557 ILE A N 1
ATOM 4276 C CA . ILE A 1 557 ? -4.413 -5.356 -3.131 1.00 90.50 557 ILE A CA 1
ATOM 4277 C C . ILE A 1 557 ? -3.963 -5.664 -4.548 1.00 90.50 557 ILE A C 1
ATOM 4279 O O . ILE A 1 557 ? -2.774 -5.842 -4.818 1.00 90.50 557 ILE A O 1
ATOM 4283 N N . GLU A 1 558 ? -4.924 -5.667 -5.457 1.00 92.38 558 GLU A N 1
ATOM 4284 C CA . GLU A 1 558 ? -4.699 -5.861 -6.875 1.00 92.38 558 GLU A CA 1
ATOM 4285 C C . GLU A 1 558 ? -5.283 -4.684 -7.653 1.00 92.38 558 GLU A C 1
ATOM 4287 O O . GLU A 1 558 ? -6.442 -4.313 -7.470 1.00 92.38 558 GLU A O 1
ATOM 4292 N N . LEU A 1 559 ? -4.462 -4.090 -8.518 1.00 94.12 559 LEU A N 1
ATOM 4293 C CA . LEU A 1 559 ? -4.861 -2.993 -9.390 1.00 94.12 559 LEU A CA 1
ATOM 4294 C C . LEU A 1 559 ? -4.758 -3.441 -10.842 1.00 94.12 559 LEU A C 1
ATOM 4296 O O . LEU A 1 559 ? -3.691 -3.850 -11.305 1.00 94.12 559 LEU A O 1
ATOM 4300 N N . THR A 1 560 ? -5.858 -3.302 -11.571 1.00 94.19 560 THR A N 1
ATOM 4301 C CA . THR A 1 560 ? -5.908 -3.553 -13.010 1.00 94.19 560 THR A CA 1
ATOM 4302 C C . THR A 1 560 ? -6.262 -2.262 -13.734 1.00 94.19 560 THR A C 1
ATOM 4304 O O . THR A 1 560 ? -7.286 -1.642 -13.457 1.00 94.19 560 THR A O 1
ATOM 4307 N N . THR A 1 561 ? -5.422 -1.855 -14.683 1.00 93.62 561 THR A N 1
ATOM 4308 C CA . THR A 1 561 ? -5.658 -0.675 -15.524 1.00 93.62 561 THR A CA 1
ATOM 4309 C C . THR A 1 561 ? -6.142 -1.095 -16.904 1.00 93.62 561 THR A C 1
ATOM 4311 O O . THR A 1 561 ? -5.546 -1.967 -17.537 1.00 93.62 561 THR A O 1
ATOM 4314 N N . ILE A 1 562 ? -7.196 -0.449 -17.392 1.00 93.19 562 ILE A N 1
ATOM 4315 C CA . ILE A 1 562 ? -7.773 -0.667 -18.720 1.00 93.19 562 ILE A CA 1
ATOM 4316 C C . ILE A 1 562 ? -7.567 0.606 -19.542 1.00 93.19 562 ILE A C 1
ATOM 4318 O O . ILE A 1 562 ? -7.791 1.703 -19.037 1.00 93.19 562 ILE A O 1
ATOM 4322 N N . GLY A 1 563 ? -7.152 0.459 -20.803 1.00 89.31 563 GLY A N 1
ATOM 4323 C CA . GLY A 1 563 ? -6.990 1.586 -21.731 1.00 89.31 563 GLY A CA 1
ATOM 4324 C C . GLY A 1 563 ? -5.711 2.409 -21.536 1.00 89.31 563 GLY A C 1
ATOM 4325 O O . GLY A 1 563 ? -5.634 3.523 -22.042 1.00 89.31 563 GLY A O 1
ATOM 4326 N N . VAL A 1 564 ? -4.717 1.885 -20.811 1.00 89.31 564 VAL A N 1
ATOM 4327 C CA . VAL A 1 564 ? -3.451 2.577 -20.517 1.00 89.31 564 VAL A CA 1
ATOM 4328 C C . VAL A 1 564 ? -2.256 1.650 -20.737 1.00 89.31 564 VAL A C 1
ATOM 4330 O O . VAL A 1 564 ? -2.343 0.451 -20.469 1.00 89.31 564 VAL A O 1
ATOM 4333 N N . ASP A 1 565 ? -1.132 2.199 -21.206 1.00 87.31 565 ASP A N 1
ATOM 4334 C CA . ASP A 1 565 ? 0.119 1.457 -21.347 1.00 87.31 565 ASP A CA 1
ATOM 4335 C C . ASP A 1 565 ? 0.806 1.162 -19.996 1.00 87.31 565 ASP A C 1
ATOM 4337 O O . ASP A 1 565 ? 0.649 1.859 -18.989 1.00 87.31 565 ASP A O 1
ATOM 4341 N N . SER A 1 566 ? 1.624 0.107 -19.972 1.00 87.25 566 SER A N 1
ATOM 4342 C CA . SER A 1 566 ? 2.270 -0.356 -18.738 1.00 87.25 566 SER A CA 1
ATOM 4343 C C . SER A 1 566 ? 3.298 0.618 -18.152 1.00 87.25 566 SER A C 1
ATOM 4345 O O . SER A 1 566 ? 3.606 0.516 -16.964 1.00 87.25 566 SER A O 1
ATOM 4347 N N . ALA A 1 567 ? 3.895 1.502 -18.956 1.00 89.75 567 ALA A N 1
ATOM 4348 C CA . ALA A 1 567 ? 4.901 2.447 -18.486 1.00 89.75 567 ALA A CA 1
ATOM 4349 C C . ALA A 1 567 ? 4.226 3.605 -17.744 1.00 89.75 567 ALA A C 1
ATOM 4351 O O . ALA A 1 567 ? 4.632 3.929 -16.628 1.00 89.75 567 ALA A O 1
ATOM 4352 N N . LEU A 1 568 ? 3.144 4.144 -18.309 1.00 91.12 568 LEU A N 1
ATOM 4353 C CA . LEU A 1 568 ? 2.318 5.166 -17.676 1.00 91.12 568 LEU A CA 1
ATOM 4354 C C . LEU A 1 568 ? 1.699 4.654 -16.372 1.00 91.12 568 LEU A C 1
ATOM 4356 O O . LEU A 1 568 ? 1.750 5.335 -15.350 1.00 91.12 568 LEU A O 1
ATOM 4360 N N . ALA A 1 569 ? 1.192 3.418 -16.374 1.00 92.44 569 ALA A N 1
ATOM 4361 C CA . ALA A 1 569 ? 0.627 2.789 -15.183 1.00 92.44 569 ALA A CA 1
ATOM 4362 C C . ALA A 1 569 ? 1.671 2.567 -14.067 1.00 92.44 569 ALA A C 1
ATOM 4364 O O . ALA A 1 569 ? 1.392 2.814 -12.892 1.00 92.44 569 ALA A O 1
ATOM 4365 N N . ARG A 1 570 ? 2.901 2.157 -14.416 1.00 91.12 570 ARG A N 1
ATOM 4366 C CA . ARG A 1 570 ? 4.013 2.018 -13.454 1.00 91.12 570 ARG A CA 1
ATOM 4367 C C . ARG A 1 570 ? 4.419 3.351 -12.832 1.00 91.12 570 ARG A C 1
ATOM 4369 O O . ARG A 1 570 ? 4.702 3.406 -11.638 1.00 91.12 570 ARG A O 1
ATOM 4376 N N . GLU A 1 571 ? 4.433 4.419 -13.615 1.00 92.12 571 GLU A N 1
ATOM 4377 C CA . GLU A 1 571 ? 4.758 5.749 -13.108 1.00 92.12 571 GLU A CA 1
ATOM 4378 C C . GLU A 1 571 ? 3.627 6.335 -12.261 1.00 92.12 571 GLU A C 1
ATOM 4380 O O . GLU A 1 571 ? 3.893 6.874 -11.189 1.00 92.12 571 GLU A O 1
ATOM 4385 N N . ALA A 1 572 ? 2.366 6.131 -12.649 1.00 93.19 572 ALA A N 1
ATOM 4386 C CA . ALA A 1 572 ? 1.220 6.467 -11.805 1.00 93.19 572 ALA A CA 1
ATOM 4387 C C . ALA A 1 572 ? 1.294 5.762 -10.442 1.00 93.19 572 ALA A C 1
ATOM 4389 O O . ALA A 1 572 ? 1.082 6.390 -9.408 1.00 93.19 572 ALA A O 1
ATOM 4390 N N . HIS A 1 573 ? 1.718 4.497 -10.407 1.00 92.00 573 HIS A N 1
ATOM 4391 C CA . HIS A 1 573 ? 1.979 3.770 -9.161 1.00 92.00 573 HIS A CA 1
ATOM 4392 C C . HIS A 1 573 ? 3.147 4.343 -8.335 1.00 92.00 573 HIS A C 1
ATOM 4394 O O . HIS A 1 573 ? 3.220 4.142 -7.120 1.00 92.00 573 HIS A O 1
ATOM 4400 N N . SER A 1 574 ? 4.070 5.080 -8.958 1.00 87.69 574 SER A N 1
ATOM 4401 C CA . SER A 1 574 ? 5.155 5.763 -8.246 1.00 87.69 574 SER A CA 1
ATOM 4402 C C . SER A 1 574 ? 4.685 7.029 -7.516 1.00 87.69 574 SER A C 1
ATOM 4404 O O . SER A 1 574 ? 5.204 7.307 -6.433 1.00 87.69 574 SER A O 1
ATOM 4406 N N . VAL A 1 575 ? 3.670 7.724 -8.054 1.00 89.31 575 VAL A N 1
ATOM 4407 C CA . VAL A 1 575 ? 3.167 9.018 -7.549 1.00 89.31 575 VAL A CA 1
ATOM 4408 C C . VAL A 1 575 ? 1.814 8.942 -6.833 1.00 89.31 575 VAL A C 1
ATOM 4410 O O . VAL A 1 575 ? 1.444 9.889 -6.143 1.00 89.31 575 VAL A O 1
ATOM 4413 N N . CYS A 1 576 ? 1.062 7.848 -6.988 1.00 93.25 576 CYS A N 1
ATOM 4414 C CA . CYS A 1 576 ? -0.237 7.664 -6.343 1.00 93.25 576 CYS A CA 1
ATOM 4415 C C . CYS A 1 576 ? -0.084 7.658 -4.807 1.00 93.25 576 CYS A C 1
ATOM 4417 O O . CYS A 1 576 ? 0.642 6.806 -4.282 1.00 93.25 576 CYS A O 1
ATOM 4419 N N . PRO A 1 577 ? -0.789 8.542 -4.070 1.00 91.38 577 PRO A N 1
ATOM 4420 C CA . PRO A 1 577 ? -0.709 8.610 -2.611 1.00 91.38 577 PRO A CA 1
ATOM 4421 C C . PRO A 1 577 ? -1.023 7.280 -1.924 1.00 91.38 577 PRO A C 1
ATOM 4423 O O . PRO A 1 577 ? -0.288 6.866 -1.034 1.00 91.38 577 PRO A O 1
ATOM 4426 N N . TYR A 1 578 ? -2.063 6.569 -2.371 1.00 92.88 578 TYR A N 1
ATOM 4427 C CA . TYR A 1 578 ? -2.421 5.263 -1.813 1.00 92.88 578 TYR A CA 1
ATOM 4428 C C . TYR A 1 578 ? -1.322 4.230 -2.067 1.00 92.88 578 TYR A C 1
ATOM 4430 O O . TYR A 1 578 ? -0.894 3.536 -1.147 1.00 92.88 578 TYR A O 1
ATOM 4438 N N . SER A 1 579 ? -0.797 4.162 -3.295 1.00 90.88 579 SER A N 1
ATOM 4439 C CA . SER A 1 579 ? 0.334 3.280 -3.607 1.00 90.88 579 SER A CA 1
ATOM 4440 C C . SER A 1 579 ? 1.565 3.602 -2.769 1.00 90.88 579 SER A C 1
ATOM 4442 O O . SER A 1 579 ? 2.249 2.682 -2.325 1.00 90.88 579 SER A O 1
ATOM 4444 N N . ARG A 1 580 ? 1.820 4.884 -2.490 1.00 86.94 580 ARG A N 1
ATOM 4445 C CA . ARG A 1 580 ? 2.899 5.311 -1.597 1.00 86.94 580 ARG A CA 1
ATOM 4446 C C . ARG A 1 580 ? 2.663 4.853 -0.156 1.00 86.94 580 ARG A C 1
ATOM 4448 O O . ARG A 1 580 ? 3.590 4.295 0.416 1.00 86.94 580 ARG A O 1
ATOM 4455 N N . ILE A 1 581 ? 1.457 4.991 0.402 1.00 85.12 581 ILE A N 1
ATOM 4456 C CA . ILE A 1 581 ? 1.139 4.482 1.753 1.00 85.12 581 ILE A CA 1
ATOM 4457 C C . ILE A 1 581 ? 1.377 2.970 1.845 1.00 85.12 581 ILE A C 1
ATOM 4459 O O . ILE A 1 581 ? 2.014 2.491 2.777 1.00 85.12 581 ILE A O 1
ATOM 4463 N N . PHE A 1 582 ? 0.889 2.188 0.884 1.00 83.25 582 PHE A N 1
ATOM 4464 C CA . PHE A 1 582 ? 1.039 0.731 0.952 1.00 83.25 582 PHE A CA 1
ATOM 4465 C C . PHE A 1 582 ? 2.474 0.264 0.658 1.00 83.25 582 PHE A C 1
ATOM 4467 O O . PHE A 1 582 ? 2.861 -0.816 1.093 1.00 83.25 582 PHE A O 1
ATOM 4474 N N . ARG A 1 583 ? 3.287 1.076 -0.032 1.00 79.75 583 ARG A N 1
ATOM 4475 C CA . ARG A 1 583 ? 4.701 0.779 -0.315 1.00 79.75 583 ARG A CA 1
ATOM 4476 C C . ARG A 1 583 ? 5.654 1.226 0.793 1.00 79.75 583 ARG A C 1
ATOM 4478 O O . ARG A 1 583 ? 6.606 0.514 1.081 1.00 79.75 583 ARG A O 1
ATOM 4485 N N . GLU A 1 584 ? 5.437 2.413 1.348 1.00 75.81 584 GLU A N 1
ATOM 4486 C CA . GLU A 1 584 ? 6.399 3.129 2.204 1.00 75.81 584 GLU A CA 1
ATOM 4487 C C . GLU A 1 584 ? 5.841 3.448 3.597 1.00 75.81 584 GLU A C 1
ATOM 4489 O O . GLU A 1 584 ? 6.580 3.903 4.469 1.00 75.81 584 GLU A O 1
ATOM 4494 N N . GLY A 1 585 ? 4.544 3.228 3.800 1.00 75.69 585 GLY A N 1
ATOM 4495 C CA . GLY A 1 585 ? 3.815 3.573 5.010 1.00 75.69 585 GLY A CA 1
ATOM 4496 C C . GLY A 1 585 ? 3.512 5.058 5.158 1.00 75.69 585 GLY A C 1
ATOM 4497 O O . GLY A 1 585 ? 3.825 5.882 4.295 1.00 75.69 585 GLY A O 1
ATOM 4498 N N . THR A 1 586 ? 2.868 5.404 6.269 1.00 74.62 586 THR A N 1
ATOM 4499 C CA . THR A 1 586 ? 2.697 6.796 6.696 1.00 74.62 586 THR A CA 1
ATOM 4500 C C . THR A 1 586 ? 2.683 6.919 8.217 1.00 74.62 586 THR A C 1
ATOM 4502 O O . THR A 1 586 ? 2.515 5.933 8.936 1.00 74.62 586 THR A O 1
ATOM 4505 N N . GLU A 1 587 ? 2.882 8.139 8.712 1.00 70.12 587 GLU A N 1
ATOM 4506 C CA . GLU A 1 587 ? 2.682 8.455 10.117 1.00 70.12 587 GLU A CA 1
ATOM 4507 C C . GLU A 1 587 ? 1.187 8.426 10.444 1.00 70.12 587 GLU A C 1
ATOM 4509 O O . GLU A 1 587 ? 0.381 9.143 9.846 1.00 70.12 587 GLU A O 1
ATOM 4514 N N . VAL A 1 588 ? 0.841 7.590 11.420 1.00 75.81 588 VAL A N 1
ATOM 4515 C CA . VAL A 1 588 ? -0.489 7.542 12.015 1.00 75.81 588 VAL A CA 1
ATOM 4516 C C . VAL A 1 588 ? -0.360 8.020 13.455 1.00 75.81 588 VAL A C 1
ATOM 4518 O O . VAL A 1 588 ? 0.279 7.357 14.277 1.00 75.81 588 VAL A O 1
ATOM 4521 N N . ARG A 1 589 ? -0.930 9.188 13.754 1.00 77.62 589 ARG A N 1
ATOM 4522 C CA . ARG A 1 589 ? -0.969 9.738 15.113 1.00 77.62 589 ARG A CA 1
ATOM 4523 C C . ARG A 1 589 ? -2.243 9.278 15.793 1.00 77.62 589 ARG A C 1
ATOM 4525 O O . ARG A 1 589 ? -3.312 9.444 15.225 1.00 77.62 589 ARG A O 1
ATOM 4532 N N . THR A 1 590 ? -2.136 8.742 17.000 1.00 77.06 590 THR A N 1
ATOM 4533 C CA . THR A 1 590 ? -3.304 8.281 17.758 1.00 77.06 590 THR A CA 1
ATOM 4534 C C . THR A 1 590 ? -3.443 9.113 19.024 1.00 77.06 590 THR A C 1
ATOM 4536 O O . THR A 1 590 ? -2.490 9.232 19.794 1.00 77.06 590 THR A O 1
ATOM 4539 N N . LYS A 1 591 ? -4.619 9.711 19.205 1.00 76.69 591 LYS A N 1
ATOM 4540 C CA . LYS A 1 591 ? -5.049 10.470 20.378 1.00 76.69 591 LYS A CA 1
ATOM 4541 C C . LYS A 1 591 ? -6.133 9.692 21.121 1.00 76.69 591 LYS A C 1
ATOM 4543 O O . LYS A 1 591 ? -6.865 8.902 20.520 1.00 76.69 591 LYS A O 1
ATOM 4548 N N . PHE A 1 592 ? -6.229 9.939 22.420 1.00 77.88 592 PHE A N 1
ATOM 4549 C CA . PHE A 1 592 ? -7.188 9.301 23.317 1.00 77.88 592 PHE A CA 1
ATOM 4550 C C . PHE A 1 592 ? -7.945 10.406 24.056 1.00 77.88 592 PHE A C 1
ATOM 4552 O O . PHE A 1 592 ? -7.300 11.330 24.559 1.00 77.88 592 PHE A O 1
ATOM 4559 N N . GLU A 1 593 ? -9.276 10.320 24.071 1.00 73.06 593 GLU A N 1
ATOM 4560 C CA . GLU A 1 593 ? -10.190 11.297 24.686 1.00 73.06 593 GLU A CA 1
ATOM 4561 C C . GLU A 1 593 ? -11.230 10.634 25.595 1.00 73.06 593 GLU A C 1
ATOM 4563 O O . GLU A 1 593 ? -11.810 9.586 25.204 1.00 73.06 593 GLU A O 1
#

Secondary structure (DSSP, 8-state):
-------TTS---S-SSHHHHHHHHHHHHHHHHHHHHHHHHHHHHTTSS-HHHHHHHHHHHHHHHHHHHHHHTTT-S-HHHHHHHTT---HHHHHHHHH-S-HHHHHHHHHHHHHHHHHHHHHHHHHHHHHHHHHHTT--BHHHHHHHHHHHHHHHTTSTTGGG-HHHHHHHHHHHHHHHS-TTPBPPHHHHHHHT-SSHHHHHHHHHHHH-TT-S---SSSSSS-----------------------PPPP-------------------------------------------------------EE-----SS-EEEEEEEEEEEEESSGGGSEEEETTSS-EEEB---GGGTS---SB-HHHHHHHHHHHHHHHHHHHHHHHTTPPPPTT-EEEEEEEEEEETTT-SEEEEEEEEEESS-HHHHHHHHHH-HHHHHHHHSS------S--------EEEEEEEEEEEEEETTEEEEEETTSS-EEEB---GGGTS---SB-HHHHHHHHHHHHHHHHHHHHHHHTTPPPPTT-EEEEEEEEEEETTSSEEEEEEEEEESS-HHHHHHHHHH-HHHHHHHH---EEEEE-

Sequence (593 aa):
MHFPAVDLDSEARLYTSNAEREKYESQATLFGIIVALEYLERAYVRDAINAAEYTPACTRLLSQYKTMLKLVGDSVPSVEEFMRRYNMDHPAALHRVQVGVPATIEHSSEQQGSSETAKWVAETTQSFITFMDALNLRLRAKDQLHPRLQELMTGYARFKDSAKWEGRGKIVSWLITLNAMKASDEITEDQARQLTWGRKRHSIDLLLRSLFVYSTRPLMCSYMIHGGDPGRTLNTVFPRSLKVQHRPAKRFDVIVVVVILYNGLVTSHDPGSYPNSRLCSSSTVFSPSINMFAAVRSANLMTRQSAFHLQRRTVISLAKIQYTAHATASGAGRNGTTQLDDGSLSINLASPKEMGGSGQGNNPEQLFALGYASCFLGALQLVAKNKNVKLSNDVKIKAAVSFGEVKGSGGFGIGVELTAIGADASLVHEAHTFGIMFTIIRSSARPAIRRGTFLVPHRTVISLYTAHATASGAGWEGTTELDDRSLRFDLAIPKEMGGSGEGQNPDQLLALGYASCFLGALQLVAKNKNVILSDNVKVKAAISFGEAKDSGFGINIELTTIGVDSALAREAHSVCPYSRIFREGTEVRTKFE

Foldseek 3Di:
DDDPPPDPPDDDDPDDDPVRVVLVVLLVQLVLLLVLLLLLQVCVVVVVDDPVVSQVVLLVSLVVNVVSCVVNCVPDVDPVVSCVVVVHDRVRSVVSNVVSHDPCVVCCVVVVVVVVLVVLLVQLLVLVVVLLVCLVVVVFFLLSNLVSLVSNLVSLVPDPQSVVQPCNVVSVVVNVVSVPDDRGDGDDNVVSVVVNVPDVVVVSVSSVCSSPPPDPDDDPPPPPPDDDDPDDDDDDDDDDDDDDDDDDDDDDDDDDDDDDDDDDDDDDDDDDDDDDDDDDDDDDDDDDDDDDDDDDDDPPPPPPQPFDWDDFDFLFDFPDFLDKWKKKWAFPQQQTKMATPVRPDIWGGWDDVLVVIPNPTHGLQQLLQQLVQLLLLQLLVVLCVVVVHDQDQAKKKKKKKFWAAFPPPGFIAIAIEIEIERDDPVSSVVSCVFRALNCLQVSLQDDSDNPDPDDPPQRDGPGSDIWMKMWGGPRQQTKMATPVRPDIWGHWDCVSRVIPNPIDHSNNSNQRSQFSLLSNLLVVLCVVVVHDQDSPWMKMWMWTWHAGPVGHIYITIIIIIGRDDPVSSVNSCVRRRVSCSSNNHHDYHYHYD

InterPro domains:
  IPR003718 OsmC/Ohr conserved domain [PF02566] (357-405)
  IPR003718 OsmC/Ohr conserved domain [PF02566] (499-590)
  IPR007143 Vacuolar protein sorting-associated Vps28 [PF03997] (28-196)
  IPR007143 Vacuolar protein sorting-associated Vps28 [PTHR12937] (6-197)
  IPR015946 K homology domain-like, alpha/beta [G3DSA:3.30.300.20] (363-450)
  IPR015946 K homology domain-like, alpha/beta [G3DSA:3.30.300.20] (505-592)
  IPR017898 Vacuolar protein sorting-associated, VPS28, N-terminal [PS51313] (1-107)
  IPR017899 Vacuolar protein sorting-associated, VPS28, C-terminal [PS51310] (116-211)
  IPR019953 Organic hydroperoxide resistance protein famiy [TIGR03561] (323-421)
  IPR019953 Organic hydroperoxide resistance protein famiy [TIGR03561] (464-590)
  IPR036102 OsmC/Ohr superfamily [SSF82784] (308-432)
  IPR036102 OsmC/Ohr superfamily [SSF82784] (464-592)
  IPR037202 ESCRT assembly domain [SSF140111] (6-100)
  IPR037206 VPS28, C-terminal domain superfamily [G3DSA:1.20.120.1130] (113-201)
  IPR037206 VPS28, C-terminal domain superfamily [SSF140427] (117-197)
  IPR038358 VPS28, N-terminal domain superfamily [G3DSA:1.20.1440.200] (4-100)